Protein 2WT9 (pdb70)

Nearest PDB structures (foldseek):
  2wt9-assembly1_A  TM=1.005E+00  e=4.819E-44  Acinetobacter baumannii AYE
  3v8e-assembly5_E  TM=9.095E-01  e=2.198E-18  Saccharomyces cerevisiae S288C
  2h0r-assembly1_A  TM=9.146E-01  e=1.350E-17  Saccharomyces cerevisiae
  8bkd-assembly3_E  TM=7.066E-01  e=5.746E-10  Escherichia coli K-12
  8bll-assembly7_L  TM=7.103E-01  e=1.649E-09  Escherichia coli K-12

Radius of gyration: 21.41 Å; Cα contacts (8 Å, |Δi|>4): 1084; chains: 2; bounding box: 53×37×64 Å

Sequence (415 aa):
KQPQNSALVVVDVQNGFTPGGNNLAVADADTIIPTINQLAGCFENVVLTQDWHPDNNHISFAANHPGKQPFETIELDYGSQVLWPKHCIQGTHDAEFHPDLNIPTAQLIIIRKGFHAHIDSYSAFMEADHTTMTGLTGYLKERGIDTVYVVGIATDFCVAWWTALDAVKKKQGFKTLVIEDACKGIDLNGSLEQAWQQTMQQQQGVVRIQSTDLLKQPQNSALVVVDVQNGFTPGGNLAVADADTIIPTINQLAGCFENVVLLTQDWHPDDNHISFAANHPGKQPFETIELDYGSQVLWPKHCIQGTHDAEFHPDLNIPTAQLIIIRKGFHAHIDSYSAFMMEADHTTMMTGLTGYLKERGIIDTVYVVGIATDFCVAWWTALDAVKQGFKTLVIEDACKGIDLNGSLEQAWQTMQQQQGVVRIQSTDLLN

Solvent-accessible surface area: 16187 Å² total; per-residue (Å²): 202,29,80,101,55,4,0,0,0,2,0,0,1,0,14,0,13,1,64,86,19,87,15,51,10,75,82,0,49,84,5,0,88,36,0,39,115,0,4,66,26,13,74,2,1,0,10,0,8,5,14,1,27,93,83,0,29,0,0,5,64,53,36,131,83,88,116,57,94,61,76,22,129,34,157,42,24,73,5,27,0,6,32,92,6,0,35,30,56,55,130,14,0,91,55,26,107,81,24,101,15,56,68,0,10,0,4,2,25,1,0,30,62,24,126,38,2,0,19,0,0,1,33,5,6,31,119,98,45,56,13,0,0,9,15,3,1,110,42,43,49,5,64,15,0,24,0,0,0,1,6,5,6,21,8,0,2,84,0,0,39,20,0,43,156,43,60,9,145,5,21,0,0,50,65,0,7,64,20,43,75,41,156,45,24,55,111,102,10,10,88,41,0,85,119,101,50,6,75,85,25,65,10,105,94,30,91,158,35,66,142,49,4,0,0,0,1,0,0,1,0,13,0,12,1,65,87,19,86,15,52,9,75,84,0,50,84,5,0,88,33,0,39,112,0,3,55,23,6,80,12,1,1,9,0,7,4,15,1,27,94,83,0,28,0,0,2,76,54,36,134,76,71,105,59,99,69,67,22,128,38,161,34,25,78,5,29,0,6,33,85,6,0,27,29,58,55,129,14,0,93,49,24,109,84,24,101,15,56,66,0,8,0,11,2,34,2,0,29,44,22,127,36,1,0,40,4,0,1,31,7,26,29,130,99,45,57,14,0,0,9,16,2,0,106,42,44,49,4,74,17,0,25,0,0,0,0,7,5,6,21,7,0,1,111,0,0,5,14,0,39,137,44,58,8,113,1,18,0,0,50,62,0,8,65,22,50,75,29,157,46,22,53,99,105,10,16,81,39,1,135,124,90,42,9,52,117,22,67,7,86,93,25,49,153

Secondary structure (DSSP, 8-state):
---TTEEEEEE--BGGGSTTSTTPPTTGGGGHHHHHHHHTT-S-EEEEEE-B-TT-TTBGGGSTT--TT-EEEETTEEEE-B-S--BTTSGGGSBPTT---TT--EEEEE--STT---SSSSB-TTS--B-SHHHHHHHTT--EEEEEEE-IIIIIHHHHHHHHHTT-EEEEEEEEEE---STTHHHHHHHHHHHTT-EEE-HHHH-/---TTEEEEEE--BGGGSTTSTTPPTTGGGGHHHHHHHHTT-SEEEEEEE-B-TT-TTBGGGSTT--TT-EEEETTEEEE-B-S--BTTSGGGSBPTT---TT--EEEEE--STT---SSSSB-TTS--B-SHHHHHHHTT--EEEEEEE-IIIIIHHHHHHHHHTT-EEEEEEEEEE---STTHHHHHHHHHHHTT-EEE-HHHHH-

Structure (mmCIF, N/CA/C/O backbone):
data_2WT9
#
_entry.id   2WT9
#
_cell.length_a   46.640
_cell.length_b   46.890
_cell.length_c   59.480
_cell.angle_alpha   113.19
_cell.angle_beta   88.25
_cell.angle_gamma   115.61
#
_symmetry.space_group_name_H-M   'P 1'
#
loop_
_entity.id
_entity.type
_entity.pdbx_description
1 polymer NICOTINAMIDASE
2 non-polymer 'ZINC ION'
3 non-polymer GLYCEROL
4 non-polymer 'NICOTINIC ACID'
5 water water
#
loop_
_atom_site.group_PDB
_atom_site.id
_atom_site.type_symbol
_atom_site.label_atom_id
_atom_site.label_alt_id
_atom_site.label_comp_id
_atom_site.label_asym_id
_atom_site.label_entity_id
_atom_site.label_seq_id
_atom_site.pdbx_PDB_ins_code
_atom_site.Cartn_x
_atom_site.Cartn_y
_atom_site.Cartn_z
_atom_site.occupancy
_atom_site.B_iso_or_equiv
_atom_site.auth_seq_id
_atom_site.auth_comp_id
_atom_site.auth_asym_id
_atom_site.auth_atom_id
_atom_site.pdbx_PDB_model_num
ATOM 1 N N . LYS A 1 26 ? 39.956 5.787 10.363 1.00 53.28 5 LYS A N 1
ATOM 2 C CA . LYS A 1 26 ? 41.242 5.321 10.981 1.00 53.29 5 LYS A CA 1
ATOM 3 C C . LYS A 1 26 ? 41.122 4.034 11.831 1.00 48.74 5 LYS A C 1
ATOM 4 O O . LYS A 1 26 ? 42.135 3.474 12.211 1.00 46.17 5 LYS A O 1
ATOM 10 N N . GLN A 1 27 ? 39.910 3.538 12.108 1.00 43.63 6 GLN A N 1
ATOM 11 C CA . GLN A 1 27 ? 39.769 2.118 12.449 1.00 37.34 6 GLN A CA 1
ATOM 12 C C . GLN A 1 27 ? 40.169 1.356 11.192 1.00 35.24 6 GLN A C 1
ATOM 13 O O . GLN A 1 27 ? 39.960 1.861 10.113 1.00 38.29 6 GLN A O 1
ATOM 19 N N . PRO A 1 28 ? 40.765 0.160 11.310 1.00 34.92 7 PRO A N 1
ATOM 20 C CA . PRO A 1 28 ? 41.108 -0.601 10.087 1.00 34.22 7 PRO A CA 1
ATOM 21 C C . PRO A 1 28 ? 39.859 -1.087 9.295 1.00 31.33 7 PRO A C 1
ATOM 22 O O . PRO A 1 28 ? 38.733 -0.932 9.772 1.00 31.36 7 PRO A O 1
ATOM 26 N N . GLN A 1 29 ? 40.077 -1.623 8.086 1.00 30.41 8 GLN A N 1
ATOM 27 C CA . GLN A 1 29 ? 38.982 -2.012 7.182 1.00 29.84 8 GLN A CA 1
ATOM 28 C C . GLN A 1 29 ? 38.175 -3.166 7.695 1.00 28.40 8 GLN A C 1
ATOM 29 O O . GLN A 1 29 ? 37.054 -3.408 7.192 1.00 28.41 8 GLN A O 1
ATOM 35 N N . ASN A 1 30 ? 38.721 -3.921 8.649 1.00 24.39 9 ASN A N 1
ATOM 36 C CA . ASN A 1 30 ? 38.033 -5.110 9.155 1.00 23.84 9 ASN A CA 1
ATOM 37 C C . ASN A 1 30 ? 37.050 -4.768 10.283 1.00 21.52 9 ASN A C 1
ATOM 38 O O . ASN A 1 30 ? 36.456 -5.676 10.876 1.00 26.53 9 ASN A O 1
ATOM 43 N N . SER A 1 31 ? 36.874 -3.496 10.572 1.00 23.57 10 SER A N 1
ATOM 44 C CA . SER A 1 31 ? 35.952 -3.068 11.639 1.00 25.62 10 SER A CA 1
ATOM 45 C C . SER A 1 31 ? 34.846 -2.166 11.059 1.00 29.93 10 SER A C 1
ATOM 46 O O . SER A 1 31 ? 35.054 -1.443 10.065 1.00 27.93 10 SER A O 1
ATOM 49 N N . ALA A 1 32 ? 33.667 -2.233 11.653 1.00 25.69 11 ALA A N 1
ATOM 50 C CA . ALA A 1 32 ? 32.513 -1.461 11.168 1.00 23.33 11 ALA A CA 1
ATOM 51 C C . ALA A 1 32 ? 31.800 -0.871 12.384 1.00 18.32 11 ALA A C 1
ATOM 52 O O . ALA A 1 32 ? 31.771 -1.495 13.425 1.00 21.88 11 ALA A O 1
ATOM 54 N N . LEU A 1 33 ? 31.199 0.295 12.208 1.00 18.77 12 LEU A N 1
ATOM 55 C CA . LEU A 1 33 ? 30.291 0.909 13.150 1.00 15.91 12 LEU A CA 1
ATOM 56 C C . LEU A 1 33 ? 28.850 0.615 12.666 1.00 20.19 12 LEU A C 1
ATOM 57 O O . LEU A 1 33 ? 28.477 0.916 11.540 1.00 20.62 12 LEU A O 1
ATOM 62 N N . VAL A 1 34 ? 28.118 0.014 13.573 1.00 17.64 13 VAL A N 1
ATOM 63 C CA . VAL A 1 34 ? 26.680 -0.250 13.363 1.00 12.98 13 VAL A CA 1
ATOM 64 C C . VAL A 1 34 ? 25.828 0.723 14.198 1.00 16.57 13 VAL A C 1
ATOM 65 O O . VAL A 1 34 ? 25.808 0.666 15.403 1.00 18.60 13 VAL A O 1
ATOM 69 N N . VAL A 1 35 ? 25.088 1.597 13.505 1.00 16.46 14 VAL A N 1
ATOM 70 C CA . VAL A 1 35 ? 24.290 2.671 14.096 1.00 12.63 14 VAL A CA 1
ATOM 71 C C . VAL A 1 35 ? 22.849 2.238 14.102 1.00 19.44 14 VAL A C 1
ATOM 72 O O . VAL A 1 35 ? 22.262 2.343 13.090 1.00 17.24 14 VAL A O 1
ATOM 76 N N . VAL A 1 36 ? 22.369 1.842 15.258 1.00 17.20 15 VAL A N 1
ATOM 77 C CA . VAL A 1 36 ? 21.030 1.275 15.477 1.00 21.94 15 VAL A CA 1
ATOM 78 C C . VAL A 1 36 ? 19.915 2.295 15.778 1.00 20.32 15 VAL A C 1
ATOM 79 O O . VAL A 1 36 ? 19.851 2.966 16.850 1.00 18.94 15 VAL A O 1
ATOM 83 N N . ASP A 1 37 ? 18.990 2.367 14.819 1.00 21.77 16 ASP A N 1
ATOM 84 C CA . ASP A 1 37 ? 17.710 3.059 14.975 1.00 21.31 16 ASP A CA 1
ATOM 85 C C . ASP A 1 37 ? 17.762 4.482 15.576 1.00 19.33 16 ASP A C 1
ATOM 86 O O . ASP A 1 37 ? 17.009 4.829 16.529 1.00 23.12 16 ASP A O 1
ATOM 91 N N . VAL A 1 38 ? 18.632 5.317 15.018 1.00 18.97 17 VAL A N 1
ATOM 92 C CA . VAL A 1 38 ? 18.633 6.703 15.352 1.00 20.44 17 VAL A CA 1
ATOM 93 C C . VAL A 1 38 ? 17.541 7.442 14.545 1.00 20.00 17 VAL A C 1
ATOM 94 O O . VAL A 1 38 ? 17.786 8.121 13.552 1.00 22.03 17 VAL A O 1
ATOM 98 N N . GLN A 1 39 ? 16.308 7.150 14.934 1.00 19.61 18 GLN A N 1
ATOM 99 C CA . GLN A 1 39 ? 15.098 7.533 14.247 1.00 21.16 18 GLN A CA 1
ATOM 100 C C . GLN A 1 39 ? 14.215 8.498 15.059 1.00 19.65 18 GLN A C 1
ATOM 101 O O . GLN A 1 39 ? 14.243 8.540 16.287 1.00 16.74 18 GLN A O 1
ATOM 107 N N . ASN A 1 40 ? 13.428 9.282 14.349 1.00 22.83 19 ASN A N 1
ATOM 108 C CA . ASN A 1 40 ? 12.459 10.187 14.983 1.00 22.05 19 ASN A CA 1
ATOM 109 C C . ASN A 1 40 ? 11.635 9.444 16.030 1.00 16.72 19 ASN A C 1
ATOM 110 O O . ASN A 1 40 ? 11.329 9.985 17.120 1.00 17.80 19 ASN A O 1
ATOM 115 N N . GLY A 1 41 ? 11.258 8.215 15.729 1.00 19.82 20 GLY A N 1
ATOM 116 C CA . GLY A 1 41 ? 10.378 7.474 16.596 1.00 18.90 20 GLY A CA 1
ATOM 117 C C . GLY A 1 41 ? 10.885 7.174 18.014 1.00 19.86 20 GLY A C 1
ATOM 118 O O . GLY A 1 41 ? 10.109 7.064 18.952 1.00 22.34 20 GLY A O 1
ATOM 119 N N . PHE A 1 42 ? 12.196 7.026 18.155 1.00 21.91 21 PHE A N 1
ATOM 120 C CA . PHE A 1 42 ? 12.813 6.640 19.431 1.00 21.31 21 PHE A CA 1
ATOM 121 C C . PHE A 1 42 ? 13.435 7.840 20.109 1.00 23.03 21 PHE A C 1
ATOM 122 O O . PHE A 1 42 ? 14.036 7.651 21.158 1.00 18.70 21 PHE A O 1
ATOM 130 N N . THR A 1 43 ? 13.273 9.026 19.528 1.00 20.96 22 THR A N 1
ATOM 131 C CA . THR A 1 43 ? 13.874 10.217 20.138 1.00 23.02 22 THR A CA 1
ATOM 132 C C . THR A 1 43 ? 12.713 11.163 20.580 1.00 21.49 22 THR A C 1
ATOM 133 O O . THR A 1 43 ? 11.524 11.020 20.150 1.00 21.52 22 THR A O 1
ATOM 137 N N . PRO A 1 44 ? 13.005 12.090 21.495 1.00 23.58 23 PRO A N 1
ATOM 138 C CA . PRO A 1 44 ? 12.073 13.073 22.014 1.00 19.25 23 PRO A CA 1
ATOM 139 C C . PRO A 1 44 ? 11.334 13.700 20.849 1.00 19.61 23 PRO A C 1
ATOM 140 O O . PRO A 1 44 ? 11.961 14.139 19.902 1.00 24.77 23 PRO A O 1
ATOM 144 N N . GLY A 1 45 ? 10.008 13.573 20.865 1.00 28.01 24 GLY A N 1
ATOM 145 C CA . GLY A 1 45 ? 9.122 14.038 19.785 1.00 34.34 24 GLY A CA 1
ATOM 146 C C . GLY A 1 45 ? 8.401 12.846 19.150 1.00 29.62 24 GLY A C 1
ATOM 147 O O . GLY A 1 45 ? 7.258 12.937 18.668 1.00 31.42 24 GLY A O 1
ATOM 148 N N . GLY A 1 46 ? 9.061 11.691 19.198 1.00 26.16 25 GLY A N 1
ATOM 149 C CA . GLY A 1 46 ? 8.530 10.474 18.547 1.00 29.28 25 GLY A CA 1
ATOM 150 C C . GLY A 1 46 ? 7.493 9.681 19.301 1.00 24.48 25 GLY A C 1
ATOM 151 O O . GLY A 1 46 ? 7.162 9.995 20.451 1.00 23.93 25 GLY A O 1
ATOM 152 N N A ASN A 1 47 ? 7.021 8.650 18.610 0.50 21.67 26 ASN A N 1
ATOM 153 N N B ASN A 1 47 ? 6.869 8.661 18.679 0.50 23.97 26 ASN A N 1
ATOM 154 C CA A ASN A 1 47 ? 5.943 7.847 19.066 0.50 20.67 26 ASN A CA 1
ATOM 155 C CA B ASN A 1 47 ? 5.797 7.913 19.384 0.50 25.30 26 ASN A CA 1
ATOM 156 C C A ASN A 1 47 ? 6.400 6.961 20.231 0.50 16.40 26 ASN A C 1
ATOM 157 C C B ASN A 1 47 ? 6.363 6.787 20.244 0.50 20.88 26 ASN A C 1
ATOM 158 O O A ASN A 1 47 ? 5.635 6.649 21.093 0.50 17.76 26 ASN A O 1
ATOM 159 O O B ASN A 1 47 ? 5.606 6.047 20.865 0.50 25.17 26 ASN A O 1
ATOM 168 N N . LEU A 1 48 ? 7.694 6.616 20.278 1.00 21.93 27 LEU A N 1
ATOM 169 C CA . LEU A 1 48 ? 8.274 5.755 21.319 1.00 19.82 27 LEU A CA 1
ATOM 170 C C . LEU A 1 48 ? 9.549 6.420 21.825 1.00 19.18 27 LEU A C 1
ATOM 171 O O . LEU A 1 48 ? 10.576 5.834 21.748 1.00 18.72 27 LEU A O 1
ATOM 176 N N . ALA A 1 49 ? 9.381 7.616 22.328 1.00 23.09 28 ALA A N 1
ATOM 177 C CA . ALA A 1 49 ? 10.456 8.531 22.620 1.00 18.27 28 ALA A CA 1
ATOM 178 C C . ALA A 1 49 ? 11.210 8.072 23.862 1.00 20.53 28 ALA A C 1
ATOM 179 O O . ALA A 1 49 ? 10.647 8.002 24.955 1.00 22.80 28 ALA A O 1
ATOM 181 N N . VAL A 1 50 ? 12.531 7.908 23.708 1.00 21.29 29 VAL A N 1
ATOM 182 C CA . VAL A 1 50 ? 13.375 7.540 24.828 1.00 21.22 29 VAL A CA 1
ATOM 183 C C . VAL A 1 50 ? 14.063 8.871 25.304 1.00 24.06 29 VAL A C 1
ATOM 184 O O . VAL A 1 50 ? 14.692 9.554 24.525 1.00 19.18 29 VAL A O 1
ATOM 188 N N . ALA A 1 51 ? 13.843 9.238 26.556 1.00 20.75 30 ALA A N 1
ATOM 189 C CA . ALA A 1 51 ? 14.266 10.545 27.069 1.00 23.78 30 ALA A CA 1
ATOM 190 C C . ALA A 1 51 ? 15.765 10.723 26.823 1.00 21.43 30 ALA A C 1
ATOM 191 O O . ALA A 1 51 ? 16.509 9.800 27.056 1.00 22.61 30 ALA A O 1
ATOM 193 N N . ASP A 1 52 ? 16.153 11.895 26.328 1.00 21.58 31 ASP A N 1
ATOM 194 C CA . ASP A 1 52 ? 17.580 12.285 26.161 1.00 25.72 31 ASP A CA 1
ATOM 195 C C . ASP A 1 52 ? 18.298 11.565 25.041 1.00 21.79 31 ASP A C 1
ATOM 196 O O . ASP A 1 52 ? 19.511 11.758 24.814 1.00 21.79 31 ASP A O 1
ATOM 201 N N . ALA A 1 53 ? 17.559 10.757 24.313 1.00 21.77 32 ALA A N 1
ATOM 202 C CA . ALA A 1 53 ? 18.170 9.921 23.331 1.00 19.55 32 ALA A CA 1
ATOM 203 C C . ALA A 1 53 ? 18.713 10.740 22.157 1.00 18.84 32 ALA A C 1
ATOM 204 O O . ALA A 1 53 ? 19.601 10.255 21.480 1.00 23.59 32 ALA A O 1
ATOM 206 N N . ASP A 1 54 ? 18.205 11.960 21.950 1.00 19.11 33 ASP A N 1
ATOM 207 C CA . ASP A 1 54 ? 18.734 12.831 20.915 1.00 23.96 33 ASP A CA 1
ATOM 208 C C . ASP A 1 54 ? 20.123 13.269 21.311 1.00 25.38 33 ASP A C 1
ATOM 209 O O . ASP A 1 54 ? 20.944 13.624 20.457 1.00 26.84 33 ASP A O 1
ATOM 214 N N . THR A 1 55 ? 20.404 13.222 22.613 1.00 25.15 34 THR A N 1
ATOM 215 C CA . THR A 1 55 ? 21.686 13.758 23.091 1.00 21.91 34 THR A CA 1
ATOM 216 C C . THR A 1 55 ? 22.900 12.953 22.704 1.00 28.64 34 THR A C 1
ATOM 217 O O . THR A 1 55 ? 24.000 13.451 22.771 1.00 25.13 34 THR A O 1
ATOM 221 N N . ILE A 1 56 ? 22.731 11.707 22.291 1.00 18.34 35 ILE A N 1
ATOM 222 C CA . ILE A 1 56 ? 23.852 10.878 21.842 1.00 26.87 35 ILE A CA 1
ATOM 223 C C . ILE A 1 56 ? 24.315 11.152 20.390 1.00 19.24 35 ILE A C 1
ATOM 224 O O . ILE A 1 56 ? 25.344 10.621 19.965 1.00 22.78 35 ILE A O 1
ATOM 229 N N . ILE A 1 57 ? 23.539 11.918 19.631 1.00 19.54 36 ILE A N 1
ATOM 230 C CA . ILE A 1 57 ? 23.722 11.985 18.155 1.00 20.00 36 ILE A CA 1
ATOM 231 C C . ILE A 1 57 ? 25.062 12.654 17.814 1.00 20.08 36 ILE A C 1
ATOM 232 O O . ILE A 1 57 ? 25.852 12.136 17.014 1.00 22.49 36 ILE A O 1
ATOM 237 N N . PRO A 1 58 ? 25.347 13.765 18.467 1.00 26.40 37 PRO A N 1
ATOM 238 C CA . PRO A 1 58 ? 26.662 14.342 18.133 1.00 25.31 37 PRO A CA 1
ATOM 239 C C . PRO A 1 58 ? 27.850 13.438 18.337 1.00 28.14 37 PRO A C 1
ATOM 240 O O . PRO A 1 58 ? 28.764 13.436 17.487 1.00 24.95 37 PRO A O 1
ATOM 244 N N . THR A 1 59 ? 27.874 12.663 19.435 1.00 25.88 38 THR A N 1
ATOM 245 C CA . THR A 1 59 ? 28.909 11.645 19.632 1.00 24.47 38 THR A CA 1
ATOM 246 C C . THR A 1 59 ? 28.848 10.618 18.511 1.00 24.36 38 THR A C 1
ATOM 247 O O . THR A 1 59 ? 29.861 10.221 17.948 1.00 23.15 38 THR A O 1
ATOM 251 N N . ILE A 1 60 ? 27.645 10.199 18.106 1.00 22.41 39 ILE A 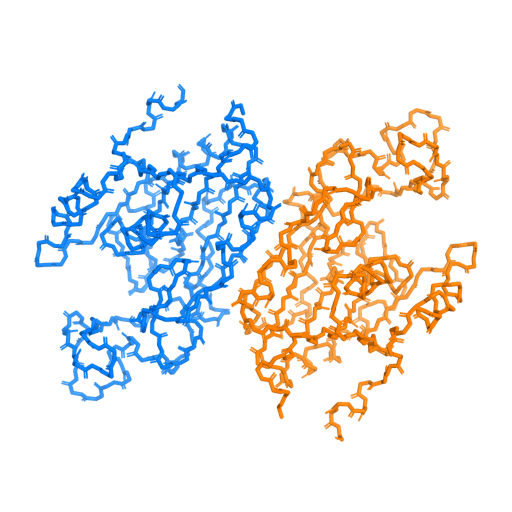N 1
ATOM 252 C CA . ILE A 1 60 ? 27.650 9.235 17.048 1.00 18.47 39 ILE A CA 1
ATOM 253 C C . ILE A 1 60 ? 28.251 9.775 15.768 1.00 20.42 39 ILE A C 1
ATOM 254 O O . ILE A 1 60 ? 29.022 9.061 15.088 1.00 25.11 39 ILE A O 1
ATOM 259 N N . ASN A 1 61 ? 27.879 11.006 15.397 1.00 23.74 40 ASN A N 1
ATOM 260 C CA . ASN A 1 61 ? 28.364 11.627 14.157 1.00 29.83 40 ASN A CA 1
ATOM 261 C C . ASN A 1 61 ? 29.880 11.662 14.184 1.00 28.03 40 ASN A C 1
ATOM 262 O O . ASN A 1 61 ? 30.536 11.314 13.185 1.00 24.23 40 ASN A O 1
ATOM 267 N N . GLN A 1 62 ? 30.418 12.052 15.348 1.00 28.37 41 GLN A N 1
ATOM 268 C CA . GLN A 1 62 ? 31.885 12.129 15.519 1.00 29.52 41 GLN A CA 1
ATOM 269 C C . GLN A 1 62 ? 32.534 10.768 15.422 1.00 31.14 41 GLN A C 1
ATOM 270 O O . GLN A 1 62 ? 33.562 10.594 14.758 1.00 28.72 41 GLN A O 1
ATOM 276 N N . LEU A 1 63 ? 31.921 9.761 16.045 1.00 31.67 42 LEU A N 1
ATOM 277 C CA . LEU A 1 63 ? 32.456 8.401 15.952 1.00 25.74 42 LEU A CA 1
ATOM 278 C C . LEU A 1 63 ? 32.488 7.867 14.515 1.00 25.98 42 LEU A C 1
ATOM 279 O O . LEU A 1 63 ? 33.445 7.174 14.117 1.00 26.69 42 LEU A O 1
ATOM 284 N N . ALA A 1 64 ? 31.421 8.093 13.747 1.00 24.69 43 ALA A N 1
ATOM 285 C CA . ALA A 1 64 ? 31.393 7.611 12.365 1.00 28.28 43 ALA A CA 1
ATOM 286 C C . ALA A 1 64 ? 32.618 8.067 11.569 1.00 33.47 43 ALA A C 1
ATOM 287 O O . ALA A 1 64 ? 33.086 7.367 10.656 1.00 30.29 43 ALA A O 1
ATOM 289 N N . GLY A 1 65 ? 33.174 9.214 11.961 1.00 36.34 44 GLY A N 1
ATOM 290 C CA . GLY A 1 65 ? 34.365 9.769 11.328 1.00 38.45 44 GLY A CA 1
ATOM 291 C C . GLY A 1 65 ? 35.637 9.006 11.621 1.00 39.13 44 GLY A C 1
ATOM 292 O O . GLY A 1 65 ? 36.597 9.102 10.874 1.00 42.16 44 GLY A O 1
ATOM 293 N N . CYS A 1 66 ? 35.655 8.223 12.687 1.00 35.75 45 CYS A N 1
ATOM 294 C CA . CYS A 1 66 ? 36.752 7.277 12.931 1.00 36.52 45 CYS A CA 1
ATOM 295 C C . CYS A 1 66 ? 36.761 5.989 12.125 1.00 33.83 45 CYS A C 1
ATOM 296 O O . CYS A 1 66 ? 37.736 5.240 12.206 1.00 36.03 45 CYS A O 1
ATOM 299 N N . PHE A 1 67 ? 35.666 5.680 11.423 1.00 29.52 46 PHE A N 1
ATOM 300 C CA . PHE A 1 67 ? 35.504 4.372 10.780 1.00 24.93 46 PHE A CA 1
ATOM 301 C C . PHE A 1 67 ? 35.538 4.467 9.264 1.00 27.37 46 PHE A C 1
ATOM 302 O O . PHE A 1 67 ? 35.013 5.427 8.724 1.00 26.82 46 PHE A O 1
ATOM 310 N N . GLU A 1 68 ? 36.119 3.462 8.608 1.00 25.46 47 GLU A N 1
ATOM 311 C CA . GLU A 1 68 ? 36.072 3.290 7.158 1.00 28.45 47 GLU A CA 1
ATOM 312 C C . GLU A 1 68 ? 34.665 2.821 6.770 1.00 30.10 47 GLU A C 1
ATOM 313 O O . GLU A 1 68 ? 34.192 3.164 5.718 1.00 29.94 47 GLU A O 1
ATOM 319 N N . ASN A 1 69 ? 34.059 2.017 7.624 1.00 25.40 48 ASN A N 1
ATOM 320 C CA . ASN A 1 69 ? 32.833 1.272 7.259 1.00 25.73 48 ASN A CA 1
ATOM 321 C C . ASN A 1 69 ? 31.759 1.562 8.255 1.00 22.42 48 ASN A C 1
ATOM 322 O O . ASN A 1 69 ? 31.960 1.374 9.443 1.00 24.45 48 ASN A O 1
ATOM 327 N N . VAL A 1 70 ? 30.612 2.046 7.777 1.00 22.91 49 VAL A N 1
ATOM 328 C CA . VAL A 1 70 ? 29.551 2.466 8.648 1.00 18.00 49 VAL A CA 1
ATOM 329 C C . VAL A 1 70 ? 28.231 1.915 8.041 1.00 22.74 49 VAL A C 1
ATOM 330 O O . VAL A 1 70 ? 27.961 2.116 6.872 1.00 21.08 49 VAL A O 1
ATOM 334 N N . VAL A 1 71 ? 27.486 1.236 8.877 1.00 18.50 50 VAL A N 1
ATOM 335 C CA . VAL A 1 71 ? 26.117 0.704 8.505 1.00 16.66 50 VAL A CA 1
ATOM 336 C C . VAL A 1 71 ? 25.074 1.363 9.404 1.00 18.97 50 VAL A C 1
ATOM 337 O O . VAL A 1 71 ? 25.236 1.447 10.647 1.00 19.29 50 VAL A O 1
ATOM 341 N N . LEU A 1 72 ? 23.935 1.773 8.831 1.00 18.63 51 LEU A N 1
ATOM 342 C CA . LEU A 1 72 ? 22.832 2.299 9.588 1.00 17.40 51 LEU A CA 1
ATOM 343 C C . LEU A 1 72 ? 21.669 1.267 9.545 1.00 21.37 51 LEU A C 1
ATOM 344 O O . LEU A 1 72 ? 21.437 0.636 8.501 1.00 18.68 51 LEU A O 1
ATOM 349 N N . THR A 1 73 ? 21.020 1.127 10.673 1.00 19.14 52 THR A N 1
ATOM 350 C CA . THR A 1 73 ? 19.779 0.327 10.792 1.00 17.64 52 THR A CA 1
ATOM 351 C C . THR A 1 73 ? 18.552 1.231 11.009 1.00 21.74 52 THR A C 1
ATOM 352 O O . THR A 1 73 ? 18.637 2.372 11.549 1.00 21.04 52 THR A O 1
ATOM 356 N N . GLN A 1 74 ? 17.390 0.699 10.595 1.00 20.62 53 GLN A N 1
ATOM 357 C CA . GLN A 1 74 ? 16.135 1.391 10.613 1.00 19.22 53 GLN A CA 1
ATOM 358 C C . GLN A 1 74 ? 15.071 0.420 10.921 1.00 21.14 53 GLN A C 1
ATOM 359 O O . GLN A 1 74 ? 14.813 -0.477 10.154 1.00 21.03 53 GLN A O 1
ATOM 365 N N . ASP A 1 75 ? 14.435 0.619 12.052 1.00 20.36 54 ASP A N 1
ATOM 366 C CA . ASP A 1 75 ? 13.212 -0.102 12.400 1.00 19.07 54 ASP A CA 1
ATOM 367 C C . ASP A 1 75 ? 12.192 0.339 11.337 1.00 16.80 54 ASP A C 1
ATOM 368 O O . ASP A 1 75 ? 12.097 1.511 11.017 1.00 17.63 54 ASP A O 1
ATOM 373 N N . TRP A 1 76 ? 11.398 -0.606 10.800 1.00 20.73 55 TRP A N 1
ATOM 374 C CA . TRP A 1 76 ? 10.680 -0.384 9.546 1.00 19.44 55 TRP A CA 1
ATOM 375 C C . TRP A 1 76 ? 9.446 -1.279 9.460 1.00 21.44 55 TRP A C 1
ATOM 376 O O . TRP A 1 76 ? 9.409 -2.251 8.737 1.00 22.52 55 TRP A O 1
ATOM 387 N N . HIS A 1 77 ? 8.458 -0.936 10.254 1.00 20.56 56 HIS A N 1
ATOM 388 C CA . HIS A 1 77 ? 7.346 -1.801 10.518 1.00 18.12 56 HIS A CA 1
ATOM 389 C C . HIS A 1 77 ? 6.126 -1.516 9.612 1.00 19.13 56 HIS A C 1
ATOM 390 O O . HIS A 1 77 ? 5.730 -0.368 9.386 1.00 20.03 56 HIS A O 1
ATOM 397 N N . PRO A 1 78 ? 5.418 -2.558 9.177 1.00 26.62 57 PRO A N 1
ATOM 398 C CA . PRO A 1 78 ? 4.114 -2.208 8.571 1.00 27.27 57 PRO A CA 1
ATOM 399 C C . PRO A 1 78 ? 3.053 -1.872 9.623 1.00 30.20 57 PRO A C 1
ATOM 400 O O . PRO A 1 78 ? 3.213 -2.237 10.794 1.00 22.64 57 PRO A O 1
ATOM 404 N N . ASP A 1 79 ? 1.930 -1.248 9.217 1.00 28.22 58 ASP A N 1
ATOM 405 C CA . ASP A 1 79 ? 0.999 -0.715 10.210 1.00 26.29 58 ASP A CA 1
ATOM 406 C C . ASP A 1 79 ? 0.391 -1.841 10.963 1.00 28.65 58 ASP A C 1
ATOM 407 O O . ASP A 1 79 ? -0.013 -1.679 12.134 1.00 29.74 58 ASP A O 1
ATOM 412 N N A ASN A 1 80 ? 0.408 -2.984 10.281 0.60 26.77 59 ASN A N 1
ATOM 413 N N B ASN A 1 80 ? 0.296 -3.010 10.327 0.40 21.73 59 ASN A N 1
ATOM 414 C CA A ASN A 1 80 ? -0.142 -4.258 10.700 0.60 32.76 59 ASN A CA 1
ATOM 415 C CA B ASN A 1 80 ? -0.283 -4.191 10.972 0.40 22.68 59 ASN A CA 1
ATOM 416 C C A ASN A 1 80 ? 0.726 -5.013 11.729 0.60 29.59 59 ASN A C 1
ATOM 417 C C B ASN A 1 80 ? 0.772 -5.068 11.647 0.40 24.07 59 ASN A C 1
ATOM 418 O O A ASN A 1 80 ? 0.352 -6.059 12.234 0.60 28.30 59 ASN A O 1
ATOM 419 O O B ASN A 1 80 ? 0.593 -6.278 11.777 0.40 24.61 59 ASN A O 1
ATOM 428 N N . HIS A 1 81 ? 1.889 -4.474 12.058 1.00 27.20 60 HIS A N 1
ATOM 429 C CA . HIS A 1 81 ? 2.875 -5.244 12.757 1.00 20.55 60 HIS A CA 1
ATOM 430 C C . HIS A 1 81 ? 2.418 -5.793 14.107 1.00 13.39 60 HIS A C 1
ATOM 431 O O . HIS A 1 81 ? 1.768 -5.082 14.952 1.00 19.44 60 HIS A O 1
ATOM 438 N N . ILE A 1 82 ? 2.831 -7.029 14.328 1.00 16.85 61 ILE A N 1
ATOM 439 C CA . ILE A 1 82 ? 2.517 -7.775 15.538 1.00 20.95 61 ILE A CA 1
ATOM 440 C C . ILE A 1 82 ? 3.076 -7.160 16.825 1.00 22.16 61 ILE A C 1
ATOM 441 O O . ILE A 1 82 ? 2.522 -7.400 17.886 1.00 24.91 61 ILE A O 1
ATOM 446 N N . SER A 1 83 ? 4.118 -6.307 16.745 1.00 22.99 62 SER A N 1
ATOM 447 C CA . SER A 1 83 ? 4.650 -5.761 18.003 1.00 22.14 62 SER A CA 1
ATOM 448 C C . SER A 1 83 ? 3.834 -4.595 18.577 1.00 22.87 62 SER A C 1
ATOM 449 O O . SER A 1 83 ? 4.134 -4.138 19.679 1.00 23.60 62 SER A O 1
ATOM 452 N N . PHE A 1 84 ? 2.845 -4.071 17.825 1.00 21.09 63 PHE A N 1
ATOM 453 C CA . PHE A 1 84 ? 2.059 -2.921 18.264 1.00 25.17 63 PHE A CA 1
ATOM 454 C C . PHE A 1 84 ? 0.919 -3.340 19.144 1.00 27.57 63 PHE A C 1
ATOM 455 O O . PHE A 1 84 ? 0.084 -4.171 18.729 1.00 27.28 63 PHE A O 1
ATOM 463 N N . ALA A 1 85 ? 0.824 -2.749 20.330 1.00 24.97 64 ALA A N 1
ATOM 464 C CA . ALA A 1 85 ? -0.308 -3.032 21.227 1.00 24.44 64 ALA A CA 1
ATOM 465 C C . ALA A 1 85 ? -1.658 -2.826 20.494 1.00 28.35 64 ALA A C 1
ATOM 466 O O . ALA A 1 85 ? -2.621 -3.586 20.702 1.00 28.71 64 ALA A O 1
ATOM 468 N N . ALA A 1 86 ? -1.683 -1.822 19.625 1.00 27.72 65 ALA A N 1
ATOM 469 C CA . ALA A 1 86 ? -2.902 -1.400 18.933 1.00 27.48 65 ALA A CA 1
ATOM 470 C C . ALA A 1 86 ? -3.486 -2.546 18.102 1.00 35.11 65 ALA A C 1
ATOM 471 O O . ALA A 1 86 ? -4.691 -2.567 17.880 1.00 30.89 65 ALA A O 1
ATOM 473 N N . ASN A 1 87 ? -2.652 -3.513 17.705 1.00 29.86 66 ASN A N 1
ATOM 474 C CA . ASN A 1 87 ? -3.097 -4.677 16.940 1.00 30.19 66 ASN A CA 1
ATOM 475 C C . ASN A 1 87 ? -3.440 -5.917 17.771 1.00 23.99 66 ASN A C 1
ATOM 476 O O . ASN A 1 87 ? -3.507 -7.023 17.250 1.00 30.06 66 ASN A O 1
ATOM 481 N N . HIS A 1 88 ? -3.648 -5.742 19.057 1.00 26.59 67 HIS A N 1
ATOM 482 C CA . HIS A 1 88 ? -4.063 -6.814 19.943 1.00 28.58 67 HIS A CA 1
ATOM 483 C C . HIS A 1 88 ? -5.096 -6.182 20.866 1.00 34.36 67 HIS A C 1
ATOM 484 O O . HIS A 1 88 ? -4.786 -5.702 21.955 1.00 34.09 67 HIS A O 1
ATOM 491 N N . PRO A 1 89 ? -6.353 -6.148 20.409 1.00 33.58 68 PRO A N 1
ATOM 492 C CA . PRO A 1 89 ? -7.471 -5.649 21.256 1.00 32.34 68 PRO A CA 1
ATOM 493 C C . PRO A 1 89 ? -7.442 -6.126 22.707 1.00 27.35 68 PRO A C 1
ATOM 494 O O . PRO A 1 89 ? -7.258 -7.331 22.967 1.00 31.54 68 PRO A O 1
ATOM 498 N N . GLY A 1 90 ? -7.605 -5.193 23.649 1.00 31.00 69 GLY A N 1
ATOM 499 C CA . GLY A 1 90 ? -7.561 -5.521 25.080 1.00 35.62 69 GLY A CA 1
ATOM 500 C C . GLY A 1 90 ? -6.149 -5.618 25.695 1.00 38.51 69 GLY A C 1
ATOM 501 O O . GLY A 1 90 ? -6.018 -5.865 26.892 1.00 41.38 69 GLY A O 1
ATOM 502 N N . LYS A 1 91 ? -5.105 -5.448 24.888 1.00 38.23 70 LYS A N 1
ATOM 503 C CA . LYS A 1 91 ? -3.723 -5.319 25.409 1.00 37.80 70 LYS A CA 1
ATOM 504 C C . LYS A 1 91 ? -3.230 -3.896 25.392 1.00 38.11 70 LYS A C 1
ATOM 505 O O . LYS A 1 91 ? -3.629 -3.092 24.573 1.00 36.74 70 LYS A O 1
ATOM 511 N N . GLN A 1 92 ? -2.290 -3.631 26.285 1.00 36.73 71 GLN A N 1
ATOM 512 C CA . GLN A 1 92 ? -1.732 -2.304 26.512 1.00 38.19 71 GLN A CA 1
ATOM 513 C C . GLN A 1 92 ? -0.257 -2.215 26.083 1.00 29.47 71 GLN A C 1
ATOM 514 O O . GLN A 1 92 ? 0.480 -3.164 26.261 1.00 26.87 71 GLN A O 1
ATOM 520 N N . PRO A 1 93 ? 0.154 -1.061 25.576 1.00 28.41 72 PRO A N 1
ATOM 521 C CA . PRO A 1 93 ? 1.586 -0.821 25.372 1.00 30.64 72 PRO A CA 1
ATOM 522 C C . PRO A 1 93 ? 2.386 -1.208 26.631 1.00 26.51 72 PRO A C 1
ATOM 523 O O . PRO A 1 93 ? 1.905 -0.984 27.741 1.00 28.37 72 PRO A O 1
ATOM 527 N N . PHE A 1 94 ? 3.542 -1.827 26.439 1.00 28.48 73 PHE A N 1
ATOM 528 C CA . PHE A 1 94 ? 4.508 -2.207 27.482 1.00 29.43 73 PHE A CA 1
ATOM 529 C C . PHE A 1 94 ? 4.138 -3.467 28.242 1.00 29.97 73 PHE A C 1
ATOM 530 O O . PHE A 1 94 ? 4.907 -3.968 29.059 1.00 28.85 73 PHE A O 1
ATOM 538 N N . GLU A 1 95 ? 2.994 -4.058 27.904 1.00 31.28 74 GLU A N 1
ATOM 539 C CA . GLU A 1 95 ? 2.697 -5.377 28.410 1.00 33.17 74 GLU A CA 1
ATOM 540 C C . GLU A 1 95 ? 3.297 -6.416 27.437 1.00 32.02 74 GLU A C 1
ATOM 541 O O . GLU A 1 95 ? 3.629 -6.090 26.294 1.00 30.53 74 GLU A O 1
ATOM 547 N N . THR A 1 96 ? 3.460 -7.645 27.909 1.00 31.85 75 THR A N 1
ATOM 548 C CA . THR A 1 96 ? 4.120 -8.714 27.154 1.00 31.73 75 THR A CA 1
ATOM 549 C C . THR A 1 96 ? 3.011 -9.702 26.795 1.00 31.82 75 THR A C 1
ATOM 550 O O . THR A 1 96 ? 2.110 -9.960 27.593 1.00 36.90 75 THR A O 1
ATOM 554 N N . ILE A 1 97 ? 3.055 -10.251 25.607 1.00 31.39 76 ILE A N 1
ATOM 555 C CA . ILE A 1 97 ? 2.141 -11.357 25.260 1.00 33.84 76 ILE A CA 1
ATOM 556 C C . ILE A 1 97 ? 2.947 -12.539 24.757 1.00 33.30 76 ILE A C 1
ATOM 557 O O . ILE A 1 97 ? 4.131 -12.391 24.434 1.00 34.61 76 ILE A O 1
ATOM 562 N N . GLU A 1 98 ? 2.328 -13.713 24.698 1.00 32.59 77 GLU A N 1
ATOM 563 C CA . GLU A 1 98 ? 3.032 -14.905 24.227 1.00 34.77 77 GLU A CA 1
ATOM 564 C C . GLU A 1 98 ? 2.710 -15.178 22.770 1.00 38.76 77 GLU A C 1
ATOM 565 O O . GLU A 1 98 ? 1.541 -15.329 22.410 1.00 38.14 77 GLU A O 1
ATOM 571 N N . LEU A 1 99 ? 3.749 -15.238 21.935 1.00 37.42 78 LEU A N 1
ATOM 572 C CA . LEU A 1 99 ? 3.600 -15.507 20.504 1.00 37.23 78 LEU A CA 1
ATOM 573 C C . LEU A 1 99 ? 4.221 -16.884 20.175 1.00 34.82 78 LEU A C 1
ATOM 574 O O . LEU A 1 99 ? 4.797 -17.531 21.040 1.00 35.47 78 LEU A O 1
ATOM 579 N N . ASP A 1 100 ? 4.139 -17.310 18.919 1.00 34.47 79 ASP A N 1
ATOM 580 C CA . ASP A 1 100 ? 4.781 -18.546 18.495 1.00 35.60 79 ASP A CA 1
ATOM 581 C C . ASP A 1 100 ? 6.230 -18.637 18.883 1.00 39.18 79 ASP A C 1
ATOM 582 O O . ASP A 1 100 ? 6.682 -19.679 19.359 1.00 37.13 79 ASP A O 1
ATOM 587 N N . TYR A 1 101 ? 6.971 -17.544 18.703 1.00 33.06 80 TYR A N 1
ATOM 588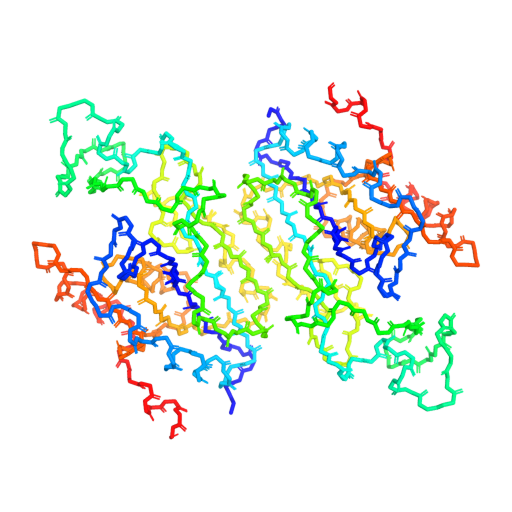 C CA . TYR A 1 101 ? 8.382 -17.598 18.987 1.00 34.24 80 TYR A CA 1
ATOM 589 C C . TYR A 1 101 ? 8.796 -17.295 20.426 1.00 33.66 80 TYR A C 1
ATOM 590 O O . TYR A 1 101 ? 9.989 -17.273 20.752 1.00 39.95 80 TYR A O 1
ATOM 599 N N . GLY A 1 102 ? 7.824 -17.059 21.289 1.00 34.94 81 GLY A N 1
ATOM 600 C CA . GLY A 1 102 ? 8.097 -16.777 22.681 1.00 33.18 81 GLY A CA 1
ATOM 601 C C . GLY A 1 102 ? 7.509 -15.447 23.089 1.00 32.17 81 GLY A C 1
ATOM 602 O O . GLY A 1 102 ? 6.572 -14.945 22.454 1.00 36.29 81 GLY A O 1
ATOM 603 N N . SER A 1 103 ? 8.058 -14.860 24.143 1.00 27.55 82 SER A N 1
ATOM 604 C CA . SER A 1 103 ? 7.533 -13.591 24.651 1.00 32.88 82 SER A CA 1
ATOM 605 C C . SER A 1 103 ? 7.809 -12.425 23.700 1.00 32.21 82 SER A C 1
ATOM 606 O O . SER A 1 103 ? 8.831 -12.386 23.027 1.00 33.23 82 SER A O 1
ATOM 609 N N . GLN A 1 104 ? 6.836 -11.525 23.630 1.00 23.69 83 GLN A N 1
ATOM 610 C CA . GLN A 1 104 ? 6.857 -10.332 22.818 1.00 24.77 83 GLN A CA 1
ATOM 611 C C . GLN A 1 104 ? 6.330 -9.159 23.636 1.00 27.48 83 GLN A C 1
ATOM 612 O O . GLN A 1 104 ? 5.154 -9.086 24.031 1.00 26.38 83 GLN A O 1
ATOM 618 N N . VAL A 1 105 ? 7.202 -8.194 23.918 1.00 21.10 84 VAL A N 1
ATOM 619 C CA . VAL A 1 105 ? 6.711 -6.929 24.367 1.00 18.71 84 VAL A CA 1
ATOM 620 C C . VAL A 1 105 ? 5.894 -6.178 23.313 1.00 19.22 84 VAL A C 1
ATOM 621 O O . VAL A 1 105 ? 6.255 -6.113 22.105 1.00 21.52 84 VAL A O 1
ATOM 625 N N . LEU A 1 106 ? 4.770 -5.611 23.752 1.00 22.48 85 LEU A N 1
ATOM 626 C CA . LEU A 1 106 ? 3.968 -4.775 22.895 1.00 22.06 85 LEU A CA 1
ATOM 627 C C . LEU A 1 106 ? 4.274 -3.296 23.117 1.00 21.07 85 LEU A C 1
ATOM 628 O O . LEU A 1 106 ? 4.511 -2.814 24.234 1.00 27.33 85 LEU A O 1
ATOM 633 N N . TRP A 1 107 ? 4.247 -2.578 22.036 1.00 20.62 86 TRP A N 1
ATOM 634 C CA . TRP A 1 107 ? 4.639 -1.178 21.992 1.00 21.81 86 TRP A CA 1
ATOM 635 C C . TRP A 1 107 ? 3.563 -0.223 21.425 1.00 26.12 86 TRP A C 1
ATOM 636 O O . TRP A 1 107 ? 2.657 -0.662 20.693 1.00 24.72 86 TRP A O 1
ATOM 647 N N . PRO A 1 108 ? 3.693 1.075 21.711 1.00 25.16 87 PRO A N 1
ATOM 648 C CA . PRO A 1 108 ? 3.076 2.118 20.892 1.00 24.60 87 PRO A CA 1
ATOM 649 C C . PRO A 1 108 ? 3.403 1.898 19.432 1.00 28.55 87 PRO A C 1
ATOM 650 O O . PRO A 1 108 ? 4.465 1.332 19.122 1.00 25.22 87 PRO A O 1
ATOM 654 N N . LYS A 1 109 ? 2.531 2.375 18.538 1.00 27.67 88 LYS A N 1
ATOM 655 C CA . LYS A 1 109 ? 2.850 2.356 17.123 1.00 24.56 88 LYS A CA 1
ATOM 656 C C . LYS A 1 109 ? 4.119 3.166 16.925 1.00 26.13 88 LYS A C 1
ATOM 657 O O . LYS A 1 109 ? 4.275 4.244 17.486 1.00 25.50 88 LYS A O 1
ATOM 663 N N . HIS A 1 110 ? 5.047 2.637 16.134 1.00 22.10 89 HIS A N 1
ATOM 664 C CA . HIS A 1 110 ? 6.254 3.403 15.912 1.00 23.03 89 HIS A CA 1
ATOM 665 C C . HIS A 1 110 ? 6.923 2.988 14.616 1.00 23.48 89 HIS A C 1
ATOM 666 O O . HIS A 1 110 ? 6.841 1.835 14.193 1.00 21.30 89 HIS A O 1
ATOM 673 N N . CYS A 1 111 ? 7.655 3.938 14.035 1.00 24.05 90 CYS A N 1
ATOM 674 C CA . CYS A 1 111 ? 8.516 3.675 12.892 1.00 23.86 90 CYS A CA 1
ATOM 675 C C . CYS A 1 111 ? 7.795 2.900 11.787 1.00 17.43 90 CYS A C 1
ATOM 676 O O . CYS A 1 111 ? 8.374 1.94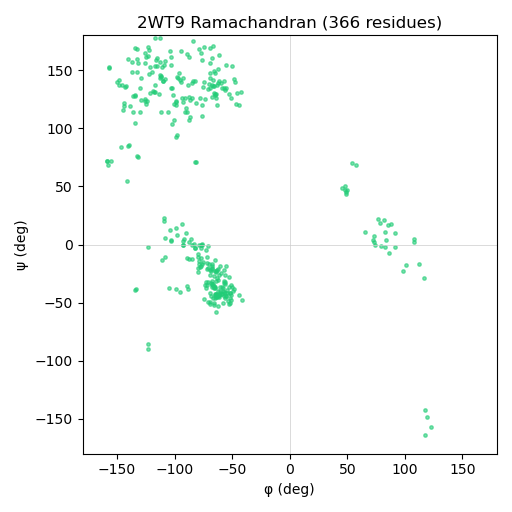8 11.231 1.00 18.25 90 CYS A O 1
ATOM 679 N N . ILE A 1 112 ? 6.558 3.289 11.502 1.00 22.68 91 ILE A N 1
ATOM 680 C CA . ILE A 1 112 ? 5.842 2.700 10.394 1.00 23.10 91 ILE A CA 1
ATOM 681 C C . ILE A 1 112 ? 6.478 3.166 9.048 1.00 19.44 91 ILE A C 1
ATOM 682 O O . ILE A 1 112 ? 6.860 4.334 8.872 1.00 22.59 91 ILE A O 1
ATOM 687 N N . GLN A 1 113 ? 6.605 2.219 8.115 1.00 23.55 92 GLN A N 1
ATOM 688 C CA . GLN A 1 113 ? 7.269 2.405 6.830 1.00 26.02 92 GLN A CA 1
ATOM 689 C C . GLN A 1 113 ? 6.727 3.622 6.139 1.00 28.30 92 GLN A C 1
ATOM 690 O O . GLN A 1 113 ? 5.529 3.749 6.005 1.00 23.92 92 GLN A O 1
ATOM 696 N N . GLY A 1 114 ? 7.609 4.525 5.752 1.00 22.90 93 GLY A N 1
ATOM 697 C CA . GLY A 1 114 ? 7.280 5.689 4.973 1.00 24.75 93 GLY A CA 1
ATOM 698 C C . GLY A 1 114 ? 6.824 6.903 5.764 1.00 29.42 93 GLY A C 1
ATOM 699 O O . GLY A 1 114 ? 6.661 7.969 5.182 1.00 36.90 93 GLY A O 1
ATOM 700 N N . THR A 1 115 ? 6.621 6.768 7.077 1.00 22.35 94 THR A N 1
ATOM 701 C CA . THR A 1 115 ? 6.151 7.883 7.903 1.00 24.10 94 THR A CA 1
ATOM 702 C C . THR A 1 115 ? 7.337 8.700 8.453 1.00 24.95 94 THR A C 1
ATOM 703 O O . THR A 1 115 ? 8.463 8.225 8.422 1.00 25.32 94 THR A O 1
ATOM 707 N N . HIS A 1 116 ? 7.051 9.917 8.932 1.00 25.92 95 HIS A N 1
ATOM 708 C CA . HIS A 1 116 ? 8.029 10.779 9.604 1.00 25.96 95 HIS A CA 1
ATOM 709 C C . HIS A 1 116 ? 8.717 10.068 10.789 1.00 19.87 95 HIS A C 1
ATOM 710 O O . HIS A 1 116 ? 9.951 10.205 10.999 1.00 24.33 95 HIS A O 1
ATOM 717 N N . ASP A 1 117 ? 7.907 9.297 11.512 1.00 24.31 96 ASP A N 1
ATOM 718 C CA . ASP A 1 117 ? 8.325 8.562 12.705 1.00 23.10 96 ASP A CA 1
ATOM 719 C C . ASP A 1 117 ? 9.461 7.609 12.335 1.00 24.65 96 ASP A C 1
ATOM 720 O O . ASP A 1 117 ? 10.405 7.439 13.117 1.00 22.60 96 ASP A O 1
ATOM 725 N N . ALA A 1 118 ? 9.403 7.023 11.136 1.00 21.01 97 ALA A N 1
ATOM 726 C CA . ALA A 1 118 ? 10.424 6.051 10.717 1.00 24.97 97 ALA A CA 1
ATOM 727 C C . ALA A 1 118 ? 11.700 6.679 10.245 1.00 20.56 97 ALA A C 1
ATOM 728 O O . ALA A 1 118 ? 12.693 5.993 10.049 1.00 22.74 97 ALA A O 1
ATOM 730 N N . GLU A 1 119 ? 11.678 7.962 9.934 1.00 22.74 98 GLU A N 1
ATOM 731 C CA . GLU A 1 119 ? 12.838 8.620 9.349 1.00 19.69 98 GLU A CA 1
ATOM 732 C C . GLU A 1 119 ? 14.046 8.772 10.312 1.00 19.17 98 GLU A C 1
ATOM 733 O O . GLU A 1 119 ? 13.870 8.828 11.539 1.00 20.28 98 GLU A O 1
ATOM 739 N N . PHE A 1 120 ? 15.233 8.896 9.765 1.00 22.46 99 PHE A N 1
ATOM 740 C CA . PHE A 1 120 ? 16.370 9.222 10.632 1.00 20.92 99 PHE A CA 1
ATOM 741 C C . PHE A 1 120 ? 16.179 10.563 11.284 1.00 25.22 99 PHE A C 1
ATOM 742 O O . PHE A 1 120 ? 15.558 11.465 10.704 1.00 22.91 99 PHE A O 1
ATOM 750 N N . HIS A 1 121 ? 16.763 10.717 12.472 1.00 22.34 100 HIS A N 1
ATOM 751 C CA . HIS A 1 121 ? 16.665 11.968 13.179 1.00 23.68 100 HIS A CA 1
ATOM 752 C C . HIS A 1 121 ? 17.449 13.016 12.381 1.00 25.84 100 HIS A C 1
ATOM 753 O O . HIS A 1 121 ? 18.588 12.741 11.934 1.00 22.22 100 HIS A O 1
ATOM 760 N N . PRO A 1 122 ? 16.876 14.235 12.255 1.00 26.72 101 PRO A N 1
ATOM 761 C CA . PRO A 1 122 ? 17.469 15.319 11.430 1.00 27.87 101 PRO A CA 1
ATOM 762 C C . PRO A 1 122 ? 18.888 15.645 11.840 1.00 24.83 101 PRO A C 1
ATOM 763 O O . PRO A 1 122 ? 19.692 16.100 11.027 1.00 29.05 101 PRO A O 1
ATOM 767 N N . ASP A 1 123 ? 19.219 15.388 13.097 1.00 24.47 102 ASP A N 1
ATOM 768 C CA . ASP A 1 123 ? 20.582 15.677 13.597 1.00 23.12 102 ASP A CA 1
ATOM 769 C C . ASP A 1 123 ? 21.612 14.634 13.177 1.00 25.56 102 ASP A C 1
ATOM 770 O O . ASP A 1 123 ? 22.830 14.871 13.228 1.00 24.39 102 ASP A O 1
ATOM 775 N N . LEU A 1 124 ? 21.151 13.459 12.795 1.00 20.41 103 LEU A N 1
ATOM 776 C CA . LEU A 1 124 ? 22.103 12.435 12.346 1.00 23.30 103 LEU A CA 1
ATOM 777 C C . LEU A 1 124 ? 22.731 12.926 11.068 1.00 26.18 103 LEU A C 1
ATOM 778 O O . LEU A 1 124 ? 22.020 13.357 10.152 1.00 24.71 103 LEU A O 1
ATOM 783 N N . ASN A 1 125 ? 24.053 12.872 11.034 1.00 23.71 104 ASN A N 1
ATOM 784 C CA . ASN A 1 125 ? 24.823 13.370 9.911 1.00 31.70 104 ASN A CA 1
ATOM 785 C C . ASN A 1 125 ? 25.988 12.446 9.603 1.00 25.55 104 ASN A C 1
ATOM 786 O O . ASN A 1 125 ? 27.115 12.644 10.106 1.00 23.53 104 ASN A O 1
ATOM 791 N N . ILE A 1 126 ? 25.732 11.388 8.809 1.00 24.83 105 ILE A N 1
ATOM 792 C CA . ILE A 1 126 ? 26.777 10.436 8.445 1.00 26.28 105 ILE A CA 1
ATOM 793 C C . ILE A 1 126 ? 26.725 10.210 6.940 1.00 24.31 105 ILE A C 1
ATOM 794 O O . ILE A 1 126 ? 26.259 9.155 6.457 1.00 22.25 105 ILE A O 1
ATOM 799 N N . PRO A 1 127 ? 27.217 11.204 6.178 1.00 25.04 106 PRO A N 1
ATOM 800 C CA . PRO A 1 127 ? 27.202 11.075 4.727 1.00 23.13 106 PRO A CA 1
ATOM 801 C C . PRO A 1 127 ? 28.026 9.879 4.189 1.00 25.10 106 PRO A C 1
ATOM 802 O O . PRO A 1 127 ? 27.696 9.368 3.116 1.00 25.47 106 PRO A O 1
ATOM 806 N N . THR A 1 128 ? 29.045 9.413 4.908 1.00 22.59 107 THR A N 1
ATOM 807 C CA . THR A 1 128 ? 29.835 8.261 4.487 1.00 21.52 107 THR A CA 1
ATOM 808 C C . THR A 1 128 ? 29.186 6.871 4.737 1.00 20.65 107 THR A C 1
ATOM 809 O O . THR A 1 128 ? 29.767 5.876 4.403 1.00 26.57 107 THR A O 1
ATOM 813 N N . ALA A 1 129 ? 27.994 6.840 5.307 1.00 18.76 108 ALA A N 1
ATOM 814 C CA . ALA A 1 129 ? 27.315 5.567 5.634 1.00 24.69 108 ALA A CA 1
ATOM 815 C C . ALA A 1 129 ? 27.145 4.803 4.321 1.00 16.91 108 ALA A C 1
ATOM 816 O O . ALA A 1 129 ? 26.803 5.422 3.313 1.00 16.70 108 ALA A O 1
ATOM 818 N N . GLN A 1 130 ? 27.379 3.479 4.358 1.00 19.29 109 GLN A N 1
ATOM 819 C CA . GLN A 1 130 ? 27.481 2.662 3.120 1.00 16.33 109 GLN A CA 1
ATOM 820 C C . GLN A 1 130 ? 26.280 1.710 2.881 1.00 19.15 109 GLN A C 1
ATOM 821 O O . GLN A 1 130 ? 26.168 1.139 1.793 1.00 20.20 109 GLN A O 1
ATOM 827 N N . LEU A 1 131 ? 25.447 1.584 3.915 1.00 16.16 110 LEU A N 1
ATOM 828 C CA . LEU A 1 131 ? 24.302 0.608 3.951 1.00 15.43 110 LEU A CA 1
ATOM 829 C C . LEU A 1 131 ? 23.234 1.118 4.871 1.00 17.08 110 LEU A C 1
ATOM 830 O O . LEU A 1 131 ? 23.531 1.637 5.930 1.00 19.55 110 LEU A O 1
ATOM 835 N N A ILE A 1 132 ? 21.964 0.842 4.526 0.40 16.77 111 ILE A N 1
ATOM 836 N N B ILE A 1 132 ? 21.957 0.947 4.497 0.60 18.04 111 ILE A N 1
ATOM 837 C CA A ILE A 1 132 ? 20.851 1.239 5.315 0.40 16.42 111 ILE A CA 1
ATOM 838 C CA B ILE A 1 132 ? 20.963 1.115 5.444 0.60 13.95 111 ILE A CA 1
ATOM 839 C C A ILE A 1 132 ? 19.992 -0.041 5.368 0.40 13.60 111 ILE A C 1
ATOM 840 C C B ILE A 1 132 ? 20.189 -0.141 5.331 0.40 13.34 111 ILE A C 1
ATOM 841 O O A ILE A 1 132 ? 19.307 -0.313 4.430 0.40 18.92 111 ILE A O 1
ATOM 842 O O B ILE A 1 132 ? 19.828 -0.497 4.264 0.40 4.74 111 ILE A O 1
ATOM 851 N N . ILE A 1 133 ? 20.113 -0.834 6.433 1.00 16.14 112 ILE A N 1
ATOM 852 C CA . ILE A 1 133 ? 19.306 -2.116 6.565 1.00 16.94 112 ILE A CA 1
ATOM 853 C C . ILE A 1 133 ? 18.068 -1.861 7.379 1.00 19.87 112 ILE A C 1
ATOM 854 O O . ILE A 1 133 ? 18.147 -1.409 8.515 1.00 20.52 112 ILE A O 1
ATOM 859 N N . ARG A 1 134 ? 16.888 -2.211 6.813 1.00 16.19 113 ARG A N 1
ATOM 860 C CA . ARG A 1 134 ? 15.625 -2.098 7.507 1.00 23.66 113 ARG A CA 1
ATOM 861 C C . ARG A 1 134 ? 15.274 -3.436 8.122 1.00 15.34 113 ARG A C 1
ATOM 862 O O . ARG A 1 134 ? 15.732 -4.479 7.644 1.00 17.83 113 ARG A O 1
ATOM 870 N N . LYS A 1 135 ? 14.613 -3.375 9.253 1.00 21.18 114 LYS A N 1
ATOM 871 C CA . LYS A 1 135 ? 14.284 -4.564 10.000 1.00 23.00 114 LYS A CA 1
ATOM 872 C C . LYS A 1 135 ? 12.890 -4.420 10.569 1.00 20.00 114 LYS A C 1
ATOM 873 O O . LYS A 1 135 ? 12.362 -3.307 10.648 1.00 19.20 114 LYS A O 1
ATOM 879 N N . GLY A 1 136 ? 12.259 -5.539 10.917 1.00 22.49 115 GLY A N 1
ATOM 880 C CA . GLY A 1 136 ? 10.984 -5.498 11.574 1.00 21.89 115 GLY A CA 1
ATOM 881 C C . GLY A 1 136 ? 9.882 -5.398 10.499 1.00 22.69 115 GLY A C 1
ATOM 882 O O . GLY A 1 136 ? 8.749 -5.060 10.798 1.00 23.70 115 GLY A O 1
ATOM 883 N N . PHE A 1 137 ? 10.212 -5.707 9.250 1.00 21.47 116 PHE A N 1
ATOM 884 C CA . PHE A 1 137 ? 9.277 -5.462 8.156 1.00 22.62 116 PHE A CA 1
ATOM 885 C C . PHE A 1 137 ? 8.345 -6.639 7.910 1.00 24.04 116 PHE A C 1
ATOM 886 O O . PHE A 1 137 ? 7.420 -6.478 7.172 1.00 22.59 116 PHE A O 1
ATOM 894 N N . HIS A 1 138 ? 8.602 -7.798 8.505 1.00 23.29 117 HIS A N 1
ATOM 895 C CA . HIS A 1 138 ? 7.628 -8.913 8.425 1.00 27.48 117 HIS A CA 1
ATOM 896 C C . HIS A 1 138 ? 6.495 -8.635 9.407 1.00 26.43 117 HIS A C 1
ATOM 897 O O . HIS A 1 138 ? 6.730 -8.497 10.597 1.00 21.93 117 HIS A O 1
ATOM 904 N N . ALA A 1 139 ? 5.234 -8.642 8.936 1.00 27.14 118 ALA A N 1
ATOM 905 C CA . ALA A 1 139 ? 4.107 -8.300 9.807 1.00 23.98 118 ALA A CA 1
ATOM 906 C C . ALA A 1 139 ? 4.023 -9.153 11.056 1.00 18.22 118 ALA A C 1
ATOM 907 O O . ALA A 1 139 ? 3.595 -8.661 12.093 1.00 23.77 118 ALA A O 1
ATOM 909 N N . HIS A 1 140 ? 4.439 -10.415 10.995 1.00 21.86 119 HIS A N 1
ATOM 910 C CA . HIS A 1 140 ? 4.246 -11.327 12.093 1.00 23.26 119 HIS A CA 1
ATOM 911 C C . HIS A 1 140 ? 5.475 -11.625 12.962 1.00 23.49 119 HIS A C 1
ATOM 912 O O . HIS A 1 140 ? 5.371 -12.362 13.922 1.00 26.25 119 HIS A O 1
ATOM 919 N N . ILE A 1 141 ? 6.604 -10.973 12.681 1.00 24.62 120 ILE A N 1
ATOM 920 C CA . ILE A 1 141 ? 7.832 -11.278 13.397 1.00 24.09 120 ILE A CA 1
ATOM 921 C C . ILE A 1 141 ? 8.523 -9.967 13.686 1.00 22.66 120 ILE A C 1
ATOM 922 O O . ILE A 1 141 ? 8.783 -9.243 12.784 1.00 21.58 120 ILE A O 1
ATOM 927 N N . ASP A 1 142 ? 8.725 -9.648 14.947 1.00 19.59 121 ASP A N 1
ATOM 928 C CA . ASP A 1 142 ? 9.613 -8.493 15.310 1.00 19.77 121 ASP A CA 1
ATOM 929 C C . ASP A 1 142 ? 11.092 -8.749 15.013 1.00 21.80 121 ASP A C 1
ATOM 930 O O . ASP A 1 142 ? 11.525 -9.870 14.699 1.00 24.17 121 ASP A O 1
ATOM 935 N N . SER A 1 143 ? 11.901 -7.683 15.104 1.00 20.00 122 SER A N 1
ATOM 936 C CA . SER A 1 143 ? 13.328 -7.836 14.863 1.00 23.81 122 SER A CA 1
ATOM 937 C C . SER A 1 143 ? 14.108 -6.676 15.507 1.00 18.79 122 SER A C 1
ATOM 938 O O . SER A 1 143 ? 14.591 -5.738 14.829 1.00 21.97 122 SER A O 1
ATOM 941 N N . TYR A 1 144 ? 14.167 -6.713 16.815 1.00 20.28 123 TYR A N 1
ATOM 942 C CA . TYR A 1 144 ? 15.064 -5.751 17.516 1.00 22.01 123 TYR A CA 1
ATOM 943 C C . TYR A 1 144 ? 16.493 -5.807 16.925 1.00 21.44 123 TYR A C 1
ATOM 944 O O . TYR A 1 144 ? 17.088 -4.782 16.669 1.00 21.83 123 TYR A O 1
ATOM 953 N N . SER A 1 145 ? 17.033 -7.006 16.726 1.00 22.32 124 SER A N 1
ATOM 954 C CA . SER A 1 145 ? 18.340 -7.204 16.159 1.00 23.01 124 SER A CA 1
ATOM 955 C C . SER A 1 145 ? 18.421 -6.959 14.663 1.00 23.42 124 SER A C 1
ATOM 956 O O . SER A 1 145 ? 17.557 -7.329 13.908 1.00 18.13 124 SER A O 1
ATOM 959 N N . ALA A 1 146 ? 19.509 -6.321 14.220 1.00 17.37 125 ALA A N 1
ATOM 960 C CA . ALA A 1 146 ? 19.746 -6.128 12.786 1.00 17.89 125 ALA A CA 1
ATOM 961 C C . ALA A 1 146 ? 20.396 -7.361 12.147 1.00 12.45 125 ALA A C 1
ATOM 962 O O . ALA A 1 146 ? 20.675 -7.358 10.944 1.00 18.03 125 ALA A O 1
ATOM 964 N N . PHE A 1 147 ? 20.640 -8.392 12.949 1.00 17.71 126 PHE A N 1
ATOM 965 C CA . PHE A 1 147 ? 21.223 -9.665 12.460 1.00 20.75 126 PHE A CA 1
ATOM 966 C C . PHE A 1 147 ? 20.244 -10.837 12.328 1.00 14.98 126 PHE A C 1
ATOM 967 O O . PHE A 1 147 ? 20.385 -11.655 11.414 1.00 18.56 126 PHE A O 1
ATOM 975 N N . MET A 1 148 ? 19.322 -10.915 13.254 1.00 19.14 127 MET A N 1
ATOM 976 C CA . MET A 1 148 ? 18.374 -12.066 13.294 1.00 18.20 127 MET A CA 1
ATOM 977 C C . MET A 1 148 ? 17.035 -11.650 13.838 1.00 17.97 127 MET A C 1
ATOM 978 O O . MET A 1 148 ? 16.921 -10.918 14.794 1.00 20.57 127 MET A O 1
ATOM 983 N N . GLU A 1 149 ? 15.960 -12.189 13.261 1.00 20.14 128 GLU A N 1
ATOM 984 C CA . GLU A 1 149 ? 14.685 -11.819 13.740 1.00 21.47 128 GLU A CA 1
ATOM 985 C C . GLU A 1 149 ? 14.308 -12.554 15.054 1.00 22.72 128 GLU A C 1
ATOM 986 O O . GLU A 1 149 ? 14.946 -13.520 15.450 1.00 20.66 128 GLU A O 1
ATOM 992 N N . ALA A 1 150 ? 13.235 -12.058 15.663 1.00 26.61 129 ALA A N 1
ATOM 993 C CA . ALA A 1 150 ? 12.673 -12.514 16.939 1.00 26.31 129 ALA A CA 1
ATOM 994 C C . ALA A 1 150 ? 12.356 -13.993 16.961 1.00 24.27 129 ALA A C 1
ATOM 995 O O . ALA A 1 150 ? 12.266 -14.606 18.025 1.00 29.27 129 ALA A O 1
ATOM 997 N N . ASP A 1 151 ? 12.252 -14.590 15.793 1.00 29.97 130 ASP A N 1
ATOM 998 C CA . ASP A 1 151 ? 11.942 -16.013 15.709 1.00 28.79 130 ASP A CA 1
ATOM 999 C C . ASP A 1 151 ? 13.183 -16.878 15.892 1.00 34.68 130 ASP A C 1
ATOM 1000 O O . ASP A 1 151 ? 13.084 -18.103 15.931 1.00 36.97 130 ASP A O 1
ATOM 1005 N N . HIS A 1 152 ? 14.347 -16.213 16.027 1.00 32.36 131 HIS A N 1
ATOM 1006 C CA . HIS A 1 152 ? 15.623 -16.846 16.337 1.00 36.56 131 HIS A CA 1
ATOM 1007 C C . HIS A 1 152 ? 16.158 -17.602 15.145 1.00 34.92 131 HIS A C 1
ATOM 1008 O O . HIS A 1 152 ? 17.162 -18.290 15.242 1.00 36.39 131 HIS A O 1
ATOM 1015 N N . THR A 1 153 ? 15.497 -17.444 14.005 1.00 33.08 132 THR A N 1
ATOM 1016 C CA . THR A 1 153 ? 15.804 -18.244 12.842 1.00 32.72 132 THR A CA 1
ATOM 1017 C C . THR A 1 153 ? 15.931 -17.484 11.512 1.00 28.99 132 THR A C 1
ATOM 1018 O O . THR A 1 153 ? 16.738 -17.847 10.686 1.00 31.44 132 THR A O 1
ATOM 1022 N N . THR A 1 154 ? 15.107 -16.477 11.275 1.00 26.86 133 THR A N 1
ATOM 1023 C CA . THR A 1 154 ? 15.218 -15.662 10.073 1.00 26.98 133 THR A CA 1
ATOM 1024 C C . THR A 1 154 ? 16.390 -14.672 10.172 1.00 26.34 133 THR A C 1
ATOM 1025 O O . THR A 1 154 ? 16.338 -13.732 10.931 1.00 22.57 133 THR A O 1
ATOM 1029 N N . MET A 1 155 ? 17.411 -14.932 9.375 1.00 24.29 134 MET A N 1
ATOM 1030 C CA . MET A 1 155 ? 18.655 -14.131 9.303 1.00 23.64 134 MET A CA 1
ATOM 1031 C C . MET A 1 155 ? 18.347 -12.978 8.364 1.00 23.47 134 MET A C 1
ATOM 1032 O O . MET A 1 155 ? 17.577 -13.114 7.402 1.00 24.81 134 MET A O 1
ATOM 1037 N N . THR A 1 156 ? 18.848 -11.806 8.684 1.00 17.34 135 THR A N 1
ATOM 1038 C CA . THR A 1 156 ? 18.469 -10.585 7.990 1.00 18.08 135 THR A CA 1
ATOM 1039 C C . THR A 1 156 ? 19.325 -10.313 6.735 1.00 17.52 135 THR A C 1
ATOM 1040 O O . THR A 1 156 ? 19.015 -9.421 5.953 1.00 21.77 135 THR A O 1
ATOM 1044 N N . GLY A 1 157 ? 20.428 -11.029 6.564 1.00 23.11 136 GLY A N 1
ATOM 1045 C CA . GLY A 1 157 ? 21.426 -10.701 5.543 1.00 20.45 136 GLY A CA 1
ATOM 1046 C C . GLY A 1 157 ? 22.658 -9.972 6.061 1.00 20.91 136 GLY A C 1
ATOM 1047 O O . GLY A 1 157 ? 23.645 -9.967 5.422 1.00 18.70 136 GLY A O 1
ATOM 1048 N N . LEU A 1 158 ? 22.594 -9.398 7.233 1.00 18.32 137 LEU A N 1
ATOM 1049 C CA . LEU A 1 158 ? 23.717 -8.572 7.685 1.00 20.90 137 LEU A CA 1
ATOM 1050 C C . LEU A 1 158 ? 25.033 -9.327 7.850 1.00 21.49 137 LEU A C 1
ATOM 1051 O O . LEU A 1 158 ? 26.120 -8.781 7.514 1.00 21.11 137 LEU A O 1
ATOM 1056 N N . THR A 1 159 ? 24.966 -10.513 8.463 1.00 20.57 138 THR A N 1
ATOM 1057 C CA . THR A 1 159 ? 26.100 -11.363 8.700 1.00 19.34 138 THR A CA 1
ATOM 1058 C C . THR A 1 159 ? 26.860 -11.600 7.387 1.00 19.73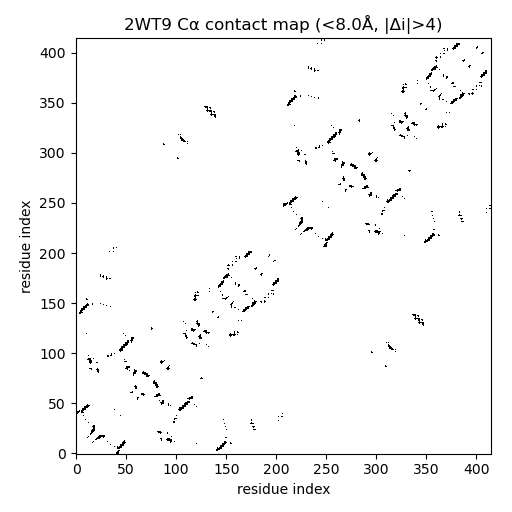 138 THR A C 1
ATOM 1059 O O . THR A 1 159 ? 28.097 -11.383 7.257 1.00 19.21 138 THR A O 1
ATOM 1063 N N . GLY A 1 160 ? 26.128 -11.995 6.376 1.00 17.70 139 GLY A N 1
ATOM 1064 C CA . GLY A 1 160 ? 26.732 -12.317 5.081 1.00 18.68 139 GLY A CA 1
ATOM 1065 C C . GLY A 1 160 ? 27.355 -11.113 4.382 1.00 21.96 139 GLY A C 1
ATOM 1066 O O . GLY A 1 160 ? 28.392 -11.233 3.747 1.00 20.69 139 GLY A O 1
ATOM 1067 N N . TYR A 1 161 ? 26.719 -9.956 4.543 1.00 19.10 140 TYR A N 1
ATOM 1068 C CA . TYR A 1 161 ? 27.115 -8.730 3.933 1.00 15.83 140 TYR A CA 1
ATOM 1069 C C . TYR A 1 161 ? 28.472 -8.408 4.592 1.00 15.77 140 TYR A C 1
ATOM 1070 O O . TYR A 1 161 ? 29.443 -8.101 3.885 1.00 20.38 140 TYR A O 1
ATOM 1079 N N . LEU A 1 162 ? 28.492 -8.465 5.927 1.00 16.47 141 LEU A N 1
ATOM 1080 C CA . LEU A 1 162 ? 29.729 -8.002 6.648 1.00 19.11 141 LEU A CA 1
ATOM 1081 C C . LEU A 1 162 ? 30.885 -8.984 6.362 1.00 22.80 141 LEU A C 1
ATOM 1082 O O . LEU A 1 162 ? 32.017 -8.547 6.069 1.00 20.50 141 LEU A O 1
ATOM 1087 N N . LYS A 1 163 ? 30.605 -10.283 6.433 1.00 23.84 142 LYS A N 1
ATOM 1088 C CA . LYS A 1 163 ? 31.629 -11.299 6.178 1.00 25.97 142 LYS A CA 1
ATOM 1089 C C . LYS A 1 163 ? 32.166 -11.121 4.762 1.00 28.66 142 LYS A C 1
ATOM 1090 O O . LYS A 1 163 ? 33.388 -11.121 4.556 1.00 22.81 142 LYS A O 1
ATOM 1096 N N . GLU A 1 164 ? 31.279 -10.880 3.802 1.00 22.42 143 GLU A N 1
ATOM 1097 C CA . GLU A 1 164 ? 31.719 -10.672 2.417 1.00 21.90 143 GLU A CA 1
ATOM 1098 C C . GLU A 1 164 ? 32.700 -9.490 2.299 1.00 21.22 143 GLU A C 1
ATOM 1099 O O . GLU A 1 164 ? 33.623 -9.521 1.495 1.00 23.93 143 GLU A O 1
ATOM 1105 N N . ARG A 1 165 ? 32.415 -8.438 3.038 1.00 17.87 144 ARG A N 1
ATOM 1106 C CA . ARG A 1 165 ? 33.253 -7.261 3.032 1.00 20.07 144 ARG A CA 1
ATOM 1107 C C . ARG A 1 165 ? 34.529 -7.426 3.838 1.00 20.83 144 ARG A C 1
ATOM 1108 O O . ARG A 1 165 ? 35.343 -6.482 3.876 1.00 23.17 144 ARG A O 1
ATOM 1116 N N . GLY A 1 166 ? 34.740 -8.565 4.503 1.00 21.63 145 GLY A N 1
ATOM 1117 C CA . GLY A 1 166 ? 35.986 -8.738 5.290 1.00 26.98 145 GLY A CA 1
ATOM 1118 C C . GLY A 1 166 ? 35.953 -8.095 6.672 1.00 28.81 145 GLY A C 1
ATOM 1119 O O . GLY A 1 166 ? 37.008 -7.786 7.271 1.00 26.47 145 GLY A O 1
ATOM 1120 N N . ILE A 1 167 ? 34.743 -7.856 7.165 1.00 23.26 146 ILE A N 1
ATOM 1121 C CA . ILE A 1 167 ? 34.533 -7.231 8.459 1.00 21.92 146 ILE A CA 1
ATOM 1122 C C . ILE A 1 167 ? 34.431 -8.305 9.522 1.00 26.07 146 ILE A C 1
ATOM 1123 O O . ILE A 1 167 ? 33.626 -9.232 9.407 1.00 22.67 146 ILE A O 1
ATOM 1128 N N . ASP A 1 168 ? 35.245 -8.208 10.566 1.00 23.41 147 ASP A N 1
ATOM 1129 C CA . ASP A 1 168 ? 35.150 -9.207 11.664 1.00 26.25 147 ASP A CA 1
ATOM 1130 C C . ASP A 1 168 ? 34.897 -8.624 13.054 1.00 23.64 147 ASP A C 1
ATOM 1131 O O . ASP A 1 168 ? 34.818 -9.365 14.059 1.00 22.25 147 ASP A O 1
ATOM 1136 N N . THR A 1 169 ? 34.842 -7.303 13.094 1.00 22.12 148 THR A N 1
ATOM 1137 C CA . THR A 1 169 ? 34.633 -6.561 14.314 1.00 17.94 148 THR A CA 1
ATOM 1138 C C . THR A 1 169 ? 33.519 -5.523 14.143 1.00 19.85 148 THR A C 1
ATOM 1139 O O . THR A 1 169 ? 33.480 -4.755 13.188 1.00 20.93 148 THR A O 1
ATOM 1143 N N . VAL A 1 170 ? 32.636 -5.476 15.121 1.00 19.05 149 VAL A N 1
ATOM 1144 C CA . VAL A 1 170 ? 31.469 -4.637 15.058 1.00 19.20 149 VAL A CA 1
ATOM 1145 C C . VAL A 1 170 ? 31.385 -3.814 16.317 1.00 18.40 149 VAL A C 1
ATOM 1146 O O . VAL A 1 170 ? 31.366 -4.377 17.401 1.00 21.77 149 VAL A O 1
ATOM 1150 N N . TYR A 1 171 ? 31.320 -2.495 16.174 1.00 21.58 150 TYR A N 1
ATOM 1151 C CA . TYR A 1 171 ? 30.980 -1.609 17.255 1.00 20.26 150 TYR A CA 1
ATOM 1152 C C . TYR A 1 171 ? 29.561 -1.123 17.129 1.00 19.22 150 TYR A C 1
ATOM 1153 O O . TYR A 1 171 ? 29.186 -0.591 16.096 1.00 22.74 150 TYR A O 1
ATOM 1162 N N . VAL A 1 172 ? 28.827 -1.141 18.217 1.00 21.38 151 VAL A N 1
ATOM 1163 C CA . VAL A 1 172 ? 27.406 -0.879 18.143 1.00 19.45 151 VAL A CA 1
ATOM 1164 C C . VAL A 1 172 ? 27.047 0.362 18.978 1.00 21.35 151 VAL A C 1
ATOM 1165 O O . VAL A 1 172 ? 27.476 0.485 20.143 1.00 18.91 151 VAL A O 1
ATOM 1169 N N . VAL A 1 173 ? 26.268 1.264 18.362 1.00 19.18 152 VAL A N 1
ATOM 1170 C CA . VAL A 1 173 ? 25.694 2.488 18.989 1.00 17.20 152 VAL A CA 1
ATOM 1171 C C . VAL A 1 173 ? 24.224 2.675 18.659 1.00 23.15 152 VAL A C 1
ATOM 1172 O O . VAL A 1 173 ? 23.737 1.979 17.781 1.00 20.09 152 VAL A O 1
ATOM 1176 N N . GLY A 1 174 ? 23.530 3.605 19.330 1.00 18.33 153 GLY A N 1
ATOM 1177 C CA . GLY A 1 174 ? 22.093 3.818 19.023 1.00 21.58 153 GLY A CA 1
ATOM 1178 C C . GLY A 1 174 ? 21.124 3.594 20.115 1.00 14.76 153 GLY A C 1
ATOM 1179 O O . GLY A 1 174 ? 21.416 3.770 21.298 1.00 17.81 153 GLY A O 1
ATOM 1180 N N . ILE A 1 175 ? 19.887 3.140 19.742 1.00 17.17 154 ILE A N 1
ATOM 1181 C CA . ILE A 1 175 ? 18.791 3.249 20.616 1.00 16.75 154 ILE A CA 1
ATOM 1182 C C . ILE A 1 175 ? 17.948 1.996 20.338 1.00 15.87 154 ILE A C 1
ATOM 1183 O O . ILE A 1 175 ? 17.871 1.636 19.165 1.00 17.85 154 ILE A O 1
ATOM 1188 N N . ALA A 1 176 ? 17.418 1.318 21.328 1.00 18.30 155 ALA A N 1
ATOM 1189 C CA . ALA A 1 176 ? 17.634 1.439 22.726 1.00 19.17 155 ALA A CA 1
ATOM 1190 C C . ALA A 1 176 ? 18.706 0.443 23.156 1.00 22.40 155 ALA A C 1
ATOM 1191 O O . ALA A 1 176 ? 18.804 -0.719 22.642 1.00 19.50 155 ALA A O 1
ATOM 1193 N N . THR A 1 177 ? 19.574 0.922 24.070 1.00 21.42 156 THR A N 1
ATOM 1194 C CA . THR A 1 177 ? 20.667 0.083 24.627 1.00 25.96 156 THR A CA 1
ATOM 1195 C C . THR A 1 177 ? 20.239 -1.315 24.992 1.00 21.87 156 THR A C 1
ATOM 1196 O O . THR A 1 177 ? 20.954 -2.263 24.645 1.00 19.12 156 THR A O 1
ATOM 1200 N N . ASP A 1 178 ? 19.058 -1.439 25.632 1.00 21.77 157 ASP A N 1
ATOM 1201 C CA . ASP A 1 178 ? 18.555 -2.706 26.140 1.00 21.09 157 ASP A CA 1
ATOM 1202 C C . ASP A 1 178 ? 17.643 -3.505 25.208 1.00 23.44 157 ASP A C 1
ATOM 1203 O O . ASP A 1 178 ? 17.250 -4.607 25.540 1.00 21.43 157 ASP A O 1
ATOM 1208 N N . PHE A 1 179 ? 17.377 -2.988 24.026 1.00 18.14 158 PHE A N 1
ATOM 1209 C CA . PHE A 1 179 ? 16.584 -3.725 23.048 1.00 21.66 158 PHE A CA 1
ATOM 1210 C C . PHE A 1 179 ? 17.340 -3.904 21.726 1.00 17.58 158 PHE A C 1
ATOM 1211 O O . PHE A 1 179 ? 18.049 -4.865 21.601 1.00 20.01 158 PHE A O 1
ATOM 1219 N N . CYS A 1 180 ? 17.228 -2.995 20.774 1.00 15.98 159 CYS A N 1
ATOM 1220 C CA . CYS A 1 180 ? 17.808 -3.168 19.494 1.00 13.21 159 CYS A CA 1
ATOM 1221 C C . CYS A 1 180 ? 19.345 -3.125 19.617 1.00 10.27 159 CYS A C 1
ATOM 1222 O O . CYS A 1 180 ? 19.997 -3.928 18.954 1.00 14.93 159 CYS A O 1
ATOM 1225 N N . VAL A 1 181 ? 19.876 -2.309 20.512 1.00 20.94 160 VAL A N 1
ATOM 1226 C CA . VAL A 1 181 ? 21.301 -2.363 20.602 1.00 11.94 160 VAL A CA 1
ATOM 1227 C C . VAL A 1 181 ? 21.767 -3.696 21.212 1.00 14.78 160 VAL A C 1
ATOM 1228 O O . VAL A 1 181 ? 22.653 -4.401 20.627 1.00 18.00 160 VAL A O 1
ATOM 1232 N N . ALA A 1 182 ? 21.202 -4.083 22.364 1.00 17.66 161 ALA A N 1
ATOM 1233 C CA . ALA A 1 182 ? 21.609 -5.315 23.042 1.00 16.57 161 ALA A CA 1
ATOM 1234 C C . ALA A 1 182 ? 21.451 -6.540 22.139 1.00 18.85 161 ALA A C 1
ATOM 1235 O O . ALA A 1 182 ? 22.344 -7.330 21.994 1.00 17.97 161 ALA A O 1
ATOM 1237 N N A TRP A 1 183 ? 20.261 -6.734 21.555 0.50 18.35 162 TRP A N 1
ATOM 1238 N N B TRP A 1 183 ? 20.298 -6.680 21.501 0.50 18.79 162 TRP A N 1
ATOM 1239 C CA A TRP A 1 183 ? 20.049 -7.898 20.699 0.50 18.40 162 TRP A CA 1
ATOM 1240 C CA B TRP A 1 183 ? 20.078 -7.849 20.692 0.50 17.79 162 TRP A CA 1
ATOM 1241 C C A TRP A 1 183 ? 21.010 -7.912 19.471 0.50 19.89 162 TRP A C 1
ATOM 1242 C C B TRP A 1 183 ? 20.938 -7.914 19.412 0.50 20.50 162 TRP A C 1
ATOM 1243 O O A TRP A 1 183 ? 21.566 -8.956 19.150 0.50 19.20 162 TRP A O 1
ATOM 1244 O O B TRP A 1 183 ? 21.347 -8.984 18.995 0.50 22.67 162 TRP A O 1
ATOM 1265 N N . THR A 1 184 ? 21.231 -6.758 18.820 1.00 18.82 163 THR A N 1
ATOM 1266 C CA . THR A 1 184 ? 22.185 -6.647 17.705 1.00 18.47 163 THR A CA 1
ATOM 1267 C C . THR A 1 184 ? 23.564 -7.106 18.191 1.00 18.44 163 THR A C 1
ATOM 1268 O O . THR A 1 184 ? 24.197 -7.889 17.529 1.00 17.53 163 THR A O 1
ATOM 1272 N N . ALA A 1 185 ? 23.994 -6.623 19.344 1.00 19.72 164 ALA A N 1
ATOM 1273 C CA . ALA A 1 185 ? 25.333 -6.960 19.855 1.00 17.34 164 ALA A CA 1
ATOM 1274 C C . ALA A 1 185 ? 25.478 -8.464 20.178 1.00 20.09 164 ALA A C 1
ATOM 1275 O O . ALA A 1 185 ? 26.424 -9.124 19.799 1.00 20.00 164 ALA A O 1
ATOM 1277 N N . LEU A 1 186 ? 24.453 -9.013 20.817 1.00 20.32 165 LEU A N 1
ATOM 1278 C CA . LEU A 1 186 ? 24.439 -10.367 21.254 1.00 22.02 165 LEU A CA 1
ATOM 1279 C C . LEU A 1 186 ? 24.372 -11.280 20.025 1.00 21.24 165 LEU A C 1
ATOM 1280 O O . LEU A 1 186 ? 25.079 -12.283 19.987 1.00 18.37 165 LEU A O 1
ATOM 1285 N N . ASP A 1 187 ? 23.555 -10.925 19.008 1.00 19.53 166 ASP A N 1
ATOM 1286 C CA . ASP A 1 187 ? 23.521 -11.721 17.778 1.00 20.30 166 ASP A CA 1
ATOM 1287 C C . ASP A 1 187 ? 24.868 -11.615 17.046 1.00 18.97 166 ASP A C 1
ATOM 1288 O O . ASP A 1 187 ? 25.331 -12.580 16.477 1.00 21.17 166 ASP A O 1
ATOM 1293 N N . ALA A 1 188 ? 25.526 -10.466 17.112 1.00 20.93 167 ALA A N 1
ATOM 1294 C CA . ALA A 1 188 ? 26.813 -10.357 16.484 1.00 19.82 167 ALA A CA 1
ATOM 1295 C C . ALA A 1 188 ? 27.847 -11.336 17.078 1.00 17.97 167 ALA A C 1
ATOM 1296 O O . ALA A 1 188 ? 28.614 -12.001 16.344 1.00 19.95 167 ALA A O 1
ATOM 1298 N N . VAL A 1 189 ? 27.882 -11.420 18.399 1.00 20.28 168 VAL A N 1
ATOM 1299 C CA . VAL A 1 189 ? 28.679 -12.431 19.098 1.00 18.08 168 VAL A CA 1
ATOM 1300 C C . VAL A 1 189 ? 28.330 -13.832 18.672 1.00 24.01 168 VAL A C 1
ATOM 1301 O O . VAL A 1 189 ? 29.229 -14.643 18.406 1.00 29.24 168 VAL A O 1
ATOM 1305 N N A LYS A 1 190 ? 27.040 -14.130 18.578 0.33 23.60 169 LYS A N 1
ATOM 1306 N N B LYS A 1 190 ? 27.036 -14.120 18.561 0.33 22.98 169 LYS A N 1
ATOM 1307 N N C LYS A 1 190 ? 27.040 -14.120 18.546 0.33 21.80 169 LYS A N 1
ATOM 1308 C CA A LYS A 1 190 ? 26.610 -15.444 18.144 0.33 24.11 169 LYS A CA 1
ATOM 1309 C CA B LYS A 1 190 ? 26.599 -15.447 18.171 0.33 23.22 169 LYS A CA 1
ATOM 1310 C CA C LYS A 1 190 ? 26.613 -15.462 18.199 0.33 21.63 169 LYS A CA 1
ATOM 1311 C C A LYS A 1 190 ? 27.204 -15.789 16.803 0.33 24.91 169 LYS A C 1
ATOM 1312 C C B LYS A 1 190 ? 27.138 -15.805 16.793 0.33 23.95 169 LYS A C 1
ATOM 1313 C C C LYS A 1 190 ? 26.971 -15.831 16.751 0.33 21.89 169 LYS A C 1
ATOM 1314 O O A LYS A 1 190 ? 27.737 -16.897 16.605 0.33 26.17 169 LYS A O 1
ATOM 1315 O O B LYS A 1 190 ? 27.566 -16.948 16.561 0.33 25.14 169 LYS A O 1
ATOM 1316 O O C LYS A 1 190 ? 27.083 -17.016 16.423 0.33 21.84 169 LYS A O 1
ATOM 1332 N N . GLN A 1 191 ? 27.129 -14.821 15.889 1.00 21.00 170 GLN A N 1
ATOM 1333 C CA . GLN A 1 191 ? 27.638 -14.981 14.556 1.00 20.46 170 GLN A CA 1
ATOM 1334 C C . GLN A 1 191 ? 29.170 -14.895 14.324 1.00 25.61 170 GLN A C 1
ATOM 1335 O O . GLN A 1 191 ? 29.629 -15.027 13.177 1.00 29.38 170 GLN A O 1
ATOM 1341 N N . GLY A 1 192 ? 29.943 -14.616 15.357 1.00 24.11 171 GLY A N 1
ATOM 1342 C CA . GLY A 1 192 ? 31.369 -14.745 15.266 1.00 26.66 171 GLY A CA 1
ATOM 1343 C C . GLY A 1 192 ? 32.160 -13.458 15.220 1.00 25.83 171 GLY A C 1
ATOM 1344 O O . GLY A 1 192 ? 33.380 -13.491 15.101 1.00 27.85 171 GLY A O 1
ATOM 1345 N N . PHE A 1 193 ? 31.487 -12.319 15.319 1.00 23.93 172 PHE A N 1
ATOM 1346 C CA . PHE A 1 193 ? 32.152 -11.017 15.305 1.00 22.20 172 PHE A CA 1
ATOM 1347 C C . PHE A 1 193 ? 32.707 -10.645 16.676 1.00 20.37 172 PHE A C 1
ATOM 1348 O O . PHE A 1 193 ? 32.077 -10.832 17.739 1.00 21.21 172 PHE A O 1
ATOM 1356 N N . LYS A 1 194 ? 33.894 -10.042 16.680 1.00 23.82 173 LYS A N 1
ATOM 1357 C CA . LYS A 1 194 ? 34.280 -9.309 17.841 1.00 22.03 173 LYS A CA 1
ATOM 1358 C C . LYS A 1 194 ? 33.313 -8.127 18.003 1.00 23.09 173 LYS A C 1
ATOM 1359 O O . LYS A 1 194 ? 33.116 -7.351 17.084 1.00 20.70 173 LYS A O 1
ATOM 1365 N N . THR A 1 195 ? 32.705 -8.018 19.171 1.00 19.35 174 THR A N 1
ATOM 1366 C CA . THR A 1 195 ? 31.648 -7.071 19.406 1.00 19.37 174 THR A CA 1
ATOM 1367 C C . THR A 1 195 ? 31.880 -6.143 20.598 1.00 20.52 174 THR A C 1
ATOM 1368 O O . THR A 1 195 ? 32.126 -6.580 21.721 1.00 25.68 174 THR A O 1
ATOM 1372 N N . LEU A 1 196 ? 31.800 -4.847 20.315 1.00 20.83 175 LEU A N 1
ATOM 1373 C CA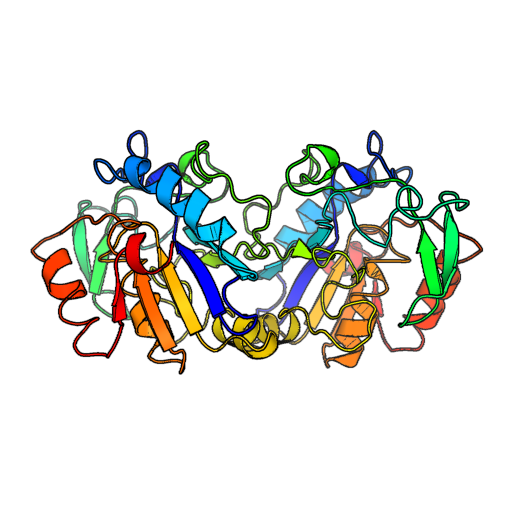 . LEU A 1 196 ? 31.799 -3.797 21.306 1.00 19.06 175 LEU A CA 1
ATOM 1374 C C . LEU A 1 196 ? 30.558 -2.903 21.245 1.00 21.21 175 LEU A C 1
ATOM 1375 O O . LEU A 1 196 ? 30.034 -2.623 20.175 1.00 23.16 175 LEU A O 1
ATOM 1380 N N . VAL A 1 197 ? 30.125 -2.423 22.403 1.00 20.31 176 VAL A N 1
ATOM 1381 C CA . VAL A 1 197 ? 29.102 -1.426 22.510 1.00 17.57 176 VAL A CA 1
ATOM 1382 C C . VAL A 1 197 ? 29.667 -0.174 23.146 1.00 17.92 176 VAL A C 1
ATOM 1383 O O . VAL A 1 197 ? 30.281 -0.263 24.208 1.00 23.18 176 VAL A O 1
ATOM 1387 N N . ILE A 1 198 ? 29.395 0.969 22.529 1.00 19.11 177 ILE A N 1
ATOM 1388 C CA . ILE A 1 198 ? 29.967 2.259 22.952 1.00 18.52 177 ILE A CA 1
ATOM 1389 C C . ILE A 1 198 ? 28.916 2.940 23.797 1.00 20.86 177 ILE A C 1
ATOM 1390 O O . ILE A 1 198 ? 27.945 3.621 23.288 1.00 20.28 177 ILE A O 1
ATOM 1395 N N . GLU A 1 199 ? 29.057 2.719 25.095 1.00 21.77 178 GLU A N 1
ATOM 1396 C CA . GLU A 1 199 ? 28.011 3.041 26.069 1.00 26.92 178 GLU A CA 1
ATOM 1397 C C . GLU A 1 199 ? 27.429 4.445 26.014 1.00 25.21 178 GLU A C 1
ATOM 1398 O O . GLU A 1 199 ? 26.232 4.641 26.024 1.00 22.05 178 GLU A O 1
ATOM 1404 N N . ASP A 1 200 ? 28.283 5.465 25.951 1.00 21.61 179 ASP A N 1
ATOM 1405 C CA . ASP A 1 200 ? 27.779 6.820 25.971 1.00 26.81 179 ASP A CA 1
ATOM 1406 C C . ASP A 1 200 ? 27.186 7.286 24.636 1.00 20.13 179 ASP A C 1
ATOM 1407 O O . ASP A 1 200 ? 26.669 8.422 24.548 1.00 25.01 179 ASP A O 1
ATOM 1412 N N . ALA A 1 201 ? 27.208 6.405 23.625 1.00 20.59 180 ALA A N 1
ATOM 1413 C CA . ALA A 1 201 ? 26.655 6.694 22.320 1.00 13.11 180 ALA A CA 1
ATOM 1414 C C . ALA A 1 201 ? 25.380 5.837 22.173 1.00 18.73 180 ALA A C 1
ATOM 1415 O O . ALA A 1 201 ? 25.006 5.570 21.075 1.00 20.78 180 ALA A O 1
ATOM 1417 N N . CYS A 1 202 ? 24.832 5.446 23.306 1.00 19.50 181 CYS A N 1
ATOM 1418 C CA . CYS A 1 202 ? 23.600 4.620 23.386 1.00 18.65 181 CYS A CA 1
ATOM 1419 C C . CYS A 1 202 ? 22.625 5.211 24.380 1.00 23.65 181 CYS A C 1
ATOM 1420 O O . CYS A 1 202 ? 23.019 5.857 25.306 1.00 20.19 181 CYS A O 1
ATOM 1423 N N . LYS A 1 203 ? 21.319 4.942 24.266 1.00 17.42 182 LYS A N 1
ATOM 1424 C CA . LYS A 1 203 ? 20.442 5.356 25.308 1.00 16.15 182 LYS A CA 1
ATOM 1425 C C . LYS A 1 203 ? 19.383 4.287 25.513 1.00 24.33 182 LYS A C 1
ATOM 1426 O O . LYS A 1 203 ? 18.869 3.721 24.531 1.00 22.43 182 LYS A O 1
ATOM 1432 N N . GLY A 1 204 ? 19.110 3.993 26.775 1.00 20.91 183 GLY A N 1
ATOM 1433 C CA . GLY A 1 204 ? 18.084 2.966 27.104 1.00 24.20 183 GLY A CA 1
ATOM 1434 C C . GLY A 1 204 ? 16.721 3.313 27.593 1.00 23.13 183 GLY A C 1
ATOM 1435 O O . GLY A 1 204 ? 16.442 4.434 28.002 1.00 24.30 183 GLY A O 1
ATOM 1436 N N . ILE A 1 205 ? 15.847 2.297 27.571 1.00 21.78 184 ILE A N 1
ATOM 1437 C CA . ILE A 1 205 ? 14.454 2.454 27.996 1.00 22.93 184 ILE A CA 1
ATOM 1438 C C . ILE A 1 205 ? 14.205 1.977 29.446 1.00 19.23 184 ILE A C 1
ATOM 1439 O O . ILE A 1 205 ? 13.457 2.599 30.201 1.00 24.57 184 ILE A O 1
ATOM 1444 N N . ASP A 1 206 ? 14.878 0.879 29.822 1.00 18.31 185 ASP A N 1
ATOM 1445 C CA . ASP A 1 206 ? 14.793 0.273 31.154 1.00 19.80 185 ASP A CA 1
ATOM 1446 C C . ASP A 1 206 ? 13.374 -0.063 31.613 1.00 19.98 185 ASP A C 1
ATOM 1447 O O . ASP A 1 206 ? 12.847 0.542 32.549 1.00 23.46 185 ASP A O 1
ATOM 1452 N N . LEU A 1 207 ? 12.791 -1.077 30.958 1.00 22.26 186 LEU A N 1
ATOM 1453 C CA . LEU A 1 207 ? 11.520 -1.646 31.354 1.00 21.94 186 LEU A CA 1
ATOM 1454 C C . LEU A 1 207 ? 11.752 -2.791 32.343 1.00 19.87 186 LEU A C 1
ATOM 1455 O O . LEU A 1 207 ? 12.351 -3.816 31.997 1.00 22.41 186 LEU A O 1
ATOM 1460 N N . ASN A 1 208 ? 11.257 -2.637 33.552 1.00 19.65 187 ASN A N 1
ATOM 1461 C CA . ASN A 1 208 ? 11.382 -3.713 34.554 1.00 24.84 187 ASN A CA 1
ATOM 1462 C C . ASN A 1 208 ? 12.805 -4.249 34.690 1.00 24.00 187 ASN A C 1
ATOM 1463 O O . ASN A 1 208 ? 13.024 -5.454 34.746 1.00 26.82 187 ASN A O 1
ATOM 1468 N N . GLY A 1 209 ? 13.777 -3.367 34.787 1.00 22.11 188 GLY A N 1
ATOM 1469 C CA . GLY A 1 209 ? 15.149 -3.828 34.971 1.00 23.32 188 GLY A CA 1
ATOM 1470 C C . GLY A 1 209 ? 15.941 -4.250 33.748 1.00 20.14 188 GLY A C 1
ATOM 1471 O O . GLY A 1 209 ? 17.043 -4.753 33.879 1.00 23.72 188 GLY A O 1
ATOM 1472 N N . SER A 1 210 ? 15.412 -3.964 32.560 1.00 21.34 189 SER A N 1
ATOM 1473 C CA . SER A 1 210 ? 15.934 -4.474 31.347 1.00 19.49 189 SER A CA 1
ATOM 1474 C C . SER A 1 210 ? 17.317 -3.910 31.031 1.00 18.79 189 SER A C 1
ATOM 1475 O O . SER A 1 210 ? 18.116 -4.613 30.411 1.00 17.91 189 SER A O 1
ATOM 1478 N N . LEU A 1 211 ? 17.560 -2.676 31.456 1.00 20.88 190 LEU A N 1
ATOM 1479 C CA . LEU A 1 211 ? 18.849 -2.040 31.206 1.00 21.25 190 LEU A CA 1
ATOM 1480 C C . LEU A 1 211 ? 20.049 -2.716 31.886 1.00 19.07 190 LEU A C 1
ATOM 1481 O O . LEU A 1 211 ? 21.016 -3.116 31.195 1.00 17.59 190 LEU A O 1
ATOM 1486 N N . GLU A 1 212 ? 20.019 -2.831 33.207 1.00 22.56 191 GLU A N 1
ATOM 1487 C CA . GLU A 1 212 ? 21.091 -3.533 33.914 1.00 19.79 191 GLU A CA 1
ATOM 1488 C C . GLU A 1 212 ? 21.184 -4.991 33.460 1.00 19.67 191 GLU A C 1
ATOM 1489 O O . GLU A 1 212 ? 22.234 -5.570 33.318 1.00 18.96 191 GLU A O 1
ATOM 1495 N N . GLN A 1 213 ? 20.062 -5.659 33.174 1.00 20.12 192 GLN A N 1
ATOM 1496 C CA . GLN A 1 213 ? 20.205 -6.958 32.732 1.00 16.89 192 GLN A CA 1
ATOM 1497 C C . GLN A 1 213 ? 20.849 -7.078 31.367 1.00 17.72 192 GLN A C 1
ATOM 1498 O O . GLN A 1 213 ? 21.600 -8.057 31.139 1.00 18.88 192 GLN A O 1
ATOM 1504 N N . ALA A 1 214 ? 20.550 -6.139 30.450 1.00 16.29 193 ALA A N 1
ATOM 1505 C CA . ALA A 1 214 ? 21.071 -6.221 29.115 1.00 15.00 193 ALA A CA 1
ATOM 1506 C C . ALA A 1 214 ? 22.617 -6.042 29.245 1.00 15.00 193 ALA A C 1
ATOM 1507 O O . ALA A 1 214 ? 23.358 -6.731 28.586 1.00 17.63 193 ALA A O 1
ATOM 1509 N N . TRP A 1 215 ? 23.021 -5.206 30.149 1.00 17.22 194 TRP A N 1
ATOM 1510 C CA . TRP A 1 215 ? 24.498 -5.057 30.314 1.00 19.19 194 TRP A CA 1
ATOM 1511 C C . TRP A 1 215 ? 25.132 -6.360 30.854 1.00 19.24 194 TRP A C 1
ATOM 1512 O O . TRP A 1 215 ? 26.141 -6.807 30.330 1.00 20.63 194 TRP A O 1
ATOM 1523 N N A GLN A 1 216 ? 24.492 -6.964 31.844 0.70 20.28 195 GLN A N 1
ATOM 1524 N N B GLN A 1 216 ? 24.515 -6.986 31.851 0.30 18.01 195 GLN A N 1
ATOM 1525 C CA A GLN A 1 216 ? 24.997 -8.208 32.411 0.70 22.99 195 GLN A CA 1
ATOM 1526 C CA B GLN A 1 216 ? 25.100 -8.200 32.433 0.30 17.69 195 GLN A CA 1
ATOM 1527 C C A GLN A 1 216 ? 25.163 -9.236 31.323 0.70 20.28 195 GLN A C 1
ATOM 1528 C C B GLN A 1 216 ? 25.123 -9.364 31.434 0.30 17.20 195 GLN A C 1
ATOM 1529 O O A GLN A 1 216 ? 26.245 -9.748 31.077 0.70 23.17 195 GLN A O 1
ATOM 1530 O O B GLN A 1 216 ? 26.095 -10.104 31.363 0.30 12.56 195 GLN A O 1
ATOM 1541 N N . THR A 1 217 ? 24.072 -9.538 30.640 1.00 19.20 196 THR A N 1
ATOM 1542 C CA . THR A 1 217 ? 24.127 -10.510 29.626 1.00 21.52 196 THR A CA 1
ATOM 1543 C C . THR A 1 217 ? 25.146 -10.214 28.553 1.00 19.33 196 THR A C 1
ATOM 1544 O O . THR A 1 217 ? 25.916 -11.099 28.155 1.00 19.00 196 THR A O 1
ATOM 1548 N N . MET A 1 218 ? 25.206 -8.964 28.101 1.00 22.12 197 MET A N 1
ATOM 1549 C CA . MET A 1 218 ? 26.149 -8.586 27.076 1.00 18.10 197 MET A CA 1
ATOM 1550 C C . MET A 1 218 ? 27.592 -8.854 27.619 1.00 19.84 197 MET A C 1
ATOM 1551 O O . MET A 1 218 ? 28.425 -9.421 26.905 1.00 21.36 197 MET A O 1
ATOM 1556 N N A GLN A 1 219 ? 27.883 -8.491 28.841 0.50 22.20 198 GLN A N 1
ATOM 1557 N N B GLN A 1 219 ? 27.827 -8.483 28.875 0.50 22.93 198 GLN A N 1
ATOM 1558 C CA A GLN A 1 219 ? 29.247 -8.718 29.277 0.50 21.01 198 GLN A CA 1
ATOM 1559 C CA B GLN A 1 219 ? 29.153 -8.641 29.512 0.50 23.16 198 GLN A CA 1
ATOM 1560 C C A GLN A 1 219 ? 29.495 -10.231 29.459 0.50 20.18 198 GLN A C 1
ATOM 1561 C C B GLN A 1 219 ? 29.549 -10.117 29.709 0.50 21.83 198 GLN A C 1
ATOM 1562 O O A GLN A 1 219 ? 30.440 -10.784 28.911 0.50 18.38 198 GLN A O 1
ATOM 1563 O O B GLN A 1 219 ? 30.710 -10.480 29.539 0.50 23.73 198 GLN A O 1
ATOM 1574 N N . GLN A 1 220 ? 28.580 -10.948 30.101 1.00 24.52 199 GLN A N 1
ATOM 1575 C CA . GLN A 1 220 ? 28.737 -12.400 30.203 1.00 22.73 199 GLN A CA 1
ATOM 1576 C C . GLN A 1 220 ? 29.133 -13.000 28.833 1.00 24.20 199 GLN A C 1
ATOM 1577 O O . GLN A 1 220 ? 29.975 -13.913 28.758 1.00 22.28 199 GLN A O 1
ATOM 1583 N N . GLN A 1 221 ? 28.571 -12.468 27.740 1.00 19.28 200 GLN A N 1
ATOM 1584 C CA . GLN A 1 221 ? 28.835 -13.016 26.443 1.00 19.38 200 GLN A CA 1
ATOM 1585 C C . GLN A 1 221 ? 30.026 -12.395 25.748 1.00 23.79 200 GLN A C 1
ATOM 1586 O O . GLN A 1 221 ? 30.299 -12.676 24.591 1.00 29.80 200 GLN A O 1
ATOM 1592 N N . GLY A 1 222 ? 30.786 -11.591 26.473 1.00 25.83 201 GLY A N 1
ATOM 1593 C CA . GLY A 1 222 ? 32.033 -11.028 25.953 1.00 25.89 201 GLY A CA 1
ATOM 1594 C C . GLY A 1 222 ? 31.863 -9.833 25.008 1.00 27.08 201 GLY A C 1
ATOM 1595 O O . GLY A 1 222 ? 32.787 -9.490 24.301 1.00 25.36 201 GLY A O 1
ATOM 1596 N N . VAL A 1 223 ? 30.706 -9.163 25.020 1.00 24.26 202 VAL A N 1
ATOM 1597 C CA . VAL A 1 223 ? 30.617 -7.828 24.394 1.00 19.93 202 VAL A CA 1
ATOM 1598 C C . VAL A 1 223 ? 31.518 -6.922 25.191 1.00 23.14 202 VAL A C 1
ATOM 1599 O O . VAL A 1 223 ? 31.416 -6.875 26.406 1.00 23.58 202 VAL A O 1
ATOM 1603 N N . VAL A 1 224 ? 32.405 -6.222 24.511 1.00 20.39 203 VAL A N 1
ATOM 1604 C CA . VAL A 1 224 ? 33.175 -5.192 25.200 1.00 21.66 203 VAL A CA 1
ATOM 1605 C C . VAL A 1 224 ? 32.437 -3.838 25.384 1.00 17.09 203 VAL A C 1
ATOM 1606 O O . VAL A 1 224 ? 32.096 -3.161 24.430 1.00 21.74 203 VAL A O 1
ATOM 1610 N N . ARG A 1 225 ? 32.306 -3.419 26.638 1.00 25.28 204 ARG A N 1
ATOM 1611 C CA . ARG A 1 225 ? 31.730 -2.139 27.024 1.00 21.89 204 ARG A CA 1
ATOM 1612 C C . ARG A 1 225 ? 32.808 -1.053 27.043 1.00 27.82 204 ARG A C 1
ATOM 1613 O O . ARG A 1 225 ? 33.647 -1.048 27.921 1.00 25.62 204 ARG A O 1
ATOM 1621 N N . ILE A 1 226 ? 32.780 -0.162 26.058 1.00 21.67 205 ILE A N 1
ATOM 1622 C CA . ILE A 1 226 ? 33.706 0.956 25.991 1.00 29.12 205 ILE A CA 1
ATOM 1623 C C . ILE A 1 226 ? 32.950 2.294 25.936 1.00 29.06 205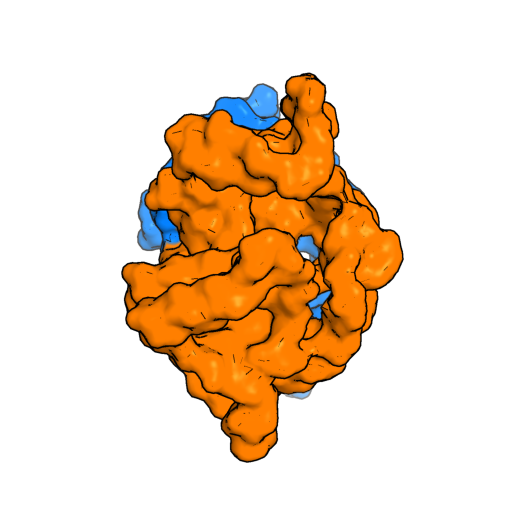 ILE A C 1
ATOM 1624 O O . ILE A 1 226 ? 31.716 2.339 25.840 1.00 25.82 205 ILE A O 1
ATOM 1629 N N . GLN A 1 227 ? 33.715 3.372 26.093 1.00 24.19 206 GLN A N 1
ATOM 1630 C CA . GLN A 1 227 ? 33.229 4.734 26.067 1.00 25.55 206 GLN A CA 1
ATOM 1631 C C . GLN A 1 227 ? 33.784 5.404 24.828 1.00 24.44 206 GLN A C 1
ATOM 1632 O O . GLN A 1 227 ? 34.826 4.980 24.309 1.00 29.13 206 GLN A O 1
ATOM 1638 N N . SER A 1 228 ? 33.122 6.457 24.369 1.00 26.40 207 SER A N 1
ATOM 1639 C CA . SER A 1 228 ? 33.485 7.048 23.102 1.00 33.06 207 SER A CA 1
ATOM 1640 C C . SER A 1 228 ? 34.884 7.596 23.211 1.00 36.04 207 SER A C 1
ATOM 1641 O O . SER A 1 228 ? 35.644 7.596 22.238 1.00 36.73 207 SER A O 1
ATOM 1644 N N . THR A 1 229 ? 35.241 8.042 24.409 1.00 38.39 208 THR A N 1
ATOM 1645 C CA . THR A 1 229 ? 36.569 8.595 24.611 1.00 40.60 208 THR A CA 1
ATOM 1646 C C . THR A 1 229 ? 37.670 7.557 24.416 1.00 41.73 208 THR A C 1
ATOM 1647 O O . THR A 1 229 ? 38.806 7.915 24.153 1.00 41.67 208 THR A O 1
ATOM 1651 N N . ASP A 1 230 ? 37.332 6.278 24.560 1.00 41.57 209 ASP A N 1
ATOM 1652 C CA . ASP A 1 230 ? 38.294 5.182 24.382 1.00 42.96 209 ASP A CA 1
ATOM 1653 C C . ASP A 1 230 ? 38.654 5.032 22.916 1.00 43.22 209 ASP A C 1
ATOM 1654 O O . ASP A 1 230 ? 39.744 4.601 22.569 1.00 40.27 209 ASP A O 1
ATOM 1659 N N . LEU A 1 231 ? 37.689 5.330 22.060 1.00 44.17 210 LEU A N 1
ATOM 1660 C CA . LEU A 1 231 ? 37.856 5.246 20.634 1.00 46.69 210 LEU A CA 1
ATOM 1661 C C . LEU A 1 231 ? 38.405 6.560 20.043 1.00 49.61 210 LEU A C 1
ATOM 1662 O O . LEU A 1 231 ? 39.245 6.534 19.145 1.00 51.26 210 LEU A O 1
ATOM 1667 N N . LEU A 1 232 ? 37.963 7.708 20.555 1.00 49.23 211 LEU A N 1
ATOM 1668 C CA . LEU A 1 232 ? 38.246 9.004 19.896 1.00 49.38 211 LEU A CA 1
ATOM 1669 C C . LEU A 1 232 ? 39.675 9.533 20.144 1.00 50.42 211 LEU A C 1
ATOM 1670 O O . LEU A 1 232 ? 40.446 8.963 20.924 1.00 51.15 211 LEU A O 1
ATOM 1675 N N . LYS B 1 26 ? 2.117 -12.448 -6.860 1.00 47.71 5 LYS B N 1
ATOM 1676 C CA . LYS B 1 26 ? 3.323 -11.994 -6.084 1.00 46.06 5 LYS B CA 1
ATOM 1677 C C . LYS B 1 26 ? 4.496 -12.960 -6.287 1.00 45.47 5 LYS B C 1
ATOM 1678 O O . LYS B 1 26 ? 4.329 -14.180 -6.206 1.00 42.56 5 LYS B O 1
ATOM 1684 N N . GLN B 1 27 ? 5.701 -12.431 -6.518 1.00 38.85 6 GLN B N 1
ATOM 1685 C CA . GLN B 1 27 ? 6.854 -13.308 -6.764 1.00 36.21 6 GLN B CA 1
ATOM 1686 C C . GLN B 1 27 ? 7.230 -14.042 -5.490 1.00 33.00 6 GLN B C 1
ATOM 1687 O O . GLN B 1 27 ? 7.076 -13.496 -4.402 1.00 32.98 6 GLN B O 1
ATOM 1693 N N . PRO B 1 28 ? 7.737 -15.274 -5.623 1.00 29.92 7 PRO B N 1
ATOM 1694 C CA . PRO B 1 28 ? 8.123 -16.109 -4.515 1.00 31.93 7 PRO B CA 1
ATOM 1695 C C . PRO B 1 28 ? 9.260 -15.480 -3.672 1.00 34.67 7 PRO B C 1
ATOM 1696 O O . PRO B 1 28 ? 9.933 -14.538 -4.129 1.00 34.88 7 PRO B O 1
ATOM 1700 N N . GLN B 1 29 ? 9.430 -16.000 -2.458 1.00 34.91 8 GLN B N 1
ATOM 1701 C CA . GLN B 1 29 ? 10.413 -15.501 -1.490 1.00 34.93 8 GLN B CA 1
ATOM 1702 C C . GLN B 1 29 ? 11.845 -15.576 -1.982 1.00 30.95 8 GLN B C 1
ATOM 1703 O O . GLN B 1 29 ? 12.713 -14.936 -1.377 1.00 31.98 8 GLN B O 1
ATOM 1709 N N . ASN B 1 30 ? 12.126 -16.384 -3.008 1.00 23.76 9 ASN B N 1
ATOM 1710 C CA . ASN B 1 30 ? 13.508 -16.597 -3.447 1.00 26.67 9 ASN B CA 1
ATOM 1711 C C . ASN B 1 30 ? 13.866 -15.591 -4.552 1.00 21.16 9 ASN B C 1
ATOM 1712 O O . ASN B 1 30 ? 14.957 -15.691 -5.138 1.00 25.59 9 ASN B O 1
ATOM 1717 N N . SER B 1 31 ? 12.947 -14.673 -4.844 1.00 25.12 10 SER B N 1
ATOM 1718 C CA . SER B 1 31 ? 13.184 -13.634 -5.861 1.00 26.46 10 SER B CA 1
ATOM 1719 C C . SER B 1 31 ? 13.261 -12.278 -5.239 1.00 28.25 10 SER B C 1
ATOM 1720 O O . SER B 1 31 ? 12.505 -11.973 -4.292 1.00 27.51 10 SER B O 1
ATOM 1723 N N . ALA B 1 32 ? 14.149 -11.438 -5.796 1.00 26.01 11 ALA B N 1
ATOM 1724 C CA . ALA B 1 32 ? 14.276 -10.042 -5.373 1.00 20.21 11 ALA B CA 1
ATOM 1725 C C . ALA B 1 32 ? 14.303 -9.107 -6.604 1.00 12.09 11 ALA B C 1
ATOM 1726 O O . ALA B 1 32 ? 14.814 -9.482 -7.665 1.00 20.47 11 ALA B O 1
ATOM 1728 N N . LEU B 1 33 ? 13.782 -7.911 -6.433 1.00 16.81 12 LEU B N 1
ATOM 1729 C CA . LEU B 1 33 ? 13.843 -6.860 -7.397 1.00 12.50 12 LEU B CA 1
ATOM 1730 C C . LEU B 1 33 ? 15.001 -5.915 -6.874 1.00 15.82 12 LEU B C 1
ATOM 1731 O O . LEU B 1 33 ? 14.957 -5.478 -5.701 1.00 18.67 12 LEU B O 1
ATOM 1736 N N . VAL B 1 34 ? 15.904 -5.635 -7.775 1.00 16.56 13 VAL B N 1
ATOM 1737 C CA . VAL B 1 34 ? 17.039 -4.718 -7.496 1.00 15.12 13 VAL B CA 1
ATOM 1738 C C . VAL B 1 34 ? 16.831 -3.465 -8.318 1.00 16.58 13 VAL B C 1
ATOM 1739 O O . VAL B 1 34 ? 16.918 -3.479 -9.559 1.00 16.38 13 VAL B O 1
ATOM 1743 N N . VAL B 1 35 ? 16.603 -2.364 -7.602 1.00 18.20 14 VAL B N 1
ATOM 1744 C CA . VAL B 1 35 ? 16.258 -1.099 -8.185 1.00 14.64 14 VAL B CA 1
ATOM 1745 C C . VAL B 1 35 ? 17.510 -0.247 -8.215 1.00 17.71 14 VAL B C 1
ATOM 1746 O O . VAL B 1 35 ? 17.880 0.293 -7.190 1.00 19.44 14 VAL B O 1
ATOM 1750 N N . VAL B 1 36 ? 18.013 -0.091 -9.409 1.00 14.79 15 VAL B N 1
ATOM 1751 C CA . VAL B 1 36 ? 19.375 0.518 -9.632 1.00 13.36 15 VAL B CA 1
ATOM 1752 C C . VAL B 1 36 ? 19.363 2.063 -9.831 1.00 13.97 15 VAL B C 1
ATOM 1753 O O . VAL B 1 36 ? 18.922 2.603 -10.856 1.00 17.56 15 VAL B O 1
ATOM 1757 N N . ASP B 1 37 ? 19.959 2.784 -8.878 1.00 20.66 16 ASP B N 1
ATOM 1758 C CA . ASP B 1 37 ? 20.219 4.198 -9.075 1.00 18.78 16 ASP B CA 1
ATOM 1759 C C . ASP B 1 37 ? 19.060 5.103 -9.615 1.00 19.06 16 ASP B C 1
ATOM 1760 O O . ASP B 1 37 ? 19.270 5.885 -10.558 1.00 21.11 16 ASP B O 1
ATOM 1765 N N . VAL B 1 38 ? 17.837 5.003 -9.060 1.00 19.12 17 VAL B N 1
ATOM 1766 C CA . VAL B 1 38 ? 16.766 5.894 -9.440 1.00 14.55 17 VAL B CA 1
ATOM 1767 C C . VAL B 1 38 ? 16.883 7.229 -8.657 1.00 18.26 17 VAL B C 1
ATOM 1768 O O . VAL B 1 38 ? 16.213 7.504 -7.667 1.00 19.98 17 VAL B O 1
ATOM 1772 N N . GLN B 1 39 ? 17.911 7.983 -9.056 1.00 15.52 18 GLN B N 1
ATOM 1773 C CA . GLN B 1 39 ? 18.429 9.134 -8.314 1.00 18.47 18 GLN B CA 1
ATOM 1774 C C . GLN B 1 39 ? 18.274 10.435 -9.093 1.00 17.71 18 GLN B C 1
ATOM 1775 O O . GLN B 1 39 ? 18.187 10.451 -10.321 1.00 14.87 18 GLN B O 1
ATOM 1781 N N . ASN B 1 40 ? 18.188 11.539 -8.370 1.00 19.23 19 ASN B N 1
ATOM 1782 C CA . ASN B 1 40 ? 18.067 12.851 -9.013 1.00 22.68 19 ASN B CA 1
ATOM 1783 C C . ASN B 1 40 ? 19.132 12.969 -10.101 1.00 19.21 19 ASN B C 1
ATOM 1784 O O . ASN B 1 40 ? 18.894 13.510 -11.213 1.00 19.32 19 ASN B O 1
ATOM 1789 N N . GLY B 1 41 ? 20.309 12.425 -9.800 1.00 19.99 20 GLY B N 1
ATOM 1790 C CA . GLY B 1 41 ? 21.507 12.688 -10.625 1.00 19.45 20 GLY B CA 1
ATOM 1791 C C . GLY B 1 41 ? 21.403 12.126 -12.046 1.00 21.94 20 GLY B C 1
ATOM 1792 O O . GLY B 1 41 ? 22.001 12.662 -12.985 1.00 19.98 20 GLY B O 1
ATOM 1793 N N . PHE B 1 42 ? 20.611 11.051 -12.208 1.00 18.80 21 PHE B N 1
ATOM 1794 C CA . PHE B 1 42 ? 20.537 10.338 -13.482 1.00 18.81 21 PHE B CA 1
ATOM 1795 C C . PHE B 1 42 ? 19.209 10.582 -14.198 1.00 18.82 21 PHE B C 1
ATOM 1796 O O . PHE B 1 42 ? 19.002 10.026 -15.250 1.00 18.16 21 PHE B O 1
ATOM 1804 N N . THR B 1 43 ? 18.408 11.472 -13.637 1.00 22.23 22 THR B N 1
ATOM 1805 C CA . THR B 1 43 ? 17.106 11.808 -14.201 1.00 21.48 22 THR B CA 1
ATOM 1806 C C . THR B 1 43 ? 17.145 13.296 -14.622 1.00 21.56 22 THR B C 1
ATOM 1807 O O . THR B 1 43 ? 18.052 14.101 -14.216 1.00 16.55 22 THR B O 1
ATOM 1811 N N . PRO B 1 44 ? 16.263 13.683 -15.515 1.00 19.23 23 PRO B N 1
ATOM 1812 C CA . PRO B 1 44 ? 16.116 15.042 -15.991 1.00 20.63 23 PRO B CA 1
ATOM 1813 C C . PRO B 1 44 ? 16.133 16.061 -14.843 1.00 21.62 23 PRO B C 1
ATOM 1814 O O . PRO B 1 44 ? 15.495 15.887 -13.809 1.00 22.87 23 PRO B O 1
ATOM 1818 N N . GLY B 1 45 ? 16.968 17.076 -15.019 1.00 26.99 24 GLY B N 1
ATOM 1819 C CA . GLY B 1 45 ? 17.301 18.031 -13.961 1.00 27.97 24 GLY B CA 1
ATOM 1820 C C . GLY B 1 45 ? 18.608 17.721 -13.259 1.00 28.33 24 GLY B C 1
ATOM 1821 O O . GLY B 1 45 ? 19.236 18.617 -12.728 1.00 25.45 24 GLY B O 1
ATOM 1822 N N . GLY B 1 46 ? 19.071 16.466 -13.296 1.00 23.88 25 GLY B N 1
ATOM 1823 C CA . GLY B 1 46 ? 20.296 16.092 -12.592 1.00 23.54 25 GLY B CA 1
ATOM 1824 C C . GLY B 1 46 ? 21.626 16.344 -13.320 1.00 21.66 25 GLY B C 1
ATOM 1825 O O . GLY B 1 46 ? 21.646 16.745 -14.487 1.00 20.92 25 GLY B O 1
ATOM 1826 N N . ASN B 1 47 ? 22.721 16.083 -12.626 1.00 24.31 26 ASN B N 1
ATOM 1827 C CA . ASN B 1 47 ? 24.049 16.407 -13.137 1.00 23.50 26 ASN B CA 1
ATOM 1828 C C . ASN B 1 47 ? 24.482 15.418 -14.206 1.00 24.36 26 ASN B C 1
ATOM 1829 O O . ASN B 1 47 ? 25.372 15.707 -14.962 1.00 20.23 26 ASN B O 1
ATOM 1834 N N . LEU B 1 48 ? 23.812 14.251 -14.332 1.00 18.58 27 LEU B N 1
ATOM 1835 C CA . LEU B 1 48 ? 24.174 13.279 -15.378 1.00 14.07 27 LEU B CA 1
ATOM 1836 C C . LEU B 1 48 ? 22.830 12.708 -15.879 1.00 16.75 27 LEU B C 1
ATOM 1837 O O . LEU B 1 48 ? 22.629 11.548 -15.814 1.00 18.94 27 LEU B O 1
ATOM 1842 N N . ALA B 1 49 ? 21.977 13.630 -16.268 1.00 17.90 28 ALA B N 1
ATOM 1843 C CA . ALA B 1 49 ? 20.571 13.297 -16.652 1.00 14.47 28 ALA B CA 1
ATOM 1844 C C . ALA B 1 49 ? 20.538 12.492 -17.918 1.00 19.35 28 ALA B C 1
ATOM 1845 O O . ALA B 1 49 ? 20.954 12.954 -18.997 1.00 22.66 28 ALA B O 1
ATOM 1847 N N . VAL B 1 50 ? 19.834 11.355 -17.792 1.00 18.54 29 VAL B N 1
ATOM 1848 C CA . VAL B 1 50 ? 19.551 10.455 -18.885 1.00 23.80 29 VAL B CA 1
ATOM 1849 C C . VAL B 1 50 ? 18.120 10.799 -19.343 1.00 22.63 29 VAL B C 1
ATOM 1850 O O . VAL B 1 50 ? 17.222 10.781 -18.520 1.00 19.85 29 VAL B O 1
ATOM 1854 N N . ALA B 1 51 ? 17.976 11.208 -20.616 1.00 18.44 30 ALA B N 1
ATOM 1855 C CA . ALA B 1 51 ? 16.743 11.714 -21.161 1.00 22.01 30 ALA B CA 1
ATOM 1856 C C . ALA B 1 51 ? 15.635 10.644 -20.950 1.00 16.01 30 ALA B C 1
ATOM 1857 O O . ALA B 1 51 ? 15.916 9.460 -21.145 1.00 19.76 30 ALA B O 1
ATOM 1859 N N . ASP B 1 52 ? 14.483 11.093 -20.463 1.00 21.95 31 ASP B N 1
ATOM 1860 C CA . ASP B 1 52 ? 13.284 10.252 -20.292 1.00 25.92 31 ASP B CA 1
ATOM 1861 C C . ASP B 1 52 ? 13.399 9.261 -19.132 1.00 23.11 31 ASP B C 1
ATOM 1862 O O . ASP B 1 52 ? 12.507 8.452 -18.895 1.00 22.01 31 ASP B O 1
ATOM 1867 N N . ALA B 1 53 ? 14.509 9.291 -18.393 1.00 18.90 32 ALA B N 1
ATOM 1868 C CA . ALA B 1 53 ? 14.743 8.318 -17.359 1.00 16.15 32 ALA B CA 1
ATOM 1869 C C . ALA B 1 53 ? 13.729 8.394 -16.223 1.00 21.27 32 ALA B C 1
ATOM 1870 O O . ALA B 1 53 ? 13.495 7.387 -15.560 1.00 22.70 32 ALA B O 1
ATOM 1872 N N . ASP B 1 54 ? 13.083 9.541 -16.052 1.00 20.34 33 ASP B N 1
ATOM 1873 C CA . ASP B 1 54 ? 12.042 9.688 -15.056 1.00 20.94 33 ASP B CA 1
ATOM 1874 C C . ASP B 1 54 ? 10.757 8.939 -15.470 1.00 19.38 33 ASP B C 1
ATOM 1875 O O . ASP B 1 54 ? 9.963 8.589 -14.619 1.00 24.51 33 ASP B O 1
ATOM 1880 N N . THR B 1 55 ? 10.623 8.672 -16.759 1.00 18.78 34 THR B N 1
ATOM 1881 C CA . THR B 1 55 ? 9.354 8.001 -17.207 1.00 21.03 34 THR B CA 1
ATOM 1882 C C . THR B 1 55 ? 9.218 6.547 -16.817 1.00 26.14 34 THR B C 1
ATOM 1883 O O . THR B 1 55 ? 8.133 5.968 -16.920 1.00 26.67 34 THR B O 1
ATOM 1887 N N . ILE B 1 56 ? 10.315 5.906 -16.423 1.00 20.71 35 ILE B N 1
ATOM 1888 C CA . ILE B 1 56 ? 10.261 4.513 -16.010 1.00 21.24 35 ILE B CA 1
ATOM 1889 C C . ILE B 1 56 ? 9.739 4.314 -14.583 1.00 18.85 35 ILE B C 1
ATOM 1890 O O . ILE B 1 56 ? 9.456 3.179 -14.178 1.00 21.92 35 ILE B O 1
ATOM 1895 N N . ILE B 1 57 ? 9.668 5.392 -13.799 1.00 17.59 36 ILE B N 1
ATOM 1896 C CA . ILE B 1 57 ? 9.481 5.286 -12.335 1.00 17.16 36 ILE B CA 1
ATOM 1897 C C . ILE B 1 57 ? 8.142 4.692 -11.934 1.00 19.24 36 ILE B C 1
ATOM 1898 O O . ILE B 1 57 ? 8.090 3.826 -11.085 1.00 21.71 36 ILE B O 1
ATOM 1903 N N . PRO B 1 58 ? 7.055 5.152 -12.557 1.00 23.46 37 PRO B N 1
ATOM 1904 C CA . PRO B 1 58 ? 5.758 4.517 -12.232 1.00 25.96 37 PRO B CA 1
ATOM 1905 C C . PRO B 1 58 ? 5.723 3.009 -12.417 1.00 23.80 37 PRO B C 1
ATOM 1906 O O . PRO B 1 58 ? 5.269 2.308 -11.507 1.00 24.41 37 PRO B O 1
ATOM 1910 N N . THR B 1 59 ? 6.267 2.513 -13.535 1.00 26.65 38 THR B N 1
ATOM 1911 C CA . THR B 1 59 ? 6.461 1.075 -13.762 1.00 26.62 38 THR B CA 1
ATOM 1912 C C . THR B 1 59 ? 7.293 0.428 -12.646 1.00 23.64 38 THR B C 1
ATOM 1913 O O . THR B 1 59 ? 6.923 -0.597 -12.118 1.00 22.45 38 THR B O 1
ATOM 1917 N N . ILE B 1 60 ? 8.412 1.063 -12.246 1.00 21.05 39 ILE B N 1
ATOM 1918 C CA . ILE B 1 60 ? 9.146 0.544 -11.135 1.00 18.15 39 ILE B CA 1
ATOM 1919 C C . ILE B 1 60 ? 8.380 0.444 -9.820 1.00 19.31 39 ILE B C 1
ATOM 1920 O O . ILE B 1 60 ? 8.493 -0.564 -9.133 1.00 23.75 39 ILE B O 1
ATOM 1925 N N . ASN B 1 61 ? 7.594 1.470 -9.478 1.00 20.39 40 ASN B N 1
ATOM 1926 C CA . ASN B 1 61 ? 6.809 1.539 -8.265 1.00 22.86 40 ASN B CA 1
ATOM 1927 C C . ASN B 1 61 ? 5.794 0.364 -8.319 1.00 19.80 40 ASN B C 1
ATOM 1928 O O . ASN B 1 61 ? 5.653 -0.382 -7.337 1.00 22.90 40 ASN B O 1
ATOM 1933 N N . GLN B 1 62 ? 5.252 0.142 -9.500 1.00 25.59 41 GLN B N 1
ATOM 1934 C CA . GLN B 1 62 ? 4.245 -0.951 -9.636 1.00 28.68 41 GLN B CA 1
ATOM 1935 C C . GLN B 1 62 ? 4.882 -2.350 -9.483 1.00 27.78 41 GLN B C 1
ATOM 1936 O O . GLN B 1 62 ? 4.411 -3.218 -8.708 1.00 26.27 41 GLN B O 1
ATOM 1942 N N . LEU B 1 63 ? 5.976 -2.565 -10.214 1.00 26.35 42 LEU B N 1
ATOM 1943 C CA . LEU B 1 63 ? 6.767 -3.791 -10.105 1.00 25.89 42 LEU B CA 1
ATOM 1944 C C . LEU B 1 63 ? 7.159 -4.106 -8.687 1.00 26.52 42 LEU B C 1
ATOM 1945 O O . LEU B 1 63 ? 7.127 -5.262 -8.281 1.00 26.35 42 LEU B O 1
ATOM 1950 N N . ALA B 1 64 ? 7.567 -3.105 -7.903 1.00 26.85 43 ALA B N 1
ATOM 1951 C CA . ALA B 1 64 ? 8.037 -3.421 -6.558 1.00 31.11 43 ALA B CA 1
ATOM 1952 C C . ALA B 1 64 ? 6.918 -4.037 -5.715 1.00 32.57 43 ALA B C 1
ATOM 1953 O O . ALA B 1 64 ? 7.173 -4.848 -4.828 1.00 29.64 43 ALA B O 1
ATOM 1955 N N . GLY B 1 65 ? 5.665 -3.683 -6.020 1.00 38.46 44 GLY B N 1
ATOM 1956 C CA . GLY B 1 65 ? 4.502 -4.347 -5.416 1.00 41.29 44 GLY B CA 1
ATOM 1957 C C . GLY B 1 65 ? 4.249 -5.789 -5.787 1.00 43.00 44 GLY B C 1
ATOM 1958 O O . GLY B 1 65 ? 3.482 -6.473 -5.117 1.00 51.07 44 GLY B O 1
ATOM 1959 N N . CYS B 1 66 ? 4.860 -6.261 -6.858 1.00 41.08 45 CYS B N 1
ATOM 1960 C CA . CYS B 1 66 ? 4.886 -7.674 -7.210 1.00 40.22 45 CYS B CA 1
ATOM 1961 C C . CYS B 1 66 ? 5.839 -8.511 -6.381 1.00 33.97 45 CYS B C 1
ATOM 1962 O O . CYS B 1 66 ? 5.800 -9.758 -6.434 1.00 32.94 45 CYS B O 1
ATOM 1965 N N . PHE B 1 67 ? 6.776 -7.848 -5.693 1.00 27.24 46 PHE B N 1
ATOM 1966 C CA . PHE B 1 67 ? 7.839 -8.550 -5.001 1.00 24.01 46 PHE B CA 1
ATOM 1967 C C . PHE B 1 67 ? 7.717 -8.529 -3.466 1.00 24.72 46 PHE B C 1
ATOM 1968 O O . PHE B 1 67 ? 7.371 -7.505 -2.890 1.00 28.93 46 PHE B O 1
ATOM 1976 N N . GLU B 1 68 ? 8.067 -9.643 -2.828 1.00 23.07 47 GLU B N 1
ATOM 1977 C CA . GLU B 1 68 ? 8.244 -9.705 -1.366 1.00 25.48 47 GLU B CA 1
ATOM 1978 C C . GLU B 1 68 ? 9.552 -8.954 -0.954 1.00 28.43 47 GLU B C 1
ATOM 1979 O O . GLU B 1 68 ? 9.636 -8.378 0.137 1.00 29.81 47 GLU B O 1
ATOM 1985 N N . ASN B 1 69 ? 10.573 -9.027 -1.808 1.00 28.20 48 ASN B N 1
ATOM 1986 C CA . ASN B 1 69 ? 11.937 -8.535 -1.440 1.00 25.48 48 ASN B CA 1
ATOM 1987 C C . ASN B 1 69 ? 12.459 -7.490 -2.465 1.00 21.98 48 ASN B C 1
ATOM 1988 O O . ASN B 1 69 ? 12.580 -7.770 -3.677 1.00 19.22 48 ASN B O 1
ATOM 1993 N N . VAL B 1 70 ? 12.753 -6.283 -1.966 1.00 20.07 49 VAL B N 1
ATOM 1994 C CA . VAL B 1 70 ? 13.175 -5.210 -2.837 1.00 18.31 49 VAL B CA 1
ATOM 1995 C C . VAL B 1 70 ? 14.396 -4.515 -2.184 1.00 21.07 49 VAL B C 1
ATOM 1996 O O . VAL B 1 70 ? 14.342 -4.159 -1.009 1.00 22.98 49 VAL B O 1
ATOM 2000 N N . VAL B 1 71 ? 15.469 -4.389 -2.973 1.00 15.73 50 VAL B N 1
ATOM 2001 C CA . VAL B 1 71 ? 16.738 -3.645 -2.593 1.00 16.00 50 VAL B CA 1
ATOM 2002 C C . VAL B 1 71 ? 16.838 -2.424 -3.520 1.00 17.66 50 VAL B C 1
ATOM 2003 O O . VAL B 1 71 ? 16.571 -2.489 -4.741 1.00 16.94 50 VAL B O 1
ATOM 2007 N N A LEU B 1 72 ? 17.257 -1.313 -2.905 0.40 16.23 51 LEU B N 1
ATOM 2008 N N B LEU B 1 72 ? 17.335 -1.300 -3.011 0.60 18.30 51 LEU B N 1
ATOM 2009 C CA A LEU B 1 72 ? 17.624 -0.087 -3.572 0.40 11.01 51 LEU B CA 1
ATOM 2010 C CA B LEU B 1 72 ? 17.544 -0.151 -3.845 0.60 20.32 51 LEU B CA 1
ATOM 2011 C C A LEU B 1 72 ? 19.169 -0.029 -3.672 0.40 9.33 51 LEU B C 1
ATOM 2012 C C B LEU B 1 72 ? 18.998 0.214 -3.653 0.60 16.68 51 LEU B C 1
ATOM 2013 O O A LEU B 1 72 ? 19.858 -0.622 -2.830 0.40 3.29 51 LEU B O 1
ATOM 2014 O O B LEU B 1 72 ? 19.461 0.152 -2.523 0.60 8.59 51 LEU B O 1
ATOM 2023 N N . THR B 1 73 ? 19.623 0.534 -4.771 1.00 19.79 52 THR B N 1
ATOM 2024 C CA . THR B 1 73 ? 21.006 0.985 -4.859 1.00 16.72 52 THR B CA 1
ATOM 2025 C C . THR B 1 73 ? 21.115 2.486 -5.054 1.00 20.51 52 THR B C 1
ATOM 2026 O O . THR B 1 73 ? 20.212 3.127 -5.592 1.00 23.77 52 THR B O 1
ATOM 2030 N N . GLN B 1 74 ? 22.274 3.049 -4.630 1.00 17.93 53 GLN B N 1
ATOM 2031 C CA . GLN B 1 74 ? 22.541 4.449 -4.731 1.00 17.75 53 GLN B CA 1
ATOM 2032 C C . GLN B 1 74 ? 24.008 4.660 -5.052 1.00 15.10 53 GLN B C 1
ATOM 2033 O O . GLN B 1 74 ? 24.822 4.171 -4.318 1.00 18.96 53 GLN B O 1
ATOM 2039 N N . ASP B 1 75 ? 24.288 5.276 -6.180 1.00 14.61 54 ASP B N 1
ATOM 2040 C CA . ASP B 1 75 ? 25.642 5.767 -6.488 1.00 19.37 54 ASP B CA 1
ATOM 2041 C C . ASP B 1 75 ? 25.862 6.767 -5.382 1.00 12.76 54 ASP B C 1
ATOM 2042 O O . ASP B 1 75 ? 25.003 7.598 -5.094 1.00 15.14 54 ASP B O 1
ATOM 2047 N N . TRP B 1 76 ? 27.120 6.817 -4.820 1.00 17.26 55 TRP B N 1
ATOM 2048 C CA . TRP B 1 76 ? 27.312 7.471 -3.532 1.00 18.97 55 TRP B CA 1
ATOM 2049 C C . TRP B 1 76 ? 28.795 7.847 -3.447 1.00 16.29 55 TRP B C 1
ATOM 2050 O O . TRP B 1 76 ? 29.572 7.230 -2.727 1.00 17.05 55 TRP B O 1
ATOM 2061 N N . HIS B 1 77 ? 29.145 8.792 -4.299 1.00 21.12 56 HIS B N 1
ATOM 2062 C CA . HIS B 1 77 ? 30.515 9.161 -4.551 1.00 16.91 56 HIS B CA 1
ATOM 2063 C C . HIS B 1 77 ? 31.047 10.275 -3.586 1.00 16.96 56 HIS B C 1
ATOM 2064 O O . HIS B 1 77 ? 30.358 11.267 -3.325 1.00 18.18 56 HIS B O 1
ATOM 2071 N N . PRO B 1 78 ? 32.288 10.104 -3.101 1.00 19.24 57 PRO B N 1
ATOM 2072 C CA . PRO B 1 78 ? 32.896 11.323 -2.533 1.00 24.25 57 PRO B CA 1
ATOM 2073 C C . PRO B 1 78 ? 33.296 12.363 -3.568 1.00 23.00 57 PRO B C 1
ATOM 2074 O O . PRO B 1 78 ? 33.462 12.056 -4.767 1.00 20.82 57 PRO B O 1
ATOM 2078 N N A ASP B 1 79 ? 33.437 13.599 -3.076 0.40 24.31 58 ASP B N 1
ATOM 2079 N N B ASP B 1 79 ? 33.458 13.613 -3.138 0.60 21.31 58 ASP B N 1
ATOM 2080 C CA A ASP B 1 79 ? 33.909 14.758 -3.844 0.40 28.15 58 ASP B CA 1
ATOM 2081 C CA B ASP B 1 79 ? 33.784 14.689 -4.083 0.60 24.21 58 ASP B CA 1
ATOM 2082 C C A ASP B 1 79 ? 35.015 14.397 -4.798 0.40 24.49 58 ASP B C 1
ATOM 2083 C C B ASP B 1 79 ? 35.044 14.391 -4.861 0.60 21.48 58 ASP B C 1
ATOM 2084 O O A ASP B 1 79 ? 35.016 14.796 -5.965 0.40 27.54 58 ASP B O 1
ATOM 2085 O O B ASP B 1 79 ? 35.178 14.824 -6.012 0.60 25.42 58 ASP B O 1
ATOM 2094 N N . ASN B 1 80 ? 35.971 13.651 -4.264 1.00 24.70 59 ASN B N 1
ATOM 2095 C CA . ASN B 1 80 ? 37.229 13.351 -4.920 1.00 27.06 59 ASN B CA 1
ATOM 2096 C C . ASN B 1 80 ? 37.234 12.044 -5.728 1.00 23.99 59 ASN B C 1
ATOM 2097 O O . ASN B 1 80 ? 38.275 11.438 -5.979 1.00 25.04 59 ASN B O 1
ATOM 2102 N N . HIS B 1 81 ? 36.058 11.578 -6.151 1.00 24.86 60 HIS B N 1
ATOM 2103 C CA . HIS B 1 81 ? 36.053 10.303 -6.781 1.00 15.88 60 HIS B CA 1
ATOM 2104 C C . HIS B 1 81 ? 36.791 10.259 -8.122 1.00 14.51 60 HIS B C 1
ATOM 2105 O O . HIS B 1 81 ? 36.643 11.134 -8.968 1.00 20.93 60 HIS B O 1
ATOM 2112 N N . ILE B 1 82 ? 37.478 9.159 -8.337 1.00 19.67 61 ILE B N 1
ATOM 2113 C CA . ILE B 1 82 ? 38.278 8.892 -9.500 1.00 21.60 61 ILE B CA 1
ATOM 2114 C C . ILE B 1 82 ? 37.485 8.807 -10.822 1.00 23.50 61 ILE B C 1
ATOM 2115 O O . ILE B 1 82 ? 38.063 9.005 -11.893 1.00 24.66 61 ILE B O 1
ATOM 2120 N N . SER B 1 83 ? 36.175 8.491 -10.753 1.00 23.38 62 SER B N 1
ATOM 2121 C CA . SER B 1 83 ? 35.313 8.570 -11.942 1.00 22.01 62 SER B CA 1
ATOM 2122 C C . SER B 1 83 ? 34.948 9.991 -12.449 1.00 25.39 62 SER B C 1
ATOM 2123 O O . SER B 1 83 ? 34.479 10.101 -13.554 1.00 24.70 62 SER B O 1
ATOM 2126 N N . PHE B 1 84 ? 35.216 11.088 -11.701 1.00 24.38 63 PHE B N 1
ATOM 2127 C CA . PHE B 1 84 ? 34.871 12.425 -12.192 1.00 24.64 63 PHE B CA 1
ATOM 2128 C C . PHE B 1 84 ? 35.989 13.011 -13.043 1.00 27.60 63 PHE B C 1
ATOM 2129 O O . PHE B 1 84 ? 37.147 13.079 -12.592 1.00 26.77 63 PHE B O 1
ATOM 2137 N N . ALA B 1 85 ? 35.657 13.452 -14.247 1.00 24.78 64 ALA B N 1
ATOM 2138 C CA . ALA B 1 85 ? 36.647 14.051 -15.120 1.00 25.48 64 ALA B CA 1
ATOM 2139 C C . ALA B 1 85 ? 37.305 15.269 -14.405 1.00 25.21 64 ALA B C 1
ATOM 2140 O O . ALA B 1 85 ? 38.502 15.553 -14.607 1.00 32.85 64 ALA B O 1
ATOM 2142 N N . ALA B 1 86 ? 36.536 15.947 -13.556 1.00 25.86 65 ALA B N 1
ATOM 2143 C CA . ALA B 1 86 ? 37.022 17.110 -12.779 1.00 26.92 65 ALA B CA 1
ATOM 2144 C C . ALA B 1 86 ? 38.239 16.779 -11.913 1.00 33.54 65 ALA B C 1
ATOM 2145 O O . ALA B 1 86 ? 38.991 17.702 -11.548 1.00 31.71 65 ALA B O 1
ATOM 2147 N N . ASN B 1 87 ? 38.450 15.499 -11.586 1.00 27.46 66 ASN B N 1
ATOM 2148 C CA . ASN B 1 87 ? 39.555 15.106 -10.729 1.00 30.75 66 ASN B CA 1
ATOM 2149 C C . ASN B 1 87 ? 40.767 14.595 -11.523 1.00 26.07 66 ASN B C 1
ATOM 2150 O O . ASN B 1 87 ? 41.660 13.933 -10.982 1.00 30.34 66 ASN B O 1
ATOM 2155 N N . HIS B 1 88 ? 40.791 14.842 -12.821 1.00 26.60 67 HIS B N 1
ATOM 2156 C CA . HIS B 1 88 ? 41.871 14.386 -13.668 1.00 27.47 67 HIS B CA 1
ATOM 2157 C C . HIS B 1 88 ? 42.266 15.555 -14.572 1.00 32.45 67 HIS B C 1
ATOM 2158 O O . HIS B 1 88 ? 41.582 15.915 -15.526 1.00 26.34 67 HIS B O 1
ATOM 2165 N N . PRO B 1 89 ? 43.394 16.175 -14.253 1.00 32.31 68 PRO B N 1
ATOM 2166 C CA . PRO B 1 89 ? 43.835 17.251 -15.093 1.00 34.15 68 PRO B CA 1
ATOM 2167 C C . PRO B 1 89 ? 43.940 16.911 -16.581 1.00 30.01 68 PRO B C 1
ATOM 2168 O O . PRO B 1 89 ? 44.521 15.907 -16.976 1.00 31.91 68 PRO B O 1
ATOM 2172 N N . GLY B 1 90 ? 43.329 17.761 -17.386 1.00 34.13 69 GLY B N 1
ATOM 2173 C CA . GLY B 1 90 ? 43.435 17.655 -18.828 1.00 37.43 69 GLY B CA 1
ATOM 2174 C C . GLY B 1 90 ? 42.353 16.818 -19.472 1.00 39.49 69 GLY B C 1
ATOM 2175 O O . GLY B 1 90 ? 42.336 16.675 -20.696 1.00 40.41 69 GLY B O 1
ATOM 2176 N N . LYS B 1 91 ? 41.471 16.245 -18.655 1.00 38.40 70 LYS B N 1
ATOM 2177 C CA . LYS B 1 91 ? 40.457 15.290 -19.151 1.00 38.69 70 LYS B CA 1
ATOM 2178 C C . LYS B 1 91 ? 39.066 15.882 -19.069 1.00 33.32 70 LYS B C 1
ATOM 2179 O O . LYS B 1 91 ? 38.778 16.717 -18.229 1.00 34.74 70 LYS B O 1
ATOM 2185 N N . GLN B 1 92 ? 38.195 15.411 -19.943 1.00 32.84 71 GLN B N 1
ATOM 2186 C CA . GLN B 1 92 ? 36.869 15.957 -20.099 1.00 32.48 71 GLN B CA 1
ATOM 2187 C C . GLN B 1 92 ? 35.817 14.876 -19.843 1.00 27.42 71 GLN B C 1
ATOM 2188 O O . GLN B 1 92 ? 36.089 13.701 -20.094 1.00 27.74 71 GLN B O 1
ATOM 2194 N N . PRO B 1 93 ? 34.620 15.294 -19.397 1.00 28.73 72 PRO B N 1
ATOM 2195 C CA . PRO B 1 93 ? 33.526 14.315 -19.345 1.00 28.47 72 PRO B CA 1
ATOM 2196 C C . PRO B 1 93 ? 33.386 13.515 -20.637 1.00 28.78 72 PRO B C 1
ATOM 2197 O O . PRO B 1 93 ? 33.535 14.048 -21.727 1.00 30.63 72 PRO B O 1
ATOM 2201 N N . PHE B 1 94 ? 33.071 12.239 -20.457 1.00 27.12 73 PHE B N 1
ATOM 2202 C CA . PHE B 1 94 ? 32.854 11.239 -21.500 1.00 28.25 73 PHE B CA 1
ATOM 2203 C C . PHE B 1 94 ? 34.086 10.731 -22.199 1.00 28.11 73 PHE B C 1
ATOM 2204 O O . PHE B 1 94 ? 34.004 9.819 -23.016 1.00 30.53 73 PHE B O 1
ATOM 2212 N N . GLU B 1 95 ? 35.254 11.255 -21.804 1.00 30.61 74 GLU B N 1
ATOM 2213 C CA . GLU B 1 95 ? 36.528 10.626 -22.147 1.00 33.07 74 GLU B CA 1
ATOM 2214 C C . GLU B 1 95 ? 36.791 9.396 -21.275 1.00 34.99 74 GLU B C 1
ATOM 2215 O O . GLU B 1 95 ? 36.231 9.247 -20.186 1.00 30.82 74 GLU B O 1
ATOM 2221 N N . THR B 1 96 ? 37.652 8.522 -21.771 1.00 29.82 75 THR B N 1
ATOM 2222 C CA . THR B 1 96 ? 37.997 7.311 -21.080 1.00 31.39 75 THR B CA 1
ATOM 2223 C C . THR B 1 96 ? 39.452 7.505 -20.664 1.00 33.17 75 THR B C 1
ATOM 2224 O O . THR B 1 96 ? 40.220 8.188 -21.345 1.00 41.32 75 THR B O 1
ATOM 2228 N N . ILE B 1 97 ? 39.814 6.984 -19.516 1.00 29.00 76 ILE B N 1
ATOM 2229 C CA . ILE B 1 97 ? 41.230 6.942 -19.112 1.00 32.73 76 ILE B CA 1
ATOM 2230 C C . ILE B 1 97 ? 41.594 5.577 -18.598 1.00 35.10 76 ILE B C 1
ATOM 2231 O O . ILE B 1 97 ? 40.720 4.794 -18.211 1.00 32.37 76 ILE B O 1
ATOM 2236 N N . GLU B 1 98 ? 42.891 5.274 -18.595 1.00 34.77 77 GLU B N 1
ATOM 2237 C CA . GLU B 1 98 ? 43.370 3.962 -18.144 1.00 37.13 77 GLU B CA 1
ATOM 2238 C C . GLU B 1 98 ? 43.718 4.057 -16.694 1.00 38.58 77 GLU B C 1
ATOM 2239 O O . GLU B 1 98 ? 44.515 4.918 -16.316 1.00 34.97 77 GLU B O 1
ATOM 2245 N N . LEU B 1 99 ? 43.139 3.176 -15.879 1.00 33.15 78 LEU B N 1
ATOM 2246 C CA . LEU B 1 99 ? 43.428 3.142 -14.463 1.00 29.72 78 LEU B CA 1
ATOM 2247 C C . LEU B 1 99 ? 44.064 1.807 -14.120 1.00 28.76 78 LEU B C 1
ATOM 2248 O O . LEU B 1 99 ? 44.228 0.945 -14.993 1.00 32.36 78 LEU B O 1
ATOM 2253 N N . ASP B 1 100 ? 44.434 1.623 -12.857 1.00 27.30 79 ASP B N 1
ATOM 2254 C CA . ASP B 1 100 ? 45.031 0.371 -12.417 1.00 30.47 79 ASP B CA 1
ATOM 2255 C C . ASP B 1 100 ? 44.166 -0.805 -12.871 1.00 30.83 79 ASP B C 1
ATOM 2256 O O . ASP B 1 100 ? 44.672 -1.900 -13.238 1.00 28.70 79 ASP B O 1
ATOM 2261 N N . TYR B 1 101 ? 42.853 -0.594 -12.845 1.00 29.82 80 TYR B N 1
ATOM 2262 C CA . TYR B 1 101 ? 41.934 -1.722 -13.126 1.00 26.06 80 TYR B CA 1
ATOM 2263 C C . TYR B 1 101 ? 41.399 -1.806 -14.545 1.00 30.45 80 TYR B C 1
ATOM 2264 O O . TYR B 1 101 ? 40.535 -2.663 -14.879 1.00 33.43 80 TYR B O 1
ATOM 2273 N N . GLY B 1 102 ? 41.935 -0.971 -15.413 1.00 28.54 81 GLY B N 1
ATOM 2274 C CA . GLY B 1 102 ? 41.458 -0.918 -16.785 1.00 28.86 81 GLY B CA 1
ATOM 2275 C C . GLY B 1 102 ? 40.864 0.408 -17.177 1.00 29.88 81 GLY B C 1
ATOM 2276 O O . GLY B 1 102 ? 41.053 1.430 -16.500 1.00 30.41 81 GLY B O 1
ATOM 2277 N N . SER B 1 103 ? 40.135 0.391 -18.289 1.00 28.14 82 SER B N 1
ATOM 2278 C CA . SER B 1 103 ? 39.509 1.572 -18.823 1.00 28.64 82 SER B CA 1
ATOM 2279 C C . SER B 1 103 ? 38.409 2.093 -17.911 1.00 31.80 82 SER B C 1
ATOM 2280 O O . SER B 1 103 ? 37.630 1.309 -17.383 1.00 29.51 82 SER B O 1
ATOM 2283 N N . GLN B 1 104 ? 38.398 3.412 -17.724 1.00 24.67 83 GLN B N 1
ATOM 2284 C CA . GLN B 1 104 ? 37.414 4.124 -16.870 1.00 25.59 83 GLN B CA 1
ATOM 2285 C C . GLN B 1 104 ? 36.831 5.275 -17.652 1.00 25.88 83 GLN B C 1
ATOM 2286 O O . GLN B 1 104 ? 37.507 6.240 -18.049 1.00 24.36 83 GLN B O 1
ATOM 2292 N N . VAL B 1 105 ? 35.539 5.210 -17.947 1.00 22.76 84 VAL B N 1
ATOM 2293 C CA . VAL B 1 105 ? 34.914 6.395 -18.467 1.00 19.04 84 VAL B CA 1
ATOM 2294 C C . VAL B 1 105 ? 34.792 7.502 -17.453 1.00 15.97 84 VAL B C 1
ATOM 2295 O O . VAL B 1 105 ? 34.460 7.257 -16.276 1.00 19.05 84 VAL B O 1
ATOM 2299 N N . LEU B 1 106 ? 35.129 8.742 -17.830 1.00 21.09 85 LEU B N 1
ATOM 2300 C CA . LEU B 1 106 ? 35.003 9.834 -16.895 1.00 21.28 85 LEU B CA 1
ATOM 2301 C C . LEU B 1 106 ? 33.709 10.641 -17.078 1.00 18.90 85 LEU B C 1
ATOM 2302 O O . LEU B 1 106 ? 33.240 10.869 -18.203 1.00 25.93 85 LEU B O 1
ATOM 2307 N N . TRP B 1 107 ? 33.148 11.105 -15.977 1.00 21.57 86 TRP B N 1
ATOM 2308 C CA . TRP B 1 107 ? 31.800 11.666 -15.951 1.00 22.98 86 TRP B CA 1
ATOM 2309 C C . TRP B 1 107 ? 31.763 13.077 -15.411 1.00 24.85 86 TRP B C 1
ATOM 2310 O O . TRP B 1 107 ? 32.704 13.500 -14.719 1.00 22.46 86 TRP B O 1
ATOM 2321 N N . PRO B 1 108 ? 30.681 13.796 -15.684 1.00 25.18 87 PRO B N 1
ATOM 2322 C CA . PRO B 1 108 ? 30.397 14.956 -14.830 1.00 24.95 87 PRO B CA 1
ATOM 2323 C C . PRO B 1 108 ? 30.330 14.526 -13.382 1.00 24.64 87 PRO B C 1
ATOM 2324 O O . PRO B 1 108 ? 30.055 13.359 -13.077 1.00 19.73 87 PRO B O 1
ATOM 2328 N N . LYS B 1 109 ? 30.601 15.447 -12.473 1.00 24.16 88 LYS B N 1
ATOM 2329 C CA . LYS B 1 109 ? 30.375 15.169 -11.075 1.00 24.21 88 LYS B CA 1
ATOM 2330 C C . LYS B 1 109 ? 28.928 14.786 -10.868 1.00 23.45 88 LYS B C 1
ATOM 2331 O O . LYS B 1 109 ? 28.017 15.462 -11.366 1.00 23.57 88 LYS B O 1
ATOM 2337 N N . HIS B 1 110 ? 28.715 13.723 -10.097 1.00 17.92 89 HIS B N 1
ATOM 2338 C CA . HIS B 1 110 ? 27.318 13.282 -9.916 1.00 21.26 89 HIS B CA 1
ATOM 2339 C C . HIS B 1 110 ? 27.154 12.484 -8.668 1.00 15.74 89 HIS B C 1
ATOM 2340 O O . HIS B 1 110 ? 28.053 11.751 -8.287 1.00 20.08 89 HIS B O 1
ATOM 2347 N N . CYS B 1 111 ? 25.930 12.540 -8.102 1.00 21.25 90 CYS B N 1
ATOM 2348 C CA . CYS B 1 111 ? 25.543 11.713 -6.954 1.00 19.24 90 CYS B CA 1
ATOM 2349 C C . CYS B 1 111 ? 26.616 11.785 -5.843 1.00 17.40 90 CYS B C 1
ATOM 2350 O O . CYS B 1 111 ? 27.004 10.770 -5.258 1.00 17.10 90 CYS B O 1
ATOM 2353 N N . ILE B 1 112 ? 27.066 12.990 -5.569 1.00 17.65 91 ILE B N 1
ATOM 2354 C CA . ILE B 1 112 ? 27.951 13.162 -4.424 1.00 19.67 91 ILE B CA 1
ATOM 2355 C C . ILE B 1 112 ? 27.231 12.996 -3.059 1.00 14.54 91 ILE B C 1
ATOM 2356 O O . ILE B 1 112 ? 26.130 13.489 -2.842 1.00 19.69 91 ILE B O 1
ATOM 2361 N N . GLN B 1 113 ? 27.868 12.233 -2.185 1.00 22.91 92 GLN B N 1
ATOM 2362 C CA . GLN B 1 113 ? 27.341 11.888 -0.871 1.00 23.67 92 GLN B CA 1
ATOM 2363 C C . GLN B 1 113 ? 26.718 13.042 -0.130 1.00 25.01 92 GLN B C 1
ATOM 2364 O O . GLN B 1 113 ? 27.351 14.057 0.096 1.00 23.24 92 GLN B O 1
ATOM 2370 N N . GLY B 1 114 ? 25.445 12.893 0.191 1.00 20.36 93 GLY B N 1
ATOM 2371 C CA . GLY B 1 114 ? 24.709 13.854 0.983 1.00 23.56 93 GLY B CA 1
ATOM 2372 C C . GLY B 1 114 ? 24.143 15.013 0.216 1.00 22.30 93 GLY B C 1
ATOM 2373 O O . GLY B 1 114 ? 23.593 15.930 0.822 1.00 30.44 93 GLY B O 1
ATOM 2374 N N . THR B 1 115 ? 24.283 15.027 -1.113 1.00 19.81 94 THR B N 1
ATOM 2375 C CA . THR B 1 115 ? 23.797 16.157 -1.893 1.00 19.57 94 THR B CA 1
ATOM 2376 C C . THR B 1 115 ? 22.401 15.844 -2.400 1.00 22.24 94 THR B C 1
ATOM 2377 O O . THR B 1 115 ? 21.969 14.681 -2.372 1.00 24.06 94 THR B O 1
ATOM 2381 N N . HIS B 1 116 ? 21.732 16.881 -2.881 1.00 24.66 95 HIS B N 1
ATOM 2382 C CA . HIS B 1 116 ? 20.439 16.681 -3.598 1.00 24.77 95 HIS B CA 1
ATOM 2383 C C . HIS B 1 116 ? 20.547 15.703 -4.813 1.00 22.79 95 HIS B C 1
ATOM 2384 O O . HIS B 1 116 ? 19.646 14.831 -5.078 1.00 20.82 95 HIS B O 1
ATOM 2391 N N . ASP B 1 117 ? 21.618 15.843 -5.569 1.00 23.21 96 ASP B N 1
ATOM 2392 C CA . ASP B 1 117 ? 21.854 15.004 -6.767 1.00 24.00 96 ASP B CA 1
ATOM 2393 C C . ASP B 1 117 ? 21.836 13.492 -6.426 1.00 24.73 96 ASP B C 1
ATOM 2394 O O . ASP B 1 117 ? 21.386 12.653 -7.234 1.00 19.08 96 ASP B O 1
ATOM 2399 N N . ALA B 1 118 ? 22.301 13.134 -5.243 1.00 16.03 97 ALA B N 1
ATOM 2400 C CA . ALA B 1 118 ? 22.364 11.767 -4.805 1.00 20.80 97 ALA B CA 1
ATOM 2401 C C . ALA B 1 118 ? 21.055 11.171 -4.303 1.00 19.87 97 ALA B C 1
ATOM 2402 O O . ALA B 1 118 ? 20.990 9.979 -4.157 1.00 19.73 97 ALA B O 1
ATOM 2404 N N . GLU B 1 119 ? 20.076 11.991 -3.913 1.00 15.98 98 GLU B N 1
ATOM 2405 C CA . GLU B 1 119 ? 18.866 11.484 -3.297 1.00 18.41 98 GLU B CA 1
ATOM 2406 C C . GLU B 1 119 ? 18.133 10.716 -4.333 1.00 16.62 98 GLU B C 1
ATOM 2407 O O . GLU B 1 119 ? 18.335 10.926 -5.531 1.00 19.09 98 GLU B O 1
ATOM 2413 N N . PHE B 1 120 ? 17.230 9.868 -3.856 1.00 18.66 99 PHE B N 1
ATOM 2414 C CA . PHE B 1 120 ? 16.303 9.218 -4.722 1.00 21.38 99 PHE B CA 1
ATOM 2415 C C . PHE B 1 120 ? 15.345 10.210 -5.356 1.00 24.11 99 PHE B C 1
ATOM 2416 O O . PHE B 1 120 ? 14.972 11.233 -4.746 1.00 20.17 99 PHE B O 1
ATOM 2424 N N . HIS B 1 121 ? 14.916 9.876 -6.567 1.00 21.64 100 HIS B N 1
ATOM 2425 C CA . HIS B 1 121 ? 13.980 10.718 -7.305 1.00 24.60 100 HIS B CA 1
ATOM 2426 C C . HIS B 1 121 ? 12.673 10.808 -6.517 1.00 23.37 100 HIS B C 1
ATOM 2427 O O . HIS B 1 121 ? 12.192 9.804 -5.967 1.00 22.25 100 HIS B O 1
ATOM 2434 N N . PRO B 1 122 ? 12.081 12.009 -6.471 1.00 22.47 101 PRO B N 1
ATOM 2435 C CA . PRO B 1 122 ? 10.966 12.217 -5.538 1.00 23.89 101 PRO B CA 1
ATOM 2436 C C . PRO B 1 122 ? 9.752 11.363 -5.983 1.00 22.89 101 PRO B C 1
ATOM 2437 O O . PRO B 1 122 ? 8.920 11.045 -5.195 1.00 24.47 101 PRO B O 1
ATOM 2441 N N . ASP B 1 123 ? 9.722 10.959 -7.239 1.00 20.33 102 ASP B N 1
ATOM 2442 C CA . ASP B 1 123 ? 8.616 10.066 -7.715 1.00 20.85 102 ASP B CA 1
ATOM 2443 C C . ASP B 1 123 ? 8.732 8.606 -7.314 1.00 22.58 102 ASP B C 1
ATOM 2444 O O . ASP B 1 123 ? 7.747 7.809 -7.422 1.00 21.66 102 ASP B O 1
ATOM 2449 N N . LEU B 1 124 ? 9.919 8.189 -6.933 1.00 20.56 103 LEU B N 1
ATOM 2450 C CA . LEU B 1 124 ? 10.162 6.829 -6.456 1.00 23.98 103 LEU B CA 1
ATOM 2451 C C . LEU B 1 124 ? 9.407 6.640 -5.182 1.00 23.22 103 LEU B C 1
ATOM 2452 O O . LEU B 1 124 ? 9.490 7.472 -4.255 1.00 25.32 103 LEU B O 1
ATOM 2457 N N . ASN B 1 125 ? 8.659 5.559 -5.148 1.00 20.35 104 ASN B N 1
ATOM 2458 C CA . ASN B 1 125 ? 7.729 5.289 -4.054 1.00 29.06 104 ASN B CA 1
ATOM 2459 C C . ASN B 1 125 ? 7.614 3.806 -3.757 1.00 23.21 104 ASN B C 1
ATOM 2460 O O . ASN B 1 125 ? 6.669 3.082 -4.245 1.00 22.30 104 ASN B O 1
ATOM 2465 N N . ILE B 1 126 ? 8.579 3.330 -2.941 1.00 22.84 105 ILE B N 1
ATOM 2466 C CA . ILE B 1 126 ? 8.698 1.934 -2.538 1.00 21.78 105 ILE B CA 1
ATOM 2467 C C . ILE B 1 126 ? 8.908 1.899 -1.041 1.00 26.08 105 ILE B C 1
ATOM 2468 O O . ILE B 1 126 ? 10.026 1.664 -0.529 1.00 21.42 105 ILE B O 1
ATOM 2473 N N . PRO B 1 127 ? 7.831 2.116 -0.300 1.00 26.42 106 PRO B N 1
ATOM 2474 C CA . PRO B 1 127 ? 7.977 2.028 1.139 1.00 25.70 106 PRO B CA 1
ATOM 2475 C C . PRO B 1 127 ? 8.378 0.658 1.695 1.00 24.67 106 PRO B C 1
ATOM 2476 O O . PRO B 1 127 ? 8.884 0.611 2.810 1.00 25.08 106 PRO B O 1
ATOM 2480 N N . THR B 1 128 ? 8.151 -0.435 0.960 1.00 20.38 107 THR B N 1
ATOM 2481 C CA . THR B 1 128 ? 8.499 -1.787 1.391 1.00 18.64 107 THR B CA 1
ATOM 2482 C C . THR B 1 128 ? 9.958 -2.210 1.175 1.00 25.64 107 THR B C 1
ATOM 2483 O O . THR B 1 128 ? 10.356 -3.303 1.563 1.00 24.86 107 THR B O 1
ATOM 2487 N N . ALA B 1 129 ? 10.753 -1.327 0.568 1.00 20.41 108 ALA B N 1
ATOM 2488 C CA . ALA B 1 129 ? 12.122 -1.643 0.259 1.00 21.79 108 ALA B CA 1
ATOM 2489 C C . ALA B 1 129 ? 12.815 -2.021 1.600 1.00 13.78 108 ALA B C 1
ATOM 2490 O O . ALA B 1 129 ? 12.551 -1.362 2.598 1.00 17.44 108 ALA B O 1
ATOM 2492 N N . GLN B 1 130 ? 13.692 -3.020 1.597 1.00 16.21 109 GLN B N 1
ATOM 2493 C CA . GLN B 1 130 ? 14.235 -3.605 2.824 1.00 16.96 109 GLN B CA 1
ATOM 2494 C C . GLN B 1 130 ? 15.702 -3.293 3.012 1.00 17.98 109 GLN B C 1
ATOM 2495 O O . GLN B 1 130 ? 16.244 -3.573 4.085 1.00 18.93 109 GLN B O 1
ATOM 2501 N N . LEU B 1 131 ? 16.307 -2.799 1.941 1.00 21.58 110 LEU B N 1
ATOM 2502 C CA . LEU B 1 131 ? 17.753 -2.501 1.936 1.00 15.59 110 LEU B CA 1
ATOM 2503 C C . LEU B 1 131 ? 18.066 -1.338 0.993 1.00 15.71 110 LEU B C 1
ATOM 2504 O O . LEU B 1 131 ? 17.633 -1.256 -0.114 1.00 16.51 110 LEU B O 1
ATOM 2509 N N . ILE B 1 132 ? 18.974 -0.469 1.427 1.00 16.83 111 ILE B N 1
ATOM 2510 C CA . ILE B 1 132 ? 19.540 0.484 0.544 1.00 14.68 111 ILE B CA 1
ATOM 2511 C C . ILE B 1 132 ? 21.041 0.295 0.588 1.00 17.33 111 ILE B C 1
ATOM 2512 O O . ILE B 1 132 ? 21.650 0.444 1.629 1.00 17.11 111 ILE B O 1
ATOM 2517 N N A ILE B 1 133 ? 21.605 -0.136 -0.519 0.50 15.27 112 ILE B N 1
ATOM 2518 N N B ILE B 1 133 ? 21.567 -0.135 -0.536 0.50 16.86 112 ILE B N 1
ATOM 2519 C CA A ILE B 1 133 ? 23.055 -0.395 -0.596 0.50 16.18 112 ILE B CA 1
ATOM 2520 C CA B ILE B 1 133 ? 23.000 -0.242 -0.686 0.50 19.25 112 ILE B CA 1
ATOM 2521 C C A ILE B 1 133 ? 23.708 0.634 -1.476 0.50 12.28 112 ILE B C 1
ATOM 2522 C C B ILE B 1 133 ? 23.514 0.941 -1.467 0.50 9.82 112 ILE B C 1
ATOM 2523 O O A ILE B 1 133 ? 23.532 0.614 -2.675 0.50 4.49 112 ILE B O 1
ATOM 2524 O O B ILE B 1 133 ? 23.050 1.427 -2.539 0.50 3.71 112 ILE B O 1
ATOM 2533 N N . ARG B 1 134 ? 24.596 1.488 -0.879 1.00 16.68 113 ARG B N 1
ATOM 2534 C CA . ARG B 1 134 ? 25.353 2.495 -1.591 1.00 22.28 113 ARG B CA 1
ATOM 2535 C C . ARG B 1 134 ? 26.631 1.913 -2.229 1.00 11.45 113 ARG B C 1
ATOM 2536 O O . ARG B 1 134 ? 27.162 0.911 -1.750 1.00 15.47 113 ARG B O 1
ATOM 2544 N N . LYS B 1 135 ? 26.983 2.455 -3.364 1.00 18.02 114 LYS B N 1
ATOM 2545 C CA . LYS B 1 135 ? 28.147 2.011 -4.114 1.00 19.17 114 LYS B CA 1
ATOM 2546 C C . LYS B 1 135 ? 28.952 3.215 -4.651 1.00 21.03 114 LYS B C 1
ATOM 2547 O O . LYS B 1 135 ? 28.423 4.308 -4.758 1.00 18.06 114 LYS B O 1
ATOM 2553 N N . GLY B 1 136 ? 30.232 2.981 -4.926 1.00 20.64 115 GLY B N 1
ATOM 2554 C CA . GLY B 1 136 ? 31.078 3.922 -5.599 1.00 20.77 115 GLY B CA 1
ATOM 2555 C C . GLY B 1 136 ? 31.682 4.808 -4.534 1.00 21.10 115 GLY B C 1
ATOM 2556 O O . GLY B 1 136 ? 32.151 5.886 -4.850 1.00 20.07 115 GLY B O 1
ATOM 2557 N N . PHE B 1 137 ? 31.656 4.384 -3.278 1.00 22.31 116 PHE B N 1
ATOM 2558 C CA . PHE B 1 137 ? 32.088 5.265 -2.169 1.00 21.97 116 PHE B CA 1
ATOM 2559 C C . PHE B 1 137 ? 33.598 5.232 -1.932 1.00 24.77 116 PHE B C 1
ATOM 2560 O O . PHE B 1 137 ? 34.114 6.094 -1.216 1.00 22.85 116 PHE B O 1
ATOM 2568 N N . HIS B 1 138 ? 34.303 4.279 -2.533 1.00 21.01 117 HIS B N 1
ATOM 2569 C CA . HIS B 1 138 ? 35.778 4.274 -2.462 1.00 25.46 117 HIS B CA 1
ATOM 2570 C C . HIS B 1 138 ? 36.349 5.345 -3.412 1.00 27.16 117 HIS B C 1
ATOM 2571 O O . HIS B 1 138 ? 36.161 5.274 -4.615 1.00 22.76 117 HIS B O 1
ATOM 2578 N N . ALA B 1 139 ? 37.092 6.329 -2.898 1.00 26.65 118 ALA B N 1
ATOM 2579 C CA . ALA B 1 139 ? 37.578 7.380 -3.802 1.00 22.66 118 ALA B CA 1
ATOM 2580 C C . ALA B 1 139 ? 38.274 6.856 -5.035 1.00 18.30 118 ALA B C 1
ATOM 2581 O O . ALA B 1 139 ? 38.237 7.517 -6.067 1.00 21.26 118 ALA B O 1
ATOM 2583 N N . HIS B 1 140 ? 39.013 5.748 -4.950 1.00 20.22 119 HIS B N 1
ATOM 2584 C CA . HIS B 1 140 ? 39.830 5.348 -6.082 1.00 25.86 119 HIS B CA 1
ATOM 2585 C C . HIS B 1 140 ? 39.297 4.180 -6.925 1.00 24.88 119 HIS B C 1
ATOM 2586 O O . HIS B 1 140 ? 39.997 3.633 -7.794 1.00 23.46 119 HIS B O 1
ATOM 2593 N N . ILE B 1 141 ? 38.029 3.817 -6.701 1.00 24.87 120 ILE B N 1
ATOM 2594 C CA . ILE B 1 141 ? 37.459 2.681 -7.409 1.00 24.61 120 ILE B CA 1
ATOM 2595 C C . ILE B 1 141 ? 35.979 2.991 -7.709 1.00 25.84 120 ILE B C 1
ATOM 2596 O O . ILE B 1 141 ? 35.214 3.231 -6.817 1.00 23.40 120 ILE B O 1
ATOM 2601 N N . ASP B 1 142 ? 35.609 2.982 -8.965 1.00 22.15 121 ASP B N 1
ATOM 2602 C CA . ASP B 1 142 ? 34.186 3.097 -9.320 1.00 21.14 121 ASP B CA 1
ATOM 2603 C C . ASP B 1 142 ? 33.467 1.776 -9.029 1.00 18.63 121 ASP B C 1
ATOM 2604 O O . ASP B 1 142 ? 34.116 0.731 -8.805 1.00 20.88 121 ASP B O 1
ATOM 2609 N N . SER B 1 143 ? 32.134 1.827 -9.106 1.00 23.14 122 SER B N 1
ATOM 2610 C CA . SER B 1 143 ? 31.321 0.650 -8.889 1.00 23.21 122 SER B CA 1
ATOM 2611 C C . SER B 1 143 ? 29.928 0.842 -9.548 1.00 14.65 122 SER B C 1
ATOM 2612 O O . SER B 1 143 ? 28.957 1.133 -8.844 1.00 18.73 122 SER B O 1
ATOM 2615 N N . TYR B 1 144 ? 29.874 0.809 -10.872 1.00 20.40 123 TYR B N 1
ATOM 2616 C CA . TYR B 1 144 ? 28.547 0.732 -11.557 1.00 17.20 123 TYR B CA 1
ATOM 2617 C C . TYR B 1 144 ? 27.700 -0.427 -11.009 1.00 23.32 123 TYR B C 1
ATOM 2618 O O . TYR B 1 144 ? 26.508 -0.278 -10.810 1.00 21.65 123 TYR B O 1
ATOM 2627 N N . SER B 1 145 ? 28.327 -1.572 -10.788 1.00 21.31 124 SER B N 1
ATOM 2628 C CA . SER B 1 145 ? 27.646 -2.756 -10.258 1.00 16.47 124 SER B CA 1
ATOM 2629 C C . SER B 1 145 ? 27.338 -2.692 -8.772 1.00 22.13 124 SER B C 1
ATOM 2630 O O . SER B 1 145 ? 28.180 -2.328 -7.983 1.00 18.41 124 SER B O 1
ATOM 2633 N N . ALA B 1 146 ? 26.118 -3.087 -8.356 1.00 13.33 125 ALA B N 1
ATOM 2634 C CA . ALA B 1 146 ? 25.792 -3.217 -6.915 1.00 14.73 125 ALA B CA 1
ATOM 2635 C C . ALA B 1 146 ? 26.463 -4.439 -6.223 1.00 10.67 125 ALA B C 1
ATOM 2636 O O . ALA B 1 146 ? 26.313 -4.606 -5.013 1.00 17.78 125 ALA B O 1
ATOM 2638 N N . PHE B 1 147 ? 27.169 -5.292 -6.973 1.00 12.58 126 PHE B N 1
ATOM 2639 C CA . PHE B 1 147 ? 27.693 -6.556 -6.517 1.00 15.51 126 PHE B CA 1
ATOM 2640 C C . PHE B 1 147 ? 29.220 -6.584 -6.384 1.00 16.05 126 PHE B C 1
ATOM 2641 O O . PHE B 1 147 ? 29.747 -7.242 -5.501 1.00 19.49 126 PHE B O 1
ATOM 2649 N N A MET B 1 148 ? 29.880 -5.961 -7.343 0.70 20.05 127 MET B N 1
ATOM 2650 N N B MET B 1 148 ? 29.916 -5.894 -7.274 0.30 19.89 127 MET B N 1
ATOM 2651 C CA A MET B 1 148 ? 31.357 -5.933 -7.361 0.70 18.11 127 MET B CA 1
ATOM 2652 C CA B MET B 1 148 ? 31.384 -5.942 -7.252 0.30 18.45 127 MET B CA 1
ATOM 2653 C C A MET B 1 148 ? 31.844 -4.551 -7.830 0.70 16.14 127 MET B C 1
ATOM 2654 C C B MET B 1 148 ? 32.043 -4.759 -7.978 0.30 17.70 127 MET B C 1
ATOM 2655 O O A MET B 1 148 ? 31.236 -3.911 -8.665 0.70 17.18 127 MET B O 1
ATOM 2656 O O B MET B 1 148 ? 31.781 -4.509 -9.147 0.30 11.56 127 MET B O 1
ATOM 2665 N N . GLU B 1 149 ? 32.977 -4.098 -7.295 1.00 18.34 128 GLU B N 1
ATOM 2666 C CA . GLU B 1 149 ? 33.555 -2.884 -7.783 1.00 20.90 128 GLU B CA 1
ATOM 2667 C C . GLU B 1 149 ? 34.326 -3.072 -9.097 1.00 22.39 128 GLU B C 1
ATOM 2668 O O . GLU B 1 149 ? 34.560 -4.188 -9.557 1.00 23.04 128 GLU B O 1
ATOM 2674 N N . ALA B 1 150 ? 34.696 -1.948 -9.713 1.00 20.72 129 ALA B N 1
ATOM 2675 C CA . ALA B 1 150 ? 35.358 -1.933 -10.998 1.00 26.71 129 ALA B CA 1
ATOM 2676 C C . ALA B 1 150 ? 36.764 -2.576 -10.959 1.00 24.44 129 ALA B C 1
ATOM 2677 O O . ALA B 1 150 ? 37.32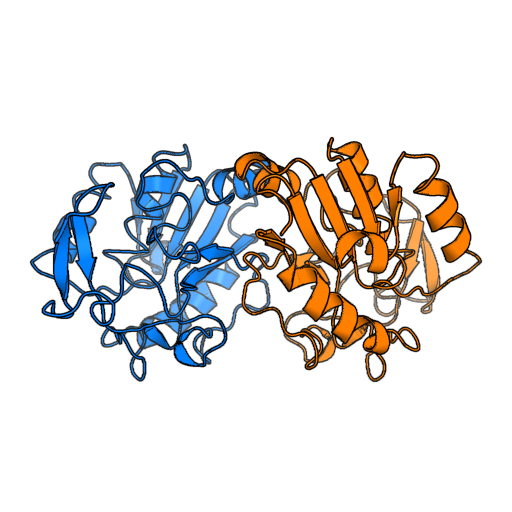8 -2.894 -11.997 1.00 31.08 129 ALA B O 1
ATOM 2679 N N . ASP B 1 151 ? 37.319 -2.806 -9.771 1.00 27.24 130 ASP B N 1
ATOM 2680 C CA . ASP B 1 151 ? 38.598 -3.535 -9.705 1.00 28.30 130 ASP B CA 1
ATOM 2681 C C . ASP B 1 151 ? 38.410 -5.027 -9.934 1.00 32.14 130 ASP B C 1
ATOM 2682 O O . ASP B 1 151 ? 39.377 -5.799 -9.885 1.00 33.02 130 ASP B O 1
ATOM 2687 N N . HIS B 1 152 ? 37.157 -5.443 -10.155 1.00 34.65 131 HIS B N 1
ATOM 2688 C CA . HIS B 1 152 ? 36.836 -6.838 -10.390 1.00 37.84 131 HIS B CA 1
ATOM 2689 C C . HIS B 1 152 ? 37.129 -7.692 -9.131 1.00 33.38 131 HIS B C 1
ATOM 2690 O O . HIS B 1 152 ? 37.121 -8.908 -9.162 1.00 33.39 131 HIS B O 1
ATOM 2697 N N . THR B 1 153 ? 37.396 -7.076 -7.998 1.00 31.54 132 THR B N 1
ATOM 2698 C CA . THR B 1 153 ? 37.805 -7.877 -6.878 1.00 29.19 132 THR B CA 1
ATOM 2699 C C . THR B 1 153 ? 37.116 -7.533 -5.580 1.00 27.97 132 THR B C 1
ATOM 2700 O O . THR B 1 153 ? 36.810 -8.437 -4.805 1.00 30.63 132 THR B O 1
ATOM 2704 N N . THR B 1 154 ? 36.894 -6.247 -5.323 1.00 23.94 133 THR B N 1
ATOM 2705 C CA . THR B 1 154 ? 36.233 -5.787 -4.105 1.00 23.72 133 THR B CA 1
ATOM 2706 C C . THR B 1 154 ? 34.699 -6.116 -4.190 1.00 23.96 133 THR B C 1
ATOM 2707 O O . THR B 1 154 ? 33.976 -5.477 -4.915 1.00 23.05 133 THR B O 1
ATOM 2711 N N A MET B 1 155 ? 34.261 -7.098 -3.405 0.70 22.47 134 MET B N 1
ATOM 2712 N N B MET B 1 155 ? 34.265 -7.138 -3.462 0.30 22.71 134 MET B N 1
ATOM 2713 C CA A MET B 1 155 ? 32.837 -7.525 -3.366 0.70 21.08 134 MET B CA 1
ATOM 2714 C CA B MET B 1 155 ? 32.843 -7.484 -3.415 0.30 21.96 134 MET B CA 1
ATOM 2715 C C A MET B 1 155 ? 32.055 -6.585 -2.438 0.70 20.57 134 MET B C 1
ATOM 2716 C C B MET B 1 155 ? 32.141 -6.399 -2.590 0.30 19.84 134 MET B C 1
ATOM 2717 O O A MET B 1 155 ? 32.509 -6.263 -1.352 0.70 19.75 134 MET B O 1
ATOM 2718 O O B MET B 1 155 ? 32.762 -5.732 -1.773 0.30 20.31 134 MET B O 1
ATOM 2727 N N . THR B 1 156 ? 30.864 -6.162 -2.830 1.00 17.23 135 THR B N 1
ATOM 2728 C CA . THR B 1 156 ? 30.197 -5.087 -2.107 1.00 17.37 135 THR B CA 1
ATOM 2729 C C . THR B 1 156 ? 29.488 -5.544 -0.825 1.00 16.55 135 THR B C 1
ATOM 2730 O O . THR B 1 156 ? 29.071 -4.715 0.018 1.00 20.55 135 THR B O 1
ATOM 2734 N N . GLY B 1 157 ? 29.204 -6.852 -0.728 1.00 19.99 136 GLY B N 1
ATOM 2735 C CA . GLY B 1 157 ? 28.434 -7.412 0.365 1.00 19.35 136 GLY B CA 1
ATOM 2736 C C . GLY B 1 157 ? 27.081 -7.924 -0.155 1.00 17.69 136 GLY B C 1
ATOM 2737 O O . GLY B 1 157 ? 26.454 -8.662 0.520 1.00 18.78 136 GLY B O 1
ATOM 2738 N N . LEU B 1 158 ? 26.703 -7.484 -1.333 1.00 15.08 137 LEU B N 1
ATOM 2739 C CA . LEU B 1 158 ? 25.276 -7.807 -1.801 1.00 14.68 137 LEU B CA 1
ATOM 2740 C C . LEU B 1 158 ? 25.046 -9.282 -1.993 1.00 21.17 137 LEU B C 1
ATOM 2741 O O . LEU B 1 158 ? 23.927 -9.761 -1.689 1.00 18.39 137 LEU B O 1
ATOM 2746 N N . THR B 1 159 ? 25.998 -9.992 -2.587 1.00 17.52 138 THR B N 1
ATOM 2747 C CA . THR B 1 159 ? 25.849 -11.416 -2.841 1.00 21.46 138 THR B CA 1
ATOM 2748 C C . THR B 1 159 ? 25.593 -12.137 -1.531 1.00 21.27 138 THR B C 1
ATOM 2749 O O . THR B 1 159 ? 24.615 -12.887 -1.381 1.00 16.06 138 THR B O 1
ATOM 2753 N N . GLY B 1 160 ? 26.420 -11.865 -0.553 1.00 15.33 139 GLY B N 1
ATOM 2754 C CA . GLY B 1 160 ? 26.288 -12.425 0.804 1.00 19.08 139 GLY B CA 1
ATOM 2755 C C . GLY B 1 160 ? 24.930 -12.186 1.471 1.00 20.38 139 GLY B C 1
ATOM 2756 O O . GLY B 1 160 ? 24.350 -13.068 2.110 1.00 22.46 139 GLY B O 1
ATOM 2757 N N . TYR B 1 161 ? 24.429 -10.988 1.306 1.00 19.42 140 TYR B N 1
ATOM 2758 C CA . TYR B 1 161 ? 23.176 -10.560 1.904 1.00 18.32 140 TYR B CA 1
ATOM 2759 C C . TYR B 1 161 ? 22.045 -11.396 1.261 1.00 16.22 140 TYR B C 1
A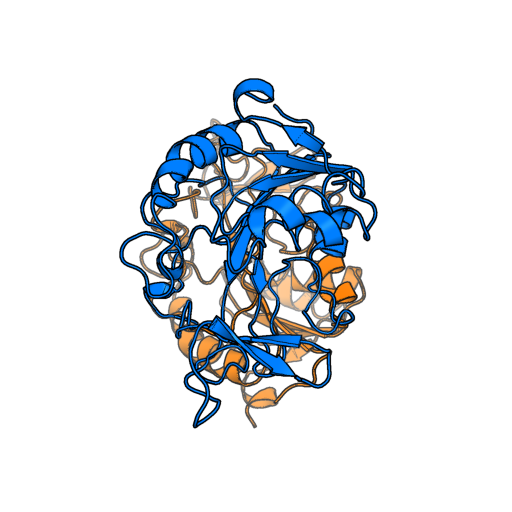TOM 2760 O O . TYR B 1 161 ? 21.193 -11.989 1.952 1.00 22.49 140 TYR B O 1
ATOM 2769 N N . LEU B 1 162 ? 22.043 -11.402 -0.065 1.00 16.27 141 LEU B N 1
ATOM 2770 C CA . LEU B 1 162 ? 20.893 -12.071 -0.802 1.00 15.07 141 LEU B CA 1
ATOM 2771 C C . LEU B 1 162 ? 20.863 -13.599 -0.500 1.00 19.60 141 LEU B C 1
ATOM 2772 O O . LEU B 1 162 ? 19.770 -14.191 -0.230 1.00 19.27 141 LEU B O 1
ATOM 2777 N N . LYS B 1 163 ? 22.019 -14.230 -0.556 1.00 24.88 142 LYS B N 1
ATOM 2778 C CA . LYS B 1 163 ? 22.172 -15.679 -0.303 1.00 22.83 142 LYS B CA 1
ATOM 2779 C C . LYS B 1 163 ? 21.722 -16.003 1.113 1.00 23.75 142 LYS B C 1
ATOM 2780 O O . LYS B 1 163 ? 21.023 -16.992 1.337 1.00 23.23 142 LYS B O 1
ATOM 2786 N N . GLU B 1 164 ? 22.057 -15.143 2.060 1.00 21.87 143 GLU B N 1
ATOM 2787 C CA . GLU B 1 164 ? 21.687 -15.368 3.427 1.00 22.56 143 GLU B CA 1
ATOM 2788 C C . GLU B 1 164 ? 20.190 -15.314 3.573 1.00 19.63 143 GLU B C 1
ATOM 2789 O O . GLU B 1 164 ? 19.627 -16.055 4.374 1.00 23.92 143 GLU B O 1
ATOM 2795 N N . ARG B 1 165 ? 19.577 -14.404 2.828 1.00 17.79 144 ARG B N 1
ATOM 2796 C CA . ARG B 1 165 ? 18.130 -14.336 2.785 1.00 17.78 144 ARG B CA 1
ATOM 2797 C C . ARG B 1 165 ? 17.467 -15.366 1.969 1.00 20.15 144 ARG B C 1
ATOM 2798 O O . ARG B 1 165 ? 16.223 -15.307 1.861 1.00 22.66 144 ARG B O 1
ATOM 2806 N N . GLY B 1 166 ? 18.200 -16.264 1.332 1.00 21.66 145 GLY B N 1
ATOM 2807 C CA . GLY B 1 166 ? 17.459 -17.332 0.564 1.00 24.99 145 GLY B CA 1
ATOM 2808 C C . GLY B 1 166 ? 17.068 -16.902 -0.834 1.00 27.54 145 GLY B C 1
ATOM 2809 O O . GLY B 1 166 ? 16.203 -17.544 -1.484 1.00 23.54 145 GLY B O 1
ATOM 2810 N N A ILE B 1 167 ? 17.672 -15.799 -1.307 0.70 24.58 146 ILE B N 1
ATOM 2811 N N B ILE B 1 167 ? 17.709 -15.852 -1.338 0.30 21.70 146 ILE B N 1
ATOM 2812 C CA A ILE B 1 167 ? 17.396 -15.277 -2.667 0.70 24.74 146 ILE B CA 1
ATOM 2813 C CA B ILE B 1 167 ? 17.327 -15.265 -2.624 0.30 19.24 146 ILE B CA 1
ATOM 2814 C C A ILE B 1 167 ? 18.272 -15.933 -3.723 0.70 26.60 146 ILE B C 1
ATOM 2815 C C B ILE B 1 167 ? 18.241 -15.794 -3.752 0.30 23.01 146 ILE B C 1
ATOM 2816 O O A ILE B 1 167 ? 19.498 -15.973 -3.606 0.70 24.67 146 ILE B O 1
ATOM 2817 O O B ILE B 1 167 ? 19.463 -15.645 -3.676 0.30 23.93 146 ILE B O 1
ATOM 2826 N N . ASP B 1 168 ? 17.653 -16.420 -4.781 1.00 22.46 147 ASP B N 1
ATOM 2827 C CA . ASP B 1 168 ? 18.434 -17.030 -5.876 1.00 24.46 147 ASP B CA 1
ATOM 2828 C C . ASP B 1 168 ? 18.162 -16.455 -7.262 1.00 17.73 147 ASP B C 1
ATOM 2829 O O . ASP B 1 168 ? 18.777 -16.884 -8.263 1.00 23.66 147 ASP B O 1
ATOM 2834 N N . THR B 1 169 ? 17.239 -15.524 -7.318 1.00 20.07 148 THR B N 1
ATOM 2835 C CA . THR B 1 169 ? 16.760 -14.918 -8.510 1.00 18.47 148 THR B CA 1
ATOM 2836 C C . THR B 1 169 ? 16.681 -13.416 -8.324 1.00 18.53 148 THR B C 1
ATOM 2837 O O . THR B 1 169 ? 16.091 -12.934 -7.375 1.00 22.65 148 THR B O 1
ATOM 2841 N N . VAL B 1 170 ? 17.280 -12.697 -9.263 1.00 21.44 149 VAL B N 1
ATOM 2842 C CA . VAL B 1 170 ? 17.383 -11.227 -9.237 1.00 18.86 149 VAL B CA 1
ATOM 2843 C C . VAL B 1 170 ? 16.795 -10.637 -10.509 1.00 15.96 149 VAL B C 1
ATOM 2844 O O . VAL B 1 170 ? 17.201 -11.026 -11.621 1.00 19.89 149 VAL B O 1
ATOM 2848 N N . TYR B 1 171 ? 15.811 -9.751 -10.382 1.00 18.00 150 TYR B N 1
ATOM 2849 C CA . TYR B 1 171 ? 15.346 -8.923 -11.474 1.00 18.26 150 TYR B CA 1
ATOM 2850 C C . TYR B 1 171 ? 15.917 -7.498 -11.333 1.00 21.07 150 TYR B C 1
ATOM 2851 O O . TYR B 1 171 ? 15.777 -6.899 -10.265 1.00 22.47 150 TYR B O 1
ATOM 2860 N N . VAL B 1 172 ? 16.427 -6.925 -12.417 1.00 20.61 151 VAL B N 1
ATOM 2861 C CA . VAL B 1 172 ? 17.150 -5.661 -12.301 1.00 18.14 151 VAL B CA 1
ATOM 2862 C C . VAL B 1 172 ? 16.391 -4.612 -13.113 1.00 20.32 151 VAL B C 1
ATOM 2863 O O . VAL B 1 172 ? 15.969 -4.858 -14.295 1.00 20.78 151 VAL B O 1
ATOM 2867 N N . VAL B 1 173 ? 16.151 -3.464 -12.482 1.00 14.83 152 VAL B N 1
ATOM 2868 C CA . VAL B 1 173 ? 15.553 -2.313 -13.134 1.00 15.27 152 VAL B CA 1
ATOM 2869 C C . VAL B 1 173 ? 16.356 -1.053 -12.801 1.00 14.70 152 VAL B C 1
ATOM 2870 O O . VAL B 1 173 ? 17.196 -1.117 -11.906 1.00 19.29 152 VAL B O 1
ATOM 2874 N N . GLY B 1 174 ? 16.063 0.041 -13.520 1.00 16.94 153 GLY B N 1
ATOM 2875 C CA . GLY B 1 174 ? 16.743 1.337 -13.227 1.00 19.40 153 GLY B CA 1
ATOM 2876 C C . GLY B 1 174 ? 17.592 1.973 -14.264 1.00 13.50 153 GLY B C 1
ATOM 2877 O O . GLY B 1 174 ? 17.325 1.960 -15.473 1.00 18.20 153 GLY B O 1
ATOM 2878 N N . ILE B 1 175 ? 18.722 2.589 -13.798 1.00 15.74 154 ILE B N 1
ATOM 2879 C CA . ILE B 1 175 ? 19.367 3.531 -14.668 1.00 13.15 154 ILE B CA 1
ATOM 2880 C C . ILE B 1 175 ? 20.877 3.454 -14.347 1.00 16.39 154 ILE B C 1
ATOM 2881 O O . ILE B 1 175 ? 21.173 3.247 -13.212 1.00 15.18 154 ILE B O 1
ATOM 2886 N N . ALA B 1 176 ? 21.747 3.461 -15.330 1.00 17.81 155 ALA B N 1
ATOM 2887 C CA . ALA B 1 176 ? 21.499 3.342 -16.759 1.00 15.66 155 ALA B CA 1
ATOM 2888 C C . ALA B 1 176 ? 21.590 1.871 -17.219 1.00 20.14 155 ALA B C 1
ATOM 2889 O O . ALA B 1 176 ? 22.459 1.096 -16.752 1.00 19.59 155 ALA B O 1
ATOM 2891 N N . THR B 1 177 ? 20.707 1.513 -18.175 1.00 22.37 156 THR B N 1
ATOM 2892 C CA . THR B 1 177 ? 20.687 0.167 -18.766 1.00 21.05 156 THR B CA 1
ATOM 2893 C C . THR B 1 177 ? 22.021 -0.414 -19.066 1.00 21.50 156 THR B C 1
ATOM 2894 O O . THR B 1 177 ? 22.307 -1.566 -18.698 1.00 18.59 156 THR B O 1
ATOM 2898 N N . ASP B 1 178 ? 22.839 0.418 -19.705 1.00 18.30 157 ASP B N 1
ATOM 2899 C CA . ASP B 1 178 ? 24.161 0.017 -20.249 1.00 20.08 157 ASP B CA 1
ATOM 2900 C C . ASP B 1 178 ? 25.366 0.228 -19.342 1.00 21.24 157 ASP B C 1
ATOM 2901 O O . ASP B 1 178 ? 26.484 -0.193 -19.670 1.00 19.44 157 ASP B O 1
ATOM 2906 N N . PHE B 1 179 ? 25.105 0.749 -18.168 1.00 17.99 158 PHE B N 1
ATOM 2907 C CA . PHE B 1 179 ? 26.155 0.841 -17.146 1.00 19.48 158 PHE B CA 1
ATOM 2908 C C . PHE B 1 179 ? 25.797 0.148 -15.835 1.00 16.46 158 PHE B C 1
ATOM 2909 O O . PHE B 1 179 ? 26.183 -1.004 -15.668 1.00 19.19 158 PHE B O 1
ATOM 2917 N N . CYS B 1 180 ? 25.095 0.786 -14.902 1.00 15.63 159 CYS B N 1
ATOM 2918 C CA . CYS B 1 180 ? 24.908 0.220 -13.639 1.00 8.40 159 CYS B CA 1
ATOM 2919 C C . CYS B 1 180 ? 23.922 -0.956 -13.710 1.00 13.39 159 CYS B C 1
ATOM 2920 O O . CYS B 1 180 ? 24.052 -1.900 -12.962 1.00 15.70 159 CYS B O 1
ATOM 2923 N N . VAL B 1 181 ? 22.986 -0.852 -14.611 1.00 16.36 160 VAL B N 1
ATOM 2924 C CA . VAL B 1 181 ? 22.059 -2.006 -14.723 1.00 14.49 160 VAL B CA 1
ATOM 2925 C C . VAL B 1 181 ? 22.775 -3.174 -15.333 1.00 13.29 160 VAL B C 1
ATOM 2926 O O . VAL B 1 181 ? 22.740 -4.293 -14.776 1.00 15.19 160 VAL B O 1
ATOM 2930 N N . ALA B 1 182 ? 23.464 -2.971 -16.459 1.00 15.20 161 ALA B N 1
ATOM 2931 C CA . ALA B 1 182 ? 24.167 -4.048 -17.131 1.00 15.35 161 ALA B CA 1
ATOM 2932 C C . ALA B 1 182 ? 25.237 -4.682 -16.266 1.00 16.29 161 ALA B C 1
ATOM 2933 O O . ALA B 1 182 ? 25.313 -5.849 -16.150 1.00 16.27 161 ALA B O 1
ATOM 2935 N N A TRP B 1 183 ? 26.079 -3.883 -15.620 0.60 17.91 162 TRP B N 1
ATOM 2936 N N B TRP B 1 183 ? 26.126 -3.886 -15.650 0.40 17.06 162 TRP B N 1
ATOM 2937 C CA A TRP B 1 183 ? 27.091 -4.478 -14.807 0.60 14.37 162 TRP B CA 1
ATOM 2938 C CA B TRP B 1 183 ? 27.150 -4.463 -14.774 0.40 15.96 162 TRP B CA 1
ATOM 2939 C C A TRP B 1 183 ? 26.589 -5.226 -13.542 0.60 16.15 162 TRP B C 1
ATOM 2940 C C B TRP B 1 183 ? 26.572 -5.251 -13.561 0.40 16.77 162 TRP B C 1
ATOM 2941 O O A TRP B 1 183 ? 27.168 -6.239 -13.165 0.60 19.58 162 TRP B O 1
ATOM 2942 O O B TRP B 1 183 ? 27.095 -6.310 -13.222 0.40 19.89 162 TRP B O 1
ATOM 2963 N N . THR B 1 184 ? 25.512 -4.722 -12.923 1.00 17.22 163 THR B N 1
ATOM 2964 C CA . THR B 1 184 ? 24.830 -5.348 -11.785 1.00 19.47 163 THR B CA 1
ATOM 2965 C C . THR B 1 184 ? 24.302 -6.722 -12.277 1.00 13.52 163 THR B C 1
ATOM 2966 O O . THR B 1 184 ? 24.580 -7.734 -11.631 1.00 14.87 163 THR B O 1
ATOM 2970 N N . ALA B 1 185 ? 23.618 -6.719 -13.425 1.00 20.53 164 ALA B N 1
ATOM 2971 C CA . ALA B 1 185 ? 23.035 -7.954 -13.978 1.00 19.03 164 ALA B CA 1
ATOM 2972 C C . ALA B 1 185 ? 24.121 -8.990 -14.298 1.00 21.12 164 ALA B C 1
ATOM 2973 O O . ALA B 1 185 ? 23.996 -10.152 -13.940 1.00 16.84 164 ALA B O 1
ATOM 2975 N N . LEU B 1 186 ? 25.231 -8.556 -14.901 1.00 18.03 165 LEU B N 1
ATOM 2976 C CA . LEU B 1 186 ? 26.277 -9.437 -15.369 1.00 18.06 165 LEU B CA 1
ATOM 2977 C C . LEU B 1 186 ? 27.042 -9.988 -14.113 1.00 19.99 165 LEU B C 1
ATOM 2978 O O . LEU B 1 186 ? 27.472 -11.151 -14.072 1.00 18.08 165 LEU B O 1
ATOM 2983 N N . ASP B 1 187 ? 27.233 -9.148 -13.073 1.00 17.38 166 ASP B N 1
ATOM 2984 C CA . ASP B 1 187 ? 27.804 -9.657 -11.848 1.00 19.80 166 ASP B CA 1
ATOM 2985 C C . ASP B 1 187 ? 26.848 -10.613 -11.136 1.00 16.31 166 ASP B C 1
ATOM 2986 O O . ASP B 1 187 ? 27.316 -11.576 -10.531 1.00 20.72 166 ASP B O 1
ATOM 2991 N N . ALA B 1 188 ? 25.552 -10.390 -11.233 1.00 22.02 167 ALA B N 1
ATOM 2992 C CA . ALA B 1 188 ? 24.612 -11.294 -10.573 1.00 19.55 167 ALA B CA 1
ATOM 2993 C C . ALA B 1 188 ? 24.725 -12.708 -11.176 1.00 21.16 167 ALA B C 1
ATOM 2994 O O . ALA B 1 188 ? 24.753 -13.706 -10.450 1.00 21.38 167 ALA B O 1
ATOM 2996 N N . VAL B 1 189 ? 24.773 -12.779 -12.494 1.00 22.92 168 VAL B N 1
ATOM 2997 C CA . VAL B 1 189 ? 25.104 -14.022 -13.209 1.00 21.38 168 VAL B CA 1
ATOM 2998 C C . VAL B 1 189 ? 26.386 -14.664 -12.776 1.00 24.08 168 VAL B C 1
ATOM 2999 O O . VAL B 1 189 ? 26.434 -15.870 -12.462 1.00 26.31 168 VAL B O 1
ATOM 3003 N N . LYS B 1 190 ? 27.453 -13.869 -12.698 1.00 20.61 169 LYS B N 1
ATOM 3004 C CA . LYS B 1 190 ? 28.692 -14.427 -12.276 1.00 23.64 169 LYS B CA 1
ATOM 3005 C C . LYS B 1 190 ? 28.595 -15.058 -10.909 1.00 27.07 169 LYS B C 1
ATOM 3006 O O . LYS B 1 190 ? 29.230 -16.103 -10.633 1.00 28.14 169 LYS B O 1
ATOM 3012 N N . GLN B 1 191 ? 27.822 -14.425 -10.028 1.00 26.71 170 GLN B N 1
ATOM 3013 C CA . GLN B 1 191 ? 27.731 -14.880 -8.661 1.00 23.08 170 GLN B CA 1
ATOM 3014 C C . GLN B 1 191 ? 26.715 -15.975 -8.434 1.00 27.46 170 GLN B C 1
ATOM 3015 O O . GLN B 1 191 ? 26.515 -16.424 -7.297 1.00 30.12 170 GLN B O 1
ATOM 3021 N N . GLY B 1 192 ? 26.024 -16.392 -9.476 1.00 26.09 171 GLY B N 1
ATOM 3022 C CA . GLY B 1 192 ? 25.245 -17.565 -9.376 1.00 26.23 171 GLY B CA 1
ATOM 3023 C C . GLY B 1 192 ? 23.752 -17.371 -9.347 1.00 24.49 171 GLY B C 1
ATOM 3024 O O . GLY B 1 192 ? 23.014 -18.328 -9.162 1.00 28.28 171 GLY B O 1
ATOM 3025 N N . PHE B 1 193 ? 23.308 -16.140 -9.515 1.00 19.69 172 PHE B N 1
ATOM 3026 C CA . PHE B 1 193 ? 21.907 -15.807 -9.500 1.00 25.09 172 PHE B CA 1
ATOM 3027 C C . PHE B 1 193 ? 21.266 -16.001 -10.866 1.00 21.78 172 PHE B C 1
ATOM 3028 O O . PHE B 1 193 ? 21.843 -15.664 -11.904 1.00 21.84 172 PHE B O 1
ATOM 3036 N N . LYS B 1 194 ? 20.066 -16.534 -10.895 1.00 23.09 173 LYS B N 1
ATOM 3037 C CA . LYS B 1 194 ? 19.219 -16.353 -12.070 1.00 25.72 173 LYS B CA 1
ATOM 3038 C C . LYS B 1 194 ? 18.916 -14.868 -12.213 1.00 24.57 173 LYS B C 1
ATOM 3039 O O . LYS B 1 194 ? 18.378 -14.268 -11.293 1.00 22.95 173 LYS B O 1
ATOM 3045 N N . THR B 1 195 ? 19.316 -14.286 -13.350 1.00 18.32 174 THR B N 1
ATOM 3046 C CA . THR B 1 195 ? 19.172 -12.881 -13.576 1.00 15.24 174 THR B CA 1
ATOM 3047 C C . THR B 1 195 ? 18.376 -12.443 -14.747 1.00 16.66 174 THR B C 1
ATOM 3048 O O . THR B 1 195 ? 18.579 -12.919 -15.857 1.00 23.24 174 THR B O 1
ATOM 3052 N N . LEU B 1 196 ? 17.449 -11.525 -14.487 1.00 19.47 175 LEU B N 1
ATOM 3053 C CA . LEU B 1 196 ? 16.645 -10.923 -15.473 1.00 17.85 175 LEU B CA 1
ATOM 3054 C C . LEU B 1 196 ? 16.625 -9.436 -15.422 1.00 19.61 175 LEU B C 1
ATOM 3055 O O . LEU B 1 196 ? 16.681 -8.845 -14.326 1.00 24.43 175 LEU B O 1
ATOM 3060 N N . VAL B 1 197 ? 16.575 -8.811 -16.612 1.00 20.04 176 VAL B N 1
ATOM 3061 C CA . VAL B 1 197 ? 16.464 -7.359 -16.748 1.00 18.28 176 VAL B CA 1
ATOM 3062 C C . VAL B 1 197 ? 15.099 -6.992 -17.372 1.00 22.56 176 VAL B C 1
ATOM 3063 O O . VAL B 1 197 ? 14.735 -7.506 -18.423 1.00 22.34 176 VAL B O 1
ATOM 3067 N N . ILE B 1 198 ? 14.395 -6.060 -16.728 1.00 18.03 177 ILE B N 1
ATOM 3068 C CA . ILE B 1 198 ? 13.025 -5.701 -17.146 1.00 21.19 177 ILE B CA 1
ATOM 3069 C C . ILE B 1 198 ? 13.150 -4.446 -17.979 1.00 17.48 177 ILE B C 1
ATOM 3070 O O . ILE B 1 198 ? 13.159 -3.286 -17.450 1.00 20.97 177 ILE B O 1
ATOM 3075 N N . GLU B 1 199 ? 13.269 -4.654 -19.272 1.00 21.97 178 GLU B N 1
ATOM 3076 C CA . GLU B 1 199 ? 13.706 -3.632 -20.215 1.00 25.65 178 GLU B CA 1
ATOM 3077 C C . GLU B 1 199 ? 12.964 -2.312 -20.154 1.00 28.16 178 GLU B C 1
ATOM 3078 O O . GLU B 1 199 ? 13.578 -1.262 -20.154 1.00 22.94 178 GLU B O 1
ATOM 3084 N N . ASP B 1 200 ? 11.629 -2.340 -20.176 1.00 20.67 179 ASP B N 1
ATOM 3085 C CA . ASP B 1 200 ? 10.884 -1.100 -20.128 1.00 27.85 179 ASP B CA 1
ATOM 3086 C C . ASP B 1 200 ? 10.934 -0.391 -18.774 1.00 24.25 179 ASP B C 1
ATOM 3087 O O . ASP B 1 200 ? 10.359 0.675 -18.656 1.00 26.25 179 ASP B O 1
ATOM 3092 N N . ALA B 1 201 ? 11.610 -0.968 -17.772 1.00 22.27 180 ALA B N 1
ATOM 3093 C CA . ALA B 1 201 ? 11.756 -0.313 -16.452 1.00 15.21 180 ALA B CA 1
ATOM 3094 C C . ALA B 1 201 ? 13.230 0.114 -16.325 1.00 18.94 180 ALA B C 1
ATOM 3095 O O . ALA B 1 201 ? 13.688 0.321 -15.251 1.00 18.28 180 ALA B O 1
ATOM 3097 N N . CYS B 1 202 ? 13.875 0.217 -17.461 1.00 20.06 181 CYS B N 1
ATOM 3098 C CA . CYS B 1 202 ? 15.250 0.744 -17.602 1.00 18.19 181 CYS B CA 1
ATOM 3099 C C . CYS B 1 202 ? 15.410 1.901 -18.608 1.00 20.49 181 CYS B C 1
ATOM 3100 O O . CYS B 1 202 ? 14.667 2.065 -19.540 1.00 19.59 181 CYS B O 1
ATOM 3103 N N . LYS B 1 203 ? 16.449 2.738 -18.462 1.00 15.07 182 LYS B N 1
ATOM 3104 C CA . LYS B 1 203 ? 16.720 3.705 -19.451 1.00 14.51 182 LYS B CA 1
ATOM 3105 C C . LYS B 1 203 ? 18.243 3.858 -19.602 1.00 23.54 182 LYS B C 1
ATOM 3106 O O . LYS B 1 203 ? 18.934 3.847 -18.599 1.00 19.16 182 LYS B O 1
ATOM 3112 N N . GLY B 1 204 ? 18.678 3.900 -20.862 1.00 20.41 183 GLY B N 1
ATOM 3113 C CA . GLY B 1 204 ? 20.082 3.957 -21.251 1.00 21.08 183 GLY B CA 1
ATOM 3114 C C . GLY B 1 204 ? 20.657 5.284 -21.717 1.00 22.88 183 GLY B C 1
ATOM 3115 O O . GLY B 1 204 ? 19.936 6.207 -22.105 1.00 20.86 183 GLY B O 1
ATOM 3116 N N . ILE B 1 205 ? 21.991 5.345 -21.684 1.00 21.34 184 ILE B N 1
ATOM 3117 C CA . ILE B 1 205 ? 22.773 6.482 -22.175 1.00 23.30 184 ILE B CA 1
ATOM 3118 C C . ILE B 1 205 ? 23.294 6.349 -23.606 1.00 23.79 184 ILE B C 1
ATOM 3119 O O . ILE B 1 205 ? 23.247 7.312 -24.382 1.00 25.37 184 ILE B O 1
ATOM 3124 N N . ASP B 1 206 ? 23.765 5.150 -23.957 1.00 18.80 185 ASP B N 1
ATOM 3125 C CA . ASP B 1 206 ? 24.310 4.836 -25.278 1.00 20.67 185 ASP B CA 1
ATOM 3126 C C . ASP B 1 206 ? 25.507 5.715 -25.709 1.00 19.65 185 ASP B C 1
ATOM 3127 O O . ASP B 1 206 ? 25.401 6.535 -26.626 1.00 24.20 185 ASP B O 1
ATOM 3132 N N . LEU B 1 207 ? 26.650 5.540 -25.021 1.00 22.65 186 LEU B N 1
ATOM 3133 C CA . LEU B 1 207 ? 27.889 6.258 -25.346 1.00 21.92 186 LEU B CA 1
ATOM 3134 C C . LEU B 1 207 ? 28.669 5.349 -26.300 1.00 23.14 186 LEU B C 1
ATOM 3135 O O . LEU B 1 207 ? 28.947 4.184 -25.948 1.00 24.08 186 LEU B O 1
ATOM 3140 N N . ASN B 1 208 ? 29.002 5.844 -27.490 1.00 19.77 187 ASN B N 1
ATOM 3141 C CA . ASN B 1 208 ? 29.781 5.050 -28.447 1.00 26.92 187 ASN B CA 1
ATOM 3142 C C . ASN B 1 208 ? 29.260 3.624 -28.565 1.00 26.32 187 ASN B C 1
ATOM 3143 O O . ASN B 1 208 ? 30.017 2.667 -28.502 1.00 31.20 187 ASN B O 1
ATOM 3148 N N . GLY B 1 209 ? 27.956 3.497 -28.731 1.00 22.94 188 GLY B N 1
ATOM 3149 C CA . GLY B 1 209 ? 27.315 2.210 -29.003 1.00 25.19 188 GLY B CA 1
ATOM 3150 C C . GLY B 1 209 ? 27.171 1.276 -27.802 1.00 26.04 188 GLY B C 1
ATOM 3151 O O . GLY B 1 209 ? 26.971 0.069 -27.958 1.00 24.24 188 GLY B O 1
ATOM 3152 N N . SER B 1 210 ? 27.202 1.835 -26.594 1.00 22.86 189 SER B N 1
ATOM 3153 C CA . SER B 1 210 ? 27.249 1.020 -25.409 1.00 20.07 189 SER B CA 1
ATOM 3154 C C . SER B 1 210 ? 25.942 0.281 -25.196 1.00 15.87 189 SER B C 1
ATOM 3155 O O . SER B 1 210 ? 25.968 -0.750 -24.493 1.00 17.34 189 SER B O 1
ATOM 3158 N N . LEU B 1 211 ? 24.848 0.823 -25.709 1.00 24.05 190 LEU B N 1
ATOM 3159 C CA . LEU B 1 211 ? 23.552 0.283 -25.328 1.00 18.10 190 LEU B CA 1
ATOM 3160 C C . LEU B 1 211 ? 23.264 -1.065 -26.014 1.00 22.68 190 LEU B C 1
ATOM 3161 O O . LEU B 1 211 ? 22.910 -2.060 -25.359 1.00 19.65 190 LEU B O 1
ATOM 3166 N N . GLU B 1 212 ? 23.491 -1.135 -27.299 1.00 22.08 191 GLU B N 1
ATOM 3167 C CA . GLU B 1 212 ? 23.338 -2.408 -27.988 1.00 27.78 191 GLU B CA 1
ATOM 3168 C C . GLU B 1 212 ? 24.390 -3.427 -27.515 1.00 25.75 191 GLU B C 1
ATOM 3169 O O . GLU B 1 212 ? 24.103 -4.602 -27.370 1.00 21.06 191 GLU B O 1
ATOM 3175 N N . GLN B 1 213 ? 25.621 -2.986 -27.243 1.00 21.33 192 GLN B N 1
ATOM 3176 C CA . GLN B 1 213 ? 26.619 -3.906 -26.771 1.00 20.65 192 GLN B CA 1
ATOM 3177 C C . GLN B 1 213 ? 26.275 -4.471 -25.416 1.00 21.05 192 GLN B C 1
ATOM 3178 O O . GLN B 1 213 ? 26.544 -5.633 -25.171 1.00 22.37 192 GLN B O 1
ATOM 3184 N N . ALA B 1 214 ? 25.680 -3.650 -24.541 1.00 16.98 193 ALA B N 1
ATOM 3185 C CA . ALA B 1 214 ? 25.311 -4.091 -23.240 1.00 14.51 193 ALA B CA 1
ATOM 3186 C C . ALA B 1 214 ? 24.256 -5.193 -23.406 1.00 18.29 193 ALA B C 1
ATOM 3187 O O . ALA B 1 214 ? 24.351 -6.215 -22.696 1.00 19.56 193 ALA B O 1
ATOM 3189 N N . TRP B 1 215 ? 23.307 -4.967 -24.296 1.00 18.01 194 TRP B N 1
ATOM 3190 C CA . TRP B 1 215 ? 22.201 -5.982 -24.482 1.00 17.33 194 TRP B CA 1
ATOM 3191 C C . TRP B 1 215 ? 22.825 -7.300 -25.017 1.00 20.42 194 TRP B C 1
ATOM 3192 O O . TRP B 1 215 ? 22.475 -8.412 -24.539 1.00 21.08 194 TRP B O 1
ATOM 3203 N N . GLN B 1 216 ? 23.743 -7.175 -25.962 1.00 19.74 195 GLN B N 1
ATOM 3204 C CA . GLN B 1 216 ? 24.406 -8.368 -26.522 1.00 23.26 195 GLN B CA 1
ATOM 3205 C C . GLN B 1 216 ? 25.199 -9.108 -25.448 1.00 19.62 195 GLN B C 1
ATOM 3206 O O . GLN B 1 216 ? 25.050 -10.318 -25.304 1.00 20.47 195 GLN B O 1
ATOM 3212 N N . THR B 1 217 ? 26.093 -8.437 -24.723 1.00 17.60 196 THR B N 1
ATOM 3213 C CA . THR B 1 217 ? 26.792 -9.111 -23.658 1.00 17.20 196 THR B CA 1
ATOM 3214 C C . THR B 1 217 ? 25.881 -9.765 -22.624 1.00 18.22 196 THR B C 1
ATOM 3215 O O . THR B 1 217 ? 26.101 -10.928 -22.244 1.00 16.74 196 THR B O 1
ATOM 3219 N N . MET B 1 218 ? 24.833 -9.051 -22.185 1.00 18.48 197 MET B N 1
ATOM 3220 C CA . MET B 1 218 ? 23.950 -9.584 -21.183 1.00 20.31 197 MET B CA 1
ATOM 3221 C C . MET B 1 218 ? 23.320 -10.845 -21.745 1.00 24.90 197 MET B C 1
ATOM 3222 O O . MET B 1 218 ? 23.255 -11.867 -21.048 1.00 25.95 197 MET B O 1
ATOM 3227 N N A GLN B 1 219 ? 22.868 -10.774 -22.990 0.40 22.86 198 GLN B N 1
ATOM 3228 N N B GLN B 1 219 ? 22.890 -10.799 -22.988 0.60 24.10 198 GLN B N 1
ATOM 3229 C CA A GLN B 1 219 ? 22.209 -11.909 -23.656 0.40 21.69 198 GLN B CA 1
ATOM 3230 C CA B GLN B 1 219 ? 22.170 -11.942 -23.555 0.60 24.51 198 GLN B CA 1
ATOM 3231 C C A GLN B 1 219 ? 23.152 -13.123 -23.637 0.40 22.79 198 GLN B C 1
ATOM 3232 C C B GLN B 1 219 ? 23.123 -13.154 -23.743 0.60 24.86 198 GLN B C 1
ATOM 3233 O O A GLN B 1 219 ? 22.788 -14.227 -23.201 0.40 18.40 198 GLN B O 1
ATOM 3234 O O B GLN B 1 219 ? 22.724 -14.306 -23.576 0.60 21.26 198 GLN B O 1
ATOM 3245 N N . GLN B 1 220 ? 24.387 -12.888 -24.079 1.00 21.48 199 GLN B N 1
ATOM 3246 C CA . GLN B 1 220 ? 25.393 -13.938 -24.201 1.00 21.59 199 GLN B CA 1
ATOM 3247 C C . GLN B 1 220 ? 25.657 -14.620 -22.866 1.00 15.90 199 GLN B C 1
ATOM 3248 O O . GLN B 1 220 ? 25.942 -15.826 -22.822 1.00 16.82 199 GLN B O 1
ATOM 3254 N N . GLN B 1 221 ? 25.565 -13.861 -21.764 1.00 18.83 200 GLN B N 1
ATOM 3255 C CA . GLN B 1 221 ? 25.892 -14.361 -20.463 1.00 20.42 200 GLN B CA 1
ATOM 3256 C C . GLN B 1 221 ? 24.687 -14.918 -19.758 1.00 18.35 200 GLN B C 1
ATOM 3257 O O . GLN B 1 221 ? 24.781 -15.413 -18.633 1.00 26.46 200 GLN B O 1
ATOM 3263 N N . GLY B 1 222 ? 23.534 -14.924 -20.439 1.00 22.27 201 GLY B N 1
ATOM 3264 C CA . GLY B 1 222 ? 22.342 -15.621 -19.894 1.00 25.51 201 GLY B CA 1
ATOM 3265 C C . GLY B 1 222 ? 21.391 -14.757 -19.034 1.00 26.01 201 GLY B C 1
ATOM 3266 O O . GLY B 1 222 ? 20.487 -15.285 -18.382 1.00 22.53 201 GLY B O 1
ATOM 3267 N N . VAL B 1 223 ? 21.606 -13.439 -19.015 1.00 21.47 202 VAL B N 1
ATOM 3268 C CA . VAL B 1 223 ? 20.633 -12.522 -18.470 1.00 18.91 202 VAL B CA 1
ATOM 3269 C C . VAL B 1 223 ? 19.370 -12.593 -19.332 1.00 19.72 202 VAL B C 1
ATOM 3270 O O . VAL B 1 223 ? 19.425 -12.525 -20.546 1.00 24.23 202 VAL B O 1
ATOM 3274 N N . VAL B 1 224 ? 18.247 -12.769 -18.690 1.00 19.63 203 VAL B N 1
ATOM 3275 C CA . VAL B 1 224 ? 16.993 -12.779 -19.455 1.00 22.14 203 VAL B CA 1
ATOM 3276 C C . VAL B 1 224 ? 16.414 -11.363 -19.646 1.00 19.68 203 VAL B C 1
ATOM 3277 O O . VAL B 1 224 ? 16.125 -10.635 -18.691 1.00 20.16 203 VAL B O 1
ATOM 3281 N N . ARG B 1 225 ? 16.188 -10.988 -20.911 1.00 23.56 204 ARG B N 1
ATOM 3282 C CA . ARG B 1 225 ? 15.556 -9.714 -21.249 1.00 18.64 204 ARG B CA 1
ATOM 3283 C C . ARG B 1 225 ? 14.025 -9.875 -21.244 1.00 23.56 204 ARG B C 1
ATOM 3284 O O . ARG B 1 225 ? 13.469 -10.559 -22.131 1.00 25.14 204 ARG B O 1
ATOM 3292 N N . ILE B 1 226 ? 13.353 -9.286 -20.258 1.00 25.22 205 ILE B N 1
ATOM 3293 C CA . ILE B 1 226 ? 11.891 -9.321 -20.175 1.00 25.28 205 ILE B CA 1
ATOM 3294 C C . ILE B 1 226 ? 11.215 -7.936 -20.149 1.00 30.35 205 ILE B C 1
ATOM 3295 O O . ILE B 1 226 ? 11.877 -6.887 -20.018 1.00 21.20 205 ILE B O 1
ATOM 3300 N N . GLN B 1 227 ? 9.880 -7.916 -20.342 1.00 26.79 206 GLN B N 1
ATOM 3301 C CA . GLN B 1 227 ? 9.097 -6.683 -20.204 1.00 27.25 206 GLN B CA 1
ATOM 3302 C C . GLN B 1 227 ? 8.229 -6.707 -18.954 1.00 25.37 206 GLN B C 1
ATOM 3303 O O . GLN B 1 227 ? 7.853 -7.789 -18.471 1.00 29.06 206 GLN B O 1
ATOM 3309 N N . SER B 1 228 ? 7.843 -5.530 -18.472 1.00 19.51 207 SER B N 1
ATOM 3310 C CA . SER B 1 228 ? 7.091 -5.434 -17.238 1.00 23.11 207 SER B CA 1
ATOM 3311 C C . SER B 1 228 ? 5.807 -6.271 -17.374 1.00 25.58 207 SER B C 1
ATOM 3312 O O . SER B 1 228 ? 5.363 -6.863 -16.410 1.00 27.38 207 SER B O 1
ATOM 3315 N N . THR B 1 229 ? 5.276 -6.327 -18.580 1.00 26.98 208 THR B N 1
ATOM 3316 C CA . THR B 1 229 ? 3.961 -7.011 -18.797 1.00 33.35 208 THR B CA 1
ATOM 3317 C C . THR B 1 229 ? 4.077 -8.502 -18.574 1.00 37.21 208 THR B C 1
ATOM 3318 O O . THR B 1 229 ? 3.071 -9.180 -18.299 1.00 35.16 208 THR B O 1
ATOM 3322 N N . ASP B 1 230 ? 5.300 -9.025 -18.670 1.00 34.24 209 ASP B N 1
ATOM 3323 C CA . ASP B 1 230 ? 5.537 -10.440 -18.401 1.00 34.16 209 ASP B CA 1
ATOM 3324 C C . ASP B 1 230 ? 5.317 -10.759 -16.918 1.00 38.29 209 ASP B C 1
ATOM 3325 O O . ASP B 1 230 ? 4.836 -11.845 -16.575 1.00 41.58 209 ASP B O 1
ATOM 3330 N N . LEU B 1 231 ? 5.637 -9.825 -16.024 1.00 35.30 210 LEU B N 1
ATOM 3331 C CA . LEU B 1 231 ? 5.380 -10.049 -14.590 1.00 40.78 210 LEU B CA 1
ATOM 3332 C C . LEU B 1 231 ? 4.007 -9.597 -14.098 1.00 40.49 210 LEU B C 1
ATOM 3333 O O . LEU B 1 231 ? 3.457 -10.194 -13.181 1.00 43.78 210 LEU B O 1
ATOM 3338 N N . LEU B 1 232 ? 3.502 -8.502 -14.648 1.00 44.58 211 LEU B N 1
ATOM 3339 C CA . LEU B 1 232 ? 2.334 -7.840 -14.090 1.00 49.37 211 LEU B CA 1
ATOM 3340 C C . LEU B 1 232 ? 1.082 -8.594 -14.532 1.00 55.71 211 LEU B C 1
ATOM 3341 O O . LEU B 1 232 ? 0.046 -8.547 -13.865 1.00 58.92 211 LEU B O 1
ATOM 3346 N N . ASN B 1 233 ? 1.196 -9.320 -15.643 1.00 60.11 212 ASN B N 1
ATOM 3347 C CA . ASN B 1 233 ? 0.085 -10.107 -16.175 1.00 63.63 212 ASN B CA 1
ATOM 3348 C C . ASN B 1 233 ? 0.506 -11.536 -16.479 1.00 63.94 212 ASN B C 1
ATOM 3349 O O . ASN B 1 233 ? 0.915 -12.263 -15.576 1.00 67.06 212 ASN B O 1
#

CATH classification: 3.40.50.850

B-factor: mean 26.13, std 8.95, range [2.37, 72.08]

Foldseek 3Di:
DPDQQEEEEAEAQFLQCDPNHQNHFDCQPVLQVLVLVLLVLDQAYEYEWAEEAQLAPQAQVNPPPGDQQDWDADPQGIHGHHHDALYHPDNRRHHDPSHDNPSHDYYFYAQYPRYWGALASAATSSRPRGRCPLVVSVVSNHQAYEYAYPACLTSRLVNQLVSLVSRHQAEYAVSSHHHDQRPNSNVVSVVVSVVSNHHYHHSVVSD/DDDQQEEEEAEAQFLQCDPPHQNDFDCQVVLQVLVLVVLVLDQAYEYEWAEEAPLAPQAQVNPPPGDQQDWDQDPQGIHHHHHDALYHPDRRGDHDPSHDNPSHDYYYYFQHPRYWGALASAATSSNPRGRCVLVVSVVSNHQEYEYAHPAQLTSRLNNQLVSLVSRHQAEYAVSSHHHDQRVNSNVVSVVVSVVSRHHYHHSVVSVD